Protein AF-A0A9X8HEF0-F1 (afdb_monomer)

InterPro domains:
  IPR005629 Beta-glucan synthesis-associated protein Skn1/Kre6/Sbg1 [PF03935] (66-146)
  IPR005629 Beta-glucan synthesis-associated protein Skn1/Kre6/Sbg1 [PF03935] (422-466)
  IPR005629 Beta-glucan synthesis-associated protein Skn1/Kre6/Sbg1 [PTHR31361] (1-512)
  IPR013320 Concanavalin A-like lectin/glucanase domain superfamily [SSF49899] (332-452)

Nearest PDB structures (foldseek):
  1eg1-assembly1_A  TM=2.715E-01  e=6.339E-01  Trichoderma reesei
  5w0a-assembly2_B  TM=2.626E-01  e=8.414E-01  Trichoderma harzianum

Radius of gyration: 25.2 Å; Cα contacts (8 Å, |Δi|>4): 1225; chains: 1; bounding box: 72×59×67 Å

Organism: Aphanomyces astaci (NCBI:txid112090)

Foldseek 3Di:
DFQFWWWFDFDKWFQWAAWFLQAQDADPQFRDGFPQQQSVQWDQDPNDIDGHDLQAFRPWQLRWQWKWFKKKKFPQDDPPQCLSQQLAPAEQDQADDPVSVLSHPAALVAQDNDLPDHGSGGHHIKMWTLWTAGRFKTKGKTKYPQAFDPLQAFDDADPPDDLCCLQVLRGPDARLNAWCALVVVSVVFQWTHDFAAWFFFFPPSHAADPVQAADQVQCVVCLVPSNVRHDSGDDRSHFFSLRYSRHFFAADVNDDDDTTRGDNRRGKIWHWGSAFFAWDWDPAAQDPRDPDHHDPPDDDPPPDRTHIHTMTMGITMIGGGSLQSGIYDDDDQWDWHDRPPGTGITGHQCSQQPPMAGDPPDDGTRRGHDPRRTMGIDIDMGRDPPRSSRQPQPVADDQQHDPPPPHPPDPSNVNSVSSVSSPPIDIDIQFMDTDDDPVDIDIDRADPVHGPPSVCVVPVVSVADPLFHSDAAAFFAFDDFQVLAAAPPDPDRQWTQDPRTIAGDPPHDTDHPRHTHDDDDDDDDDDDDDDDHHDDDDRDDDDD

pLDDT: mean 79.78, std 18.04, range [21.56, 97.38]

Sequence (544 aa):
SWNKFCMQGGLIEVAAKLPGAVNILPDDIHKSTTMNPNALGEIWKDGVKTKLSPRDRVQDGAYYPTWPGIWLLGNLGRALFSASTSRMWPWTYNECDAELSPHQAISACDPNPGYGMHPNQGRGAPEIDILEGGGAAISSSIQIAPGMPDNYRRIPLKKPDSKYCVYGKACATPGANFPDVPTSAYAYRGHRSWYQGLKYAANNRCPTDPLEVQQYEPVKAVQMNPALLTTNVYNKMQVSAGRDANADLGLIDGKGPAHWGINYNGTCFPIANGYIGAFLCDPDSKNTKCEAPRREGVANTNQMHPFEYQMDAISANWDIGHDAYTEVLGESGYVRWMLEDAPLFEIPSVTLTKPPQAGPGKPLNPIKLPIEEPLYIIFNIAVARAWGATPPNADIGPCRGNASKPVPGTPEFNKTKNICDSFPMYMEIEYIRVYQEKSSMFLGCDPPTHPTKKWIDGHIKWFTDAKNPMIRVDGGATCNKGDDCQSMSSSMPSGRCVKRRCSCVTGYGGKENNVICVMPSNQTPDASNSTRPSMHQVSREQVT

Secondary structure (DSSP, 8-state):
--SS--BSSSEEEEEEEPPSS--SS--SS--S----HHHHTEEEETTEEEE--TTSB-S-GGG--SEEEEEEEETT--TT-HHHHTTTTTB---S--TTTTTTSSB-TT-S---TTPPTT--B---EEEEEEEETTEEEEEEEEBSPPPGGGSPPPP-TT--TTHHHHT--SSTTSSBTTBSHHHHGGGSS--S----EE--BTTSPP-TTT---HHHHHHHHH-GGG---SS--TTTS-TTS-TT---SBGGG-SS-BTT--TT--B--EE-S----EEE-TT---TTSSSPPPTT------S---EEEPEEEEEEEE-BTTTTS-----SSEEEEEETTEEEEEEEHHHHHSPPPPSTTS---PPPPP--S-EEEEEEEE-BTTTTB--TTTTTSSTT--SSSSPTTSHHHHHHHHHHHT-S---EEEEEEEE--TTT---SS--TTS--HHHHHHTHHHH--SSS-----B---B-SSGGGG--TT-SS--EEEETTEEEEPTT----SSS-------------SS---B-----------

Mean predicted aligned error: 11.0 Å

Structure (mmCIF, N/CA/C/O backbone):
data_AF-A0A9X8HEF0-F1
#
_entry.id   AF-A0A9X8HEF0-F1
#
loop_
_atom_site.group_PDB
_atom_site.id
_atom_site.type_symbol
_atom_site.label_atom_id
_atom_site.label_alt_id
_atom_site.label_comp_id
_atom_site.label_asym_id
_atom_site.label_entity_id
_atom_site.label_seq_id
_atom_site.pdbx_PDB_ins_code
_atom_site.Cartn_x
_atom_site.Cartn_y
_atom_site.Cartn_z
_atom_site.occupancy
_atom_site.B_iso_or_equiv
_atom_site.auth_seq_id
_atom_site.auth_comp_id
_atom_site.auth_asym_id
_atom_site.auth_atom_id
_atom_site.pdbx_PDB_model_num
ATOM 1 N N . SER A 1 1 ? 21.483 -11.372 -12.985 1.00 43.53 1 SER A N 1
ATOM 2 C CA . SER A 1 1 ? 20.804 -10.707 -11.858 1.00 43.53 1 SER A CA 1
ATOM 3 C C . SER A 1 1 ? 21.727 -9.698 -11.182 1.00 43.53 1 SER A C 1
ATOM 5 O O . SER A 1 1 ? 22.943 -9.823 -11.269 1.00 43.53 1 SER A O 1
ATOM 7 N N . TRP A 1 2 ? 21.119 -8.696 -10.551 1.00 56.50 2 TRP A N 1
ATOM 8 C CA . TRP A 1 2 ? 21.718 -7.640 -9.718 1.00 56.50 2 TRP A CA 1
ATOM 9 C C . TRP A 1 2 ? 21.983 -8.190 -8.290 1.00 56.50 2 TRP A C 1
ATOM 11 O O . TRP A 1 2 ? 21.584 -9.319 -8.001 1.00 56.50 2 TRP A O 1
ATOM 21 N N . ASN A 1 3 ? 22.666 -7.448 -7.405 1.00 59.41 3 ASN A N 1
ATOM 22 C CA . ASN A 1 3 ? 23.096 -7.878 -6.053 1.00 59.41 3 ASN A CA 1
ATOM 23 C C . ASN A 1 3 ? 21.940 -7.902 -5.030 1.00 59.41 3 ASN A C 1
ATOM 25 O O . ASN A 1 3 ? 21.989 -7.271 -3.974 1.00 59.41 3 ASN A O 1
ATOM 29 N N . LYS A 1 4 ? 20.878 -8.618 -5.392 1.00 73.00 4 LYS A N 1
ATOM 30 C CA . LYS A 1 4 ? 19.622 -8.798 -4.670 1.00 73.00 4 LYS A CA 1
ATOM 31 C C . LYS A 1 4 ? 19.356 -10.293 -4.511 1.00 73.00 4 LYS A C 1
ATOM 33 O O . LYS A 1 4 ? 19.650 -11.080 -5.412 1.00 73.00 4 LYS A O 1
ATOM 38 N N . PHE A 1 5 ? 18.736 -10.669 -3.403 1.00 74.50 5 PHE A N 1
ATOM 39 C CA . PHE A 1 5 ? 17.936 -11.884 -3.340 1.00 74.50 5 PHE A CA 1
ATOM 40 C C . PHE A 1 5 ? 16.599 -11.592 -4.029 1.00 74.50 5 PHE A C 1
ATOM 42 O O . PHE A 1 5 ? 16.007 -10.543 -3.774 1.00 74.50 5 PHE A O 1
ATOM 49 N N . CYS A 1 6 ? 16.142 -12.497 -4.896 1.00 79.81 6 CYS A N 1
ATOM 50 C CA . CYS A 1 6 ? 14.815 -12.405 -5.494 1.00 79.81 6 CYS A CA 1
ATOM 51 C C . CYS A 1 6 ? 14.138 -13.768 -5.559 1.00 79.81 6 CYS A C 1
ATOM 53 O O . CYS A 1 6 ? 14.816 -14.789 -5.704 1.00 79.81 6 CYS A O 1
ATOM 55 N N . MET A 1 7 ? 12.810 -13.734 -5.526 1.00 7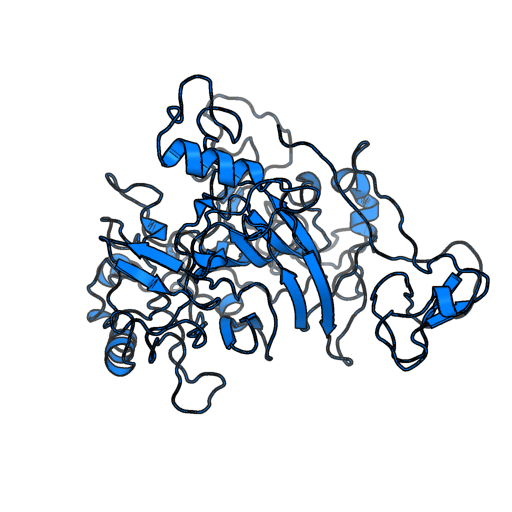8.62 7 MET A N 1
ATOM 56 C CA . MET A 1 7 ? 11.913 -14.887 -5.517 1.00 78.62 7 MET A CA 1
ATOM 57 C C . MET A 1 7 ? 10.737 -14.680 -6.480 1.00 78.62 7 MET A C 1
ATOM 59 O O . MET A 1 7 ? 10.403 -13.549 -6.826 1.00 78.62 7 MET A O 1
ATOM 63 N N . GLN A 1 8 ? 10.103 -15.778 -6.883 1.00 75.94 8 GLN A N 1
ATOM 64 C CA . GLN A 1 8 ? 8.841 -15.806 -7.626 1.00 75.94 8 GLN A CA 1
ATOM 65 C C . GLN A 1 8 ? 7.897 -16.748 -6.879 1.00 75.94 8 GLN A C 1
ATOM 67 O O . GLN A 1 8 ? 8.223 -17.928 -6.713 1.00 75.94 8 GLN A O 1
ATOM 72 N N . GLY A 1 9 ? 6.775 -16.215 -6.388 1.00 70.94 9 GLY A N 1
ATOM 73 C CA . GLY A 1 9 ? 5.876 -16.925 -5.473 1.00 70.94 9 GLY A CA 1
ATOM 74 C C . GLY A 1 9 ? 6.552 -17.411 -4.180 1.00 70.94 9 GLY A C 1
ATOM 75 O O . GLY A 1 9 ? 7.742 -17.188 -3.950 1.00 70.94 9 GLY A O 1
ATOM 76 N N . GLY A 1 10 ? 5.780 -18.104 -3.343 1.00 71.69 10 GLY A N 1
ATOM 77 C CA . GLY A 1 10 ? 6.227 -18.608 -2.043 1.00 71.69 10 GLY A CA 1
ATOM 78 C C . GLY A 1 10 ? 5.797 -17.731 -0.866 1.00 71.69 10 GLY A C 1
ATOM 79 O O . GLY A 1 10 ? 4.931 -16.869 -0.994 1.00 71.69 10 GLY A O 1
ATOM 80 N N . LEU A 1 11 ? 6.406 -17.989 0.287 1.00 70.88 11 LEU A N 1
ATOM 81 C CA . LEU A 1 11 ? 6.063 -17.435 1.592 1.00 70.88 11 LEU A CA 1
ATOM 82 C C . LEU A 1 11 ? 7.260 -16.651 2.152 1.00 70.88 11 LEU A C 1
ATOM 84 O O . LEU A 1 11 ? 8.399 -17.115 2.066 1.00 70.88 11 LEU A O 1
ATOM 88 N N . ILE A 1 12 ? 7.003 -15.473 2.724 1.00 73.88 12 ILE A N 1
ATOM 89 C CA . ILE A 1 12 ? 8.027 -14.594 3.305 1.00 73.88 12 ILE A CA 1
ATOM 90 C C . ILE A 1 12 ? 7.710 -14.364 4.767 1.00 73.88 12 ILE A C 1
ATOM 92 O O . ILE A 1 12 ? 6.581 -14.045 5.127 1.00 73.88 12 ILE A O 1
ATOM 96 N N . GLU A 1 13 ? 8.744 -14.485 5.579 1.00 68.44 13 GLU A N 1
ATOM 97 C CA . GLU A 1 13 ? 8.687 -14.466 7.022 1.00 68.44 13 GLU A CA 1
ATOM 98 C C . GLU A 1 13 ? 9.688 -13.445 7.551 1.00 68.44 13 GLU A C 1
ATOM 100 O O . GLU A 1 13 ? 10.854 -13.452 7.151 1.00 68.44 13 GLU A O 1
ATOM 105 N N . VAL A 1 14 ? 9.237 -12.545 8.422 1.00 67.31 14 VAL A N 1
ATOM 106 C CA . VAL A 1 14 ? 10.063 -11.459 8.953 1.00 67.31 14 VAL A CA 1
ATOM 107 C C . VAL A 1 14 ? 9.746 -11.262 10.429 1.00 67.31 14 VAL A C 1
ATOM 109 O O . VAL A 1 14 ? 8.632 -10.873 10.771 1.00 67.31 14 VAL A O 1
ATOM 112 N N . ALA A 1 15 ? 10.744 -11.461 11.287 1.00 67.25 15 ALA A N 1
ATOM 113 C CA . ALA A 1 15 ? 10.719 -10.957 12.654 1.00 67.25 15 ALA A CA 1
ATOM 114 C C . ALA A 1 15 ? 11.449 -9.611 12.684 1.00 67.25 15 ALA A C 1
ATOM 116 O O . ALA A 1 15 ? 12.668 -9.541 12.483 1.00 67.25 15 ALA A O 1
ATOM 117 N N . ALA A 1 16 ? 10.693 -8.531 12.888 1.00 70.94 16 ALA A N 1
ATOM 118 C CA . ALA A 1 16 ? 11.226 -7.180 12.963 1.00 70.94 16 ALA A CA 1
ATOM 119 C C . ALA A 1 16 ? 10.482 -6.329 13.999 1.00 70.94 16 ALA A C 1
ATOM 121 O O . ALA A 1 16 ? 9.259 -6.203 13.978 1.00 70.94 16 ALA A O 1
ATOM 122 N N . LYS A 1 17 ? 11.263 -5.677 14.857 1.00 75.25 17 LYS A N 1
ATOM 123 C CA . LYS A 1 17 ? 10.825 -4.709 15.859 1.00 75.25 17 LYS A CA 1
ATOM 124 C C . LYS A 1 17 ? 10.930 -3.309 15.249 1.00 75.25 17 LYS A C 1
ATOM 126 O O . LYS A 1 17 ? 12.004 -2.877 14.825 1.00 75.25 17 LYS A O 1
ATOM 131 N N . LEU A 1 18 ? 9.798 -2.613 15.174 1.00 83.12 18 LEU A N 1
ATOM 132 C CA . LEU A 1 18 ? 9.664 -1.318 14.504 1.00 83.12 18 LEU A CA 1
ATOM 133 C C . LEU A 1 18 ? 10.297 -0.153 15.304 1.00 83.12 18 LEU A C 1
ATOM 135 O O . LEU A 1 18 ? 10.447 -0.241 16.524 1.00 83.12 18 LEU A O 1
ATOM 139 N N . PRO A 1 19 ? 10.623 0.978 14.654 1.00 86.25 19 PRO A N 1
ATOM 140 C CA . PRO A 1 19 ? 11.045 2.203 15.334 1.00 86.25 19 PRO A CA 1
ATOM 141 C C . PRO A 1 19 ? 9.916 2.862 16.145 1.00 86.25 19 PRO A C 1
ATOM 143 O O . PRO A 1 19 ? 8.785 3.001 15.681 1.00 86.25 19 PRO A O 1
ATOM 146 N N . GLY A 1 20 ? 10.241 3.341 17.349 1.00 88.38 20 GLY A N 1
ATOM 147 C CA . GLY A 1 20 ? 9.331 4.113 18.199 1.00 88.38 20 GLY A CA 1
ATOM 148 C C . GLY A 1 20 ? 9.976 4.552 19.515 1.00 88.38 20 GLY A C 1
ATOM 149 O O . GLY A 1 20 ? 11.012 4.030 19.922 1.00 88.38 20 GLY A O 1
ATOM 150 N N . ALA A 1 21 ? 9.352 5.504 20.207 1.00 91.50 21 ALA A N 1
ATOM 151 C CA . ALA A 1 21 ? 9.775 5.987 21.520 1.00 91.50 21 ALA A CA 1
ATOM 152 C C . ALA A 1 21 ? 9.341 5.004 22.624 1.00 91.50 21 ALA A C 1
ATOM 154 O O . ALA A 1 21 ? 8.364 5.244 23.338 1.00 91.50 21 ALA A O 1
ATOM 155 N N . VAL A 1 22 ? 10.032 3.867 22.738 1.00 89.12 22 VAL A N 1
ATOM 156 C CA . VAL A 1 22 ? 9.650 2.738 23.617 1.00 89.12 22 VAL A CA 1
ATOM 157 C C . VAL A 1 22 ? 10.594 2.502 24.806 1.00 89.12 22 VAL A C 1
ATOM 159 O O . VAL A 1 22 ? 10.332 1.631 25.632 1.00 89.12 22 VAL A O 1
ATOM 162 N N . ASN A 1 23 ? 11.673 3.279 24.944 1.00 88.50 23 ASN A N 1
ATOM 163 C CA . ASN A 1 23 ? 12.709 3.019 25.949 1.00 88.50 23 ASN A CA 1
ATOM 164 C C . ASN A 1 23 ? 12.254 3.470 27.347 1.00 88.50 23 ASN A C 1
ATOM 166 O O . ASN A 1 23 ? 12.314 4.647 27.700 1.00 88.50 23 ASN A O 1
ATOM 170 N N . ILE A 1 24 ? 11.780 2.517 28.153 1.00 89.75 24 ILE A N 1
ATOM 171 C CA . ILE A 1 24 ? 11.313 2.746 29.532 1.00 89.75 24 ILE A CA 1
ATOM 172 C C . ILE A 1 24 ? 12.445 3.010 30.539 1.00 89.75 24 ILE A C 1
ATOM 174 O O . ILE A 1 24 ? 12.206 3.575 31.606 1.00 89.75 24 ILE A O 1
ATOM 178 N N . LEU A 1 25 ? 13.684 2.653 30.198 1.00 88.19 25 LEU A N 1
ATOM 179 C CA . LEU A 1 25 ? 14.887 2.932 30.982 1.00 88.19 25 LEU A CA 1
ATOM 180 C C . LEU A 1 25 ? 15.872 3.751 30.131 1.00 88.19 25 LEU A C 1
ATOM 182 O O . LEU A 1 25 ? 15.949 3.499 28.927 1.00 88.19 25 LEU A O 1
ATOM 186 N N . PRO A 1 26 ? 16.639 4.688 30.720 1.00 89.31 26 PRO A N 1
ATOM 187 C CA . PRO A 1 26 ? 17.710 5.375 30.007 1.00 89.31 26 PRO A CA 1
ATOM 188 C C . PRO A 1 26 ? 18.839 4.412 29.619 1.00 89.31 26 PRO A C 1
ATOM 190 O O . PRO A 1 26 ? 19.225 3.552 30.411 1.00 89.31 26 PRO A O 1
ATOM 193 N N . ASP A 1 27 ? 19.406 4.606 28.432 1.00 86.94 27 ASP A N 1
ATOM 194 C CA . ASP A 1 27 ? 20.532 3.834 27.900 1.00 86.94 27 ASP A CA 1
ATOM 195 C C . ASP A 1 27 ? 21.714 4.750 27.508 1.00 86.94 27 ASP A C 1
ATOM 197 O O . ASP A 1 27 ? 21.784 5.918 27.913 1.00 86.94 27 ASP A O 1
ATOM 201 N N . ASP A 1 28 ? 22.709 4.234 26.779 1.00 87.25 28 ASP A N 1
ATOM 202 C CA . ASP A 1 28 ? 23.877 5.033 26.395 1.00 87.25 28 ASP A CA 1
ATOM 203 C C . ASP A 1 28 ? 23.597 6.111 25.338 1.00 87.25 28 ASP A C 1
ATOM 205 O O . ASP A 1 28 ? 24.260 7.150 25.333 1.00 87.25 28 ASP A O 1
ATOM 209 N N . ILE A 1 29 ? 22.565 5.908 24.524 1.00 85.75 29 ILE A N 1
ATOM 210 C CA . ILE A 1 29 ? 22.111 6.785 23.444 1.00 85.75 29 ILE A CA 1
ATOM 211 C C . ILE A 1 29 ? 20.936 7.649 23.932 1.00 85.75 29 ILE A C 1
ATOM 213 O O . ILE A 1 29 ? 20.958 8.871 23.773 1.00 85.75 29 ILE A O 1
ATOM 217 N N . HIS A 1 30 ? 19.938 7.040 24.578 1.00 90.50 30 HIS A N 1
ATOM 218 C CA . HIS A 1 30 ? 18.689 7.690 24.984 1.00 90.50 30 HIS A CA 1
ATOM 219 C C . HIS A 1 30 ? 18.690 7.975 26.489 1.00 90.50 30 HIS A C 1
ATOM 221 O O . HIS A 1 30 ? 18.473 7.091 27.314 1.00 90.50 30 HIS A O 1
ATOM 227 N N . LYS A 1 31 ? 18.933 9.233 26.873 1.00 86.88 31 LYS A N 1
ATOM 228 C CA . LYS A 1 31 ? 19.071 9.633 28.289 1.00 86.88 31 LYS A CA 1
ATOM 229 C C . LYS A 1 31 ? 17.746 9.916 29.016 1.00 86.88 31 LYS A C 1
ATOM 231 O O . LYS A 1 31 ? 17.770 10.177 30.216 1.00 86.88 31 LYS A O 1
ATOM 236 N N . SER A 1 32 ? 16.613 9.824 28.320 1.00 88.38 32 SER A N 1
ATOM 237 C CA . SER A 1 32 ? 15.267 10.072 28.855 1.00 88.38 32 SER A CA 1
ATOM 238 C C . SER A 1 32 ? 14.406 8.809 28.772 1.00 88.38 32 SER A C 1
ATOM 240 O O . SER A 1 32 ? 14.232 8.265 27.685 1.00 88.38 32 SER A O 1
ATOM 242 N N . THR A 1 33 ? 13.799 8.389 29.887 1.00 91.69 33 THR A N 1
ATOM 243 C CA . THR A 1 33 ? 12.700 7.403 29.884 1.00 91.69 33 THR A CA 1
ATOM 244 C C . THR A 1 33 ? 11.522 7.932 29.061 1.00 91.69 33 THR A C 1
ATOM 246 O O . THR A 1 33 ? 11.130 9.091 29.212 1.00 91.69 33 THR A O 1
ATOM 249 N N . THR A 1 34 ? 10.930 7.092 28.213 1.00 93.00 34 THR A N 1
ATOM 250 C CA . THR A 1 34 ? 9.750 7.447 27.410 1.00 93.00 34 THR A CA 1
ATOM 251 C C . THR A 1 34 ? 8.511 7.749 28.265 1.00 93.00 34 THR A C 1
ATOM 253 O O . THR A 1 34 ? 8.270 7.126 29.295 1.00 93.00 34 THR A O 1
ATOM 256 N N . MET A 1 35 ? 7.693 8.693 27.801 1.00 93.75 35 MET A N 1
ATOM 257 C CA . MET A 1 35 ? 6.352 8.995 28.317 1.00 93.75 35 MET A CA 1
ATOM 258 C C . MET A 1 35 ? 5.244 8.243 27.550 1.00 93.75 35 MET A C 1
ATOM 260 O O . MET A 1 35 ? 4.063 8.482 27.785 1.00 93.75 35 MET A O 1
ATOM 264 N N . ASN A 1 36 ? 5.612 7.373 26.605 1.00 93.44 36 ASN A N 1
ATOM 265 C CA . ASN A 1 36 ? 4.695 6.589 25.778 1.00 93.44 36 ASN A CA 1
ATOM 266 C C . ASN A 1 36 ? 3.832 5.644 26.646 1.00 93.44 36 ASN A C 1
ATOM 268 O O . ASN A 1 36 ? 4.388 4.729 27.261 1.00 93.44 36 ASN A O 1
ATOM 272 N N . PRO A 1 37 ? 2.494 5.804 26.682 1.00 92.94 37 PRO A N 1
ATOM 273 C CA . PRO A 1 37 ? 1.633 5.037 27.584 1.00 92.94 37 PRO A CA 1
ATOM 274 C C . PRO A 1 37 ? 1.665 3.527 27.308 1.00 92.94 37 PRO A C 1
ATOM 276 O O . PRO A 1 37 ? 1.693 2.729 28.245 1.00 92.94 37 PRO A O 1
ATOM 279 N N . ASN A 1 38 ? 1.726 3.114 26.035 1.00 91.88 38 ASN A N 1
ATOM 280 C CA . ASN A 1 38 ? 1.799 1.696 25.666 1.00 91.88 38 ASN A CA 1
ATOM 281 C C . ASN A 1 38 ? 3.105 1.046 26.146 1.00 91.88 38 ASN A C 1
ATOM 283 O O . ASN A 1 38 ? 3.073 -0.082 26.630 1.00 91.88 38 ASN A O 1
ATOM 287 N N . ALA A 1 39 ? 4.232 1.764 26.066 1.00 90.62 39 ALA A N 1
ATOM 288 C CA . ALA A 1 39 ? 5.524 1.271 26.547 1.00 90.62 39 ALA A CA 1
ATOM 289 C C . ALA A 1 39 ? 5.593 1.231 28.086 1.00 90.62 39 ALA A C 1
ATOM 291 O O . ALA A 1 39 ? 6.155 0.301 28.656 1.00 90.62 39 ALA A O 1
ATOM 292 N N . LEU A 1 40 ? 4.983 2.210 28.766 1.00 91.94 40 LEU A N 1
ATOM 293 C CA . LEU A 1 40 ? 4.880 2.243 30.231 1.00 91.94 40 LEU A CA 1
ATOM 294 C C . LEU A 1 40 ? 3.873 1.224 30.800 1.00 91.94 40 LEU A C 1
ATOM 296 O O . LEU A 1 40 ? 3.880 0.972 32.004 1.00 91.94 40 LEU A O 1
ATOM 300 N N . GLY A 1 41 ? 3.007 0.635 29.967 1.00 91.56 41 GLY A N 1
ATOM 301 C CA . GLY A 1 41 ? 1.958 -0.289 30.409 1.00 91.56 41 GLY A CA 1
ATOM 302 C C . GLY A 1 41 ? 0.816 0.394 31.174 1.00 91.56 41 GLY A C 1
ATOM 303 O O . GLY A 1 41 ? 0.101 -0.260 31.938 1.00 91.56 41 GLY A O 1
ATOM 304 N N . GLU A 1 42 ? 0.626 1.704 31.003 1.00 92.75 42 GLU A N 1
ATOM 305 C CA . GLU A 1 42 ? -0.406 2.478 31.696 1.00 92.75 42 GLU A CA 1
ATOM 306 C C . GLU A 1 42 ? -0.810 3.753 30.946 1.00 92.75 42 GLU A C 1
ATOM 308 O O . GLU A 1 42 ? 0.010 4.419 30.320 1.00 92.75 42 GLU A O 1
ATOM 313 N N . ILE A 1 43 ? -2.084 4.132 31.063 1.00 91.75 43 ILE A N 1
ATOM 314 C CA . ILE A 1 43 ? -2.607 5.417 30.596 1.00 91.75 43 ILE A CA 1
ATOM 315 C C . ILE A 1 43 ? -3.480 6.067 31.668 1.00 91.75 43 ILE A C 1
ATOM 317 O O . ILE A 1 43 ? -4.260 5.406 32.353 1.00 91.75 43 ILE A O 1
ATOM 321 N N . TRP A 1 44 ? -3.361 7.385 31.795 1.00 85.12 44 TRP A N 1
ATOM 322 C CA . TRP A 1 44 ? -4.246 8.205 32.614 1.00 85.12 44 TRP A CA 1
ATOM 323 C C . TRP A 1 44 ? -5.284 8.866 31.715 1.00 85.12 44 TRP A C 1
ATOM 325 O O . TRP A 1 44 ? -4.931 9.644 30.830 1.00 85.12 44 TRP A O 1
ATOM 335 N N . LYS A 1 45 ? -6.561 8.566 31.948 1.00 79.88 45 LYS A N 1
ATOM 336 C CA . LYS A 1 45 ? -7.683 9.143 31.205 1.00 79.88 45 LYS A CA 1
ATOM 337 C C . LYS A 1 45 ? -8.789 9.525 32.181 1.00 79.88 45 LYS A C 1
ATOM 339 O O . LYS A 1 45 ? -9.154 8.726 33.034 1.00 79.88 45 LYS A O 1
ATOM 344 N N . ASP A 1 46 ? -9.279 10.759 32.084 1.00 80.88 46 ASP A N 1
ATOM 345 C CA . ASP A 1 46 ? -10.375 11.290 32.910 1.00 80.88 46 ASP A CA 1
ATOM 346 C C . ASP A 1 46 ? -10.149 11.111 34.434 1.00 80.88 46 ASP A C 1
ATOM 348 O O . ASP A 1 46 ? -11.071 10.873 35.210 1.00 80.88 46 ASP A O 1
ATOM 352 N N . GLY A 1 47 ? -8.882 11.200 34.866 1.00 82.56 47 GLY A N 1
ATOM 353 C CA . GLY A 1 47 ? -8.439 10.985 36.253 1.00 82.56 47 GLY A CA 1
ATOM 354 C C . GLY A 1 47 ? -8.234 9.516 36.656 1.00 82.56 47 GLY A C 1
ATOM 355 O O . GLY A 1 47 ? -7.648 9.251 37.704 1.00 82.56 47 GLY A O 1
ATOM 356 N N . VAL A 1 48 ? -8.652 8.559 35.824 1.00 86.50 48 VAL A N 1
ATOM 357 C CA . VAL A 1 48 ? -8.518 7.118 36.068 1.00 86.50 48 VAL A CA 1
ATOM 358 C C . VAL A 1 48 ? -7.224 6.589 35.449 1.00 86.50 48 VAL A C 1
ATOM 360 O O . VAL A 1 48 ? -6.973 6.744 34.251 1.00 86.50 48 VAL A O 1
ATOM 363 N N . LYS A 1 49 ? -6.410 5.909 36.262 1.00 90.19 49 LYS A N 1
ATOM 364 C CA . LYS A 1 49 ? -5.257 5.136 35.793 1.00 90.19 49 LYS A CA 1
ATOM 365 C C . LYS A 1 49 ? -5.721 3.771 35.287 1.00 90.19 49 LYS A C 1
ATOM 367 O O . LYS A 1 49 ? -6.139 2.926 36.075 1.00 90.19 49 LYS A O 1
ATOM 372 N N . THR A 1 50 ? -5.608 3.548 33.985 1.00 90.56 50 THR A N 1
ATOM 373 C CA . THR A 1 50 ? -5.911 2.272 33.327 1.00 90.56 50 THR A CA 1
ATOM 374 C C . THR A 1 50 ? -4.605 1.553 33.005 1.00 90.56 50 THR A C 1
ATOM 376 O O . THR A 1 50 ? -3.688 2.153 32.445 1.00 90.56 50 THR A O 1
ATOM 379 N N . LYS A 1 51 ? -4.497 0.270 33.366 1.00 92.38 51 LYS A N 1
ATOM 380 C CA . LYS A 1 51 ? -3.353 -0.565 32.978 1.00 92.38 51 LYS A CA 1
ATOM 381 C C . LYS A 1 51 ? -3.499 -0.976 31.513 1.00 92.38 51 LYS A C 1
ATOM 383 O O . LYS A 1 51 ? -4.573 -1.415 31.119 1.00 92.38 51 LYS A O 1
ATOM 388 N N . LEU A 1 52 ? -2.409 -0.891 30.759 1.00 89.81 52 LEU A N 1
ATOM 389 C CA . LEU A 1 52 ? -2.292 -1.418 29.404 1.00 89.81 52 LEU A CA 1
ATOM 390 C C . LEU A 1 52 ? -1.458 -2.705 29.412 1.00 89.81 52 LEU A C 1
ATOM 392 O O . LEU A 1 52 ? -0.543 -2.885 30.219 1.00 89.81 52 LEU A O 1
ATOM 396 N N . SER A 1 53 ? -1.783 -3.608 28.500 1.00 86.31 53 SER A N 1
ATOM 397 C CA . SER A 1 53 ? -0.950 -4.733 28.089 1.00 86.31 53 SER A CA 1
ATOM 398 C C . SER A 1 53 ? -0.218 -4.394 26.782 1.00 86.31 53 SER A C 1
ATOM 400 O O . SER A 1 53 ? -0.615 -3.460 26.084 1.00 86.31 53 SER A O 1
ATOM 402 N N . PRO A 1 54 ? 0.79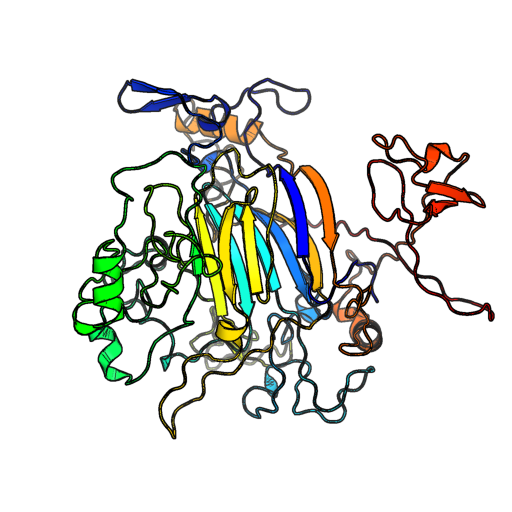4 -5.180 26.370 1.00 79.69 54 PRO A N 1
ATOM 403 C CA . PRO A 1 54 ? 1.374 -5.043 25.035 1.00 79.69 54 PRO A CA 1
ATOM 404 C C . PRO A 1 54 ? 0.359 -5.224 23.894 1.00 79.69 54 PRO A C 1
ATOM 406 O O . PRO A 1 54 ? 0.603 -4.744 22.798 1.00 79.69 54 PRO A O 1
ATOM 409 N N . ARG A 1 55 ? -0.791 -5.869 24.135 1.00 77.88 55 ARG A N 1
ATOM 410 C CA . ARG A 1 55 ? -1.825 -6.116 23.113 1.00 77.88 55 ARG A CA 1
ATOM 411 C C . ARG A 1 55 ? -2.844 -4.987 22.973 1.00 77.88 55 ARG A C 1
ATOM 413 O O . ARG A 1 55 ? -3.704 -5.033 22.095 1.00 77.88 55 ARG A O 1
ATOM 420 N N . ASP A 1 56 ? -2.792 -3.992 23.854 1.00 85.31 56 ASP A N 1
ATOM 421 C CA . ASP A 1 56 ? -3.644 -2.815 23.753 1.00 85.31 56 ASP A CA 1
ATOM 422 C C . ASP A 1 56 ? -3.191 -1.931 22.589 1.00 85.31 56 ASP A C 1
ATOM 424 O O . ASP A 1 56 ? -1.995 -1.688 22.399 1.00 85.31 56 ASP A O 1
ATOM 428 N N . ARG A 1 57 ? -4.170 -1.423 21.828 1.00 84.69 57 ARG A N 1
ATOM 429 C CA . ARG A 1 57 ? -3.942 -0.565 20.656 1.00 84.69 57 ARG A CA 1
ATOM 430 C C . ARG A 1 57 ? -3.056 0.628 21.016 1.00 84.69 57 ARG A C 1
ATOM 432 O O . ARG A 1 57 ? -3.146 1.150 22.134 1.00 84.69 57 ARG A O 1
ATOM 439 N N . VAL A 1 58 ? -2.252 1.108 20.070 1.00 86.12 58 VAL A N 1
ATOM 440 C CA . VAL A 1 58 ? -1.485 2.354 20.235 1.00 86.12 58 VAL A CA 1
ATOM 441 C C . VAL A 1 58 ? -2.421 3.508 20.621 1.00 86.12 58 VAL A C 1
ATOM 443 O O . VAL A 1 58 ? -3.279 3.918 19.844 1.00 86.12 58 VAL A O 1
ATOM 446 N N . GLN A 1 59 ? -2.245 4.040 21.832 1.00 88.25 59 GLN A N 1
ATOM 447 C CA . GLN A 1 59 ? -3.084 5.108 22.385 1.00 88.25 59 GLN A CA 1
ATOM 448 C C . GLN A 1 59 ? -2.676 6.496 21.871 1.00 88.25 59 GLN A C 1
ATOM 450 O O . GLN A 1 59 ? -3.483 7.423 21.865 1.00 88.25 59 GLN A O 1
ATOM 455 N N . ASP A 1 60 ? -1.411 6.657 21.472 1.00 88.25 60 ASP A N 1
ATOM 456 C CA . ASP A 1 60 ? -0.827 7.948 21.116 1.00 88.25 60 ASP A CA 1
ATOM 457 C C . ASP A 1 60 ? 0.249 7.792 20.028 1.00 88.25 60 ASP A C 1
ATOM 459 O O . ASP A 1 60 ? 1.436 7.591 20.297 1.00 88.25 60 ASP A O 1
ATOM 463 N N . GLY A 1 61 ? -0.182 7.895 18.767 1.00 86.12 61 GLY A N 1
ATOM 464 C CA . GLY A 1 61 ? 0.675 7.710 17.591 1.00 86.12 61 GLY A CA 1
ATOM 465 C C . GLY A 1 61 ? 1.860 8.682 17.489 1.00 86.12 61 GLY A C 1
ATOM 466 O O . GLY A 1 61 ? 2.802 8.405 16.752 1.00 86.12 61 GLY A O 1
ATOM 467 N N . ALA A 1 62 ? 1.879 9.789 18.244 1.00 89.06 62 ALA A N 1
ATOM 468 C CA . ALA A 1 62 ? 2.997 10.739 18.217 1.00 89.06 62 ALA A CA 1
ATOM 469 C C . ALA A 1 62 ? 4.309 10.148 18.770 1.00 89.06 62 ALA A C 1
ATOM 471 O O . ALA A 1 62 ? 5.386 10.637 18.432 1.00 89.06 62 ALA A O 1
ATOM 472 N N . TYR A 1 63 ? 4.233 9.089 19.584 1.00 91.94 63 TYR A N 1
ATOM 473 C CA . TYR A 1 63 ? 5.404 8.340 20.056 1.00 91.94 63 TYR A CA 1
ATOM 474 C C . TYR A 1 63 ? 5.985 7.382 18.999 1.00 91.94 63 TYR A C 1
ATOM 476 O O . TYR A 1 63 ? 7.048 6.807 19.223 1.00 91.94 63 TYR A O 1
ATOM 484 N N . TYR A 1 64 ? 5.360 7.273 17.822 1.00 90.50 64 TYR A N 1
ATOM 485 C CA . TYR A 1 64 ? 5.807 6.445 16.695 1.00 90.50 64 TYR A CA 1
ATOM 486 C C . TYR A 1 64 ? 5.979 7.313 15.422 1.00 90.50 64 TYR A C 1
ATOM 488 O O . TYR A 1 64 ? 5.312 7.089 14.411 1.00 90.50 64 TYR A O 1
ATOM 496 N N . PRO A 1 65 ? 6.852 8.347 15.458 1.00 89.69 65 PRO A N 1
ATOM 497 C CA . PRO A 1 65 ? 6.914 9.449 14.484 1.00 89.69 65 PRO A CA 1
ATOM 498 C C . PRO A 1 65 ? 7.602 9.108 13.146 1.00 89.69 65 PRO A C 1
ATOM 500 O O . PRO A 1 65 ? 8.091 10.002 12.452 1.00 89.69 65 PRO A O 1
ATOM 503 N N . THR A 1 66 ? 7.702 7.826 12.799 1.00 88.31 66 THR A N 1
ATOM 504 C CA . THR A 1 66 ? 8.424 7.339 11.613 1.00 88.31 66 THR A CA 1
ATOM 505 C C . THR A 1 66 ? 7.590 6.311 10.859 1.00 88.31 66 THR A C 1
ATOM 507 O O . THR A 1 66 ? 6.620 5.779 11.392 1.00 88.31 66 THR A O 1
ATOM 510 N N . TRP A 1 67 ? 7.963 6.078 9.605 1.00 86.00 67 TRP A N 1
ATOM 511 C CA . TRP A 1 67 ? 7.262 5.234 8.645 1.00 86.00 67 TRP A CA 1
ATOM 512 C C . TRP A 1 67 ? 8.182 4.070 8.234 1.00 86.00 67 TRP A C 1
ATOM 514 O O . TRP A 1 67 ? 8.910 4.187 7.239 1.00 86.00 67 TRP A O 1
ATOM 524 N N . PRO A 1 68 ? 8.291 3.002 9.049 1.00 85.38 68 PRO A N 1
ATOM 525 C CA . PRO A 1 68 ? 8.924 1.757 8.631 1.00 85.38 68 PRO A CA 1
ATOM 526 C C . PRO A 1 68 ? 8.233 1.152 7.404 1.00 85.38 68 PRO A C 1
ATOM 528 O O . PRO A 1 68 ? 7.007 1.150 7.292 1.00 85.38 68 PRO A O 1
ATOM 531 N N . GLY A 1 69 ? 9.053 0.613 6.504 1.00 86.38 69 GLY A N 1
ATOM 532 C CA . GLY A 1 69 ? 8.623 -0.139 5.333 1.00 86.38 69 GLY A CA 1
ATOM 533 C C . GLY A 1 69 ? 9.353 -1.476 5.250 1.00 86.38 69 GLY A C 1
ATOM 534 O O . GLY A 1 69 ? 10.583 -1.525 5.338 1.00 86.38 69 GLY A O 1
ATOM 535 N N . ILE A 1 70 ? 8.586 -2.544 5.051 1.00 84.94 70 ILE A N 1
ATOM 536 C CA . ILE A 1 70 ? 9.023 -3.900 4.723 1.00 84.94 70 ILE A CA 1
ATOM 537 C C . ILE A 1 70 ? 8.176 -4.334 3.528 1.00 84.94 70 ILE A C 1
ATOM 539 O O . ILE A 1 70 ? 6.985 -4.614 3.660 1.00 84.94 70 ILE A O 1
ATOM 543 N N . TRP A 1 71 ? 8.768 -4.326 2.342 1.00 87.75 71 TRP A N 1
ATOM 544 C CA . TRP A 1 71 ? 8.023 -4.421 1.088 1.00 87.75 71 TRP A CA 1
ATOM 545 C C . TRP A 1 71 ? 8.836 -5.106 -0.001 1.00 87.75 71 TRP A C 1
ATOM 547 O O . TRP A 1 71 ? 10.018 -5.408 0.166 1.00 87.75 71 TRP A O 1
ATOM 557 N N . LEU A 1 72 ? 8.182 -5.390 -1.118 1.00 88.06 72 LEU A N 1
ATOM 558 C CA . LEU A 1 72 ? 8.758 -6.024 -2.289 1.00 88.06 72 LEU A CA 1
ATOM 559 C C . LEU A 1 72 ? 8.574 -5.142 -3.510 1.00 88.06 72 LEU A C 1
ATOM 561 O O . LEU A 1 72 ? 7.516 -4.548 -3.678 1.00 88.06 72 LEU A O 1
ATOM 565 N N . LEU A 1 73 ? 9.558 -5.154 -4.405 1.00 91.94 73 LEU A N 1
ATOM 566 C CA . LEU A 1 73 ? 9.447 -4.552 -5.733 1.00 91.94 73 LEU A CA 1
ATOM 567 C C . LEU A 1 73 ? 9.903 -5.553 -6.804 1.00 91.94 73 LEU A C 1
ATOM 569 O O . LEU A 1 73 ? 10.851 -6.311 -6.590 1.00 91.94 73 LEU A O 1
ATOM 573 N N . GLY A 1 74 ? 9.268 -5.563 -7.975 1.00 91.56 74 GLY A N 1
ATOM 574 C CA . GLY A 1 74 ? 9.731 -6.346 -9.125 1.00 91.56 74 GLY A CA 1
ATOM 575 C C . GLY A 1 74 ? 11.115 -5.893 -9.598 1.00 91.56 74 GLY A C 1
ATOM 576 O O . GLY A 1 74 ? 11.398 -4.698 -9.682 1.00 91.56 74 GLY A O 1
ATOM 577 N N . ASN A 1 75 ? 12.012 -6.834 -9.910 1.00 91.94 75 ASN A N 1
ATOM 578 C CA . ASN A 1 75 ? 13.431 -6.531 -10.136 1.00 91.94 75 ASN A CA 1
ATOM 579 C C . ASN A 1 75 ? 13.731 -5.596 -11.330 1.00 91.94 75 ASN A C 1
ATOM 581 O O . ASN A 1 75 ? 14.834 -5.053 -11.404 1.00 91.94 75 ASN A O 1
ATOM 585 N N . LEU A 1 76 ? 12.777 -5.387 -12.242 1.00 94.00 76 LEU A N 1
ATOM 586 C CA . LEU A 1 76 ? 12.890 -4.394 -13.315 1.00 94.00 76 LEU A CA 1
ATOM 587 C C . LEU A 1 76 ? 12.828 -2.942 -12.810 1.00 94.00 76 LEU A C 1
ATOM 589 O O . LEU A 1 76 ? 13.241 -2.046 -13.538 1.00 94.00 76 LEU A O 1
ATOM 593 N N . GLY A 1 77 ? 12.393 -2.715 -11.568 1.00 91.75 77 GLY A N 1
ATOM 594 C CA . GLY A 1 77 ? 12.471 -1.428 -10.885 1.00 91.75 77 GLY A CA 1
ATOM 595 C C . GLY A 1 77 ? 13.652 -1.328 -9.911 1.00 91.75 77 GLY A C 1
ATOM 596 O O . GLY A 1 77 ? 14.118 -2.314 -9.320 1.00 91.75 77 GLY A O 1
ATOM 597 N N . ARG A 1 78 ? 14.112 -0.093 -9.698 1.00 89.69 78 ARG A N 1
ATOM 598 C CA . ARG A 1 78 ? 14.936 0.318 -8.561 1.00 89.69 78 ARG A CA 1
ATOM 599 C C . ARG A 1 78 ? 14.188 1.373 -7.746 1.00 89.69 78 ARG A C 1
ATOM 601 O O . ARG A 1 78 ? 13.923 2.471 -8.229 1.00 89.69 78 ARG A O 1
ATOM 608 N N . ALA A 1 79 ? 13.913 1.058 -6.483 1.00 84.88 79 ALA A N 1
ATOM 609 C CA . ALA A 1 79 ? 13.420 2.032 -5.511 1.00 84.88 79 ALA A CA 1
ATOM 610 C C . ALA A 1 79 ? 14.313 3.292 -5.476 1.00 84.88 79 ALA A C 1
ATOM 612 O O . ALA A 1 79 ? 15.541 3.188 -5.550 1.00 84.88 79 ALA A O 1
ATOM 613 N N . LEU A 1 80 ? 13.683 4.468 -5.373 1.00 80.69 80 LEU A N 1
ATOM 614 C CA . LEU A 1 80 ? 14.296 5.808 -5.461 1.00 80.69 80 LEU A CA 1
ATOM 615 C C . LEU A 1 80 ? 14.917 6.185 -6.827 1.00 80.69 80 LEU A C 1
ATOM 617 O O . LEU A 1 80 ? 15.478 7.268 -6.958 1.00 80.69 80 LEU A O 1
ATOM 621 N N . PHE A 1 81 ? 14.795 5.347 -7.862 1.00 86.94 81 PHE A N 1
ATOM 622 C CA . PHE A 1 81 ? 15.354 5.595 -9.197 1.00 86.94 81 PHE A CA 1
ATOM 623 C C . PHE A 1 81 ? 14.251 5.703 -10.251 1.00 86.94 81 PHE A C 1
ATOM 625 O O . PHE A 1 81 ? 13.957 4.746 -10.974 1.00 86.94 81 PHE A O 1
ATOM 632 N N . SER A 1 82 ? 13.674 6.900 -10.372 1.00 85.00 82 SER A N 1
ATOM 633 C CA . SER A 1 82 ? 12.524 7.180 -11.244 1.00 85.00 82 SER A CA 1
ATOM 634 C C . SER A 1 82 ? 12.726 6.733 -12.696 1.00 85.00 82 SER A C 1
ATOM 636 O O . SER A 1 82 ? 11.793 6.241 -13.312 1.00 85.00 82 SER A O 1
ATOM 638 N N . ALA A 1 83 ? 13.948 6.803 -13.232 1.00 88.38 83 ALA A N 1
ATOM 639 C CA . ALA A 1 83 ? 14.254 6.341 -14.590 1.00 88.38 83 ALA A CA 1
ATOM 640 C C . ALA A 1 83 ? 14.036 4.826 -14.810 1.00 88.38 83 ALA A C 1
ATOM 642 O O . ALA A 1 83 ? 13.817 4.408 -15.941 1.00 88.38 83 ALA A O 1
ATOM 643 N N . SER A 1 84 ? 14.092 4.009 -13.752 1.00 91.50 84 SER A N 1
ATOM 644 C CA . SER A 1 84 ? 13.811 2.563 -13.808 1.00 91.50 84 SER A CA 1
ATOM 645 C C . SER A 1 84 ? 12.363 2.199 -13.466 1.00 91.50 84 SER A C 1
ATOM 647 O O . SER A 1 84 ? 11.910 1.115 -13.820 1.00 91.50 84 SER A O 1
ATOM 649 N N . THR A 1 85 ? 11.640 3.078 -12.763 1.00 91.31 85 THR A N 1
ATOM 650 C CA . THR A 1 85 ? 10.250 2.846 -12.345 1.00 91.31 85 THR A CA 1
ATOM 651 C C . THR A 1 85 ? 9.232 3.532 -13.259 1.00 91.31 85 THR A C 1
ATOM 653 O O . THR A 1 85 ? 8.109 3.044 -13.372 1.00 91.31 85 THR A O 1
ATOM 656 N N . SER A 1 86 ? 9.597 4.599 -13.980 1.00 89.94 86 SER A N 1
ATOM 657 C CA . SER A 1 86 ? 8.759 5.214 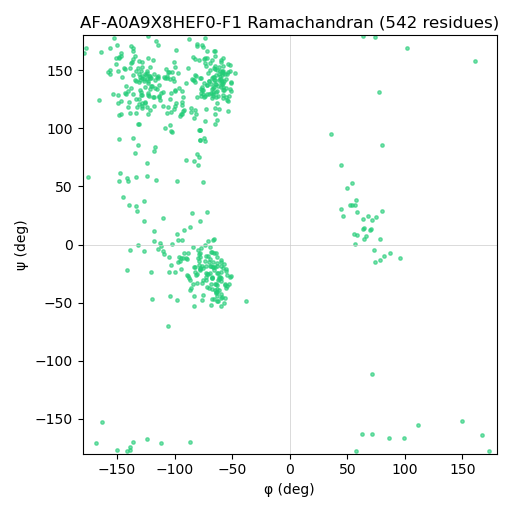-15.018 1.00 89.94 86 SER A CA 1
ATOM 658 C C . SER A 1 86 ? 8.288 4.170 -16.034 1.00 89.94 86 SER A C 1
ATOM 660 O O . SER A 1 86 ? 9.097 3.428 -16.586 1.00 89.94 86 SER A O 1
ATOM 662 N N . ARG A 1 87 ? 6.970 4.120 -16.280 1.00 93.19 87 ARG A N 1
ATOM 663 C CA . ARG A 1 87 ? 6.294 3.139 -17.159 1.00 93.19 87 ARG A CA 1
ATOM 664 C C . ARG A 1 87 ? 6.493 1.657 -16.770 1.00 93.19 87 ARG A C 1
ATOM 666 O O . ARG A 1 87 ? 6.089 0.774 -17.518 1.00 93.19 87 ARG A O 1
ATOM 673 N N . MET A 1 88 ? 7.099 1.368 -15.618 1.00 93.88 88 MET A N 1
ATOM 674 C CA . MET A 1 88 ? 7.461 0.015 -15.177 1.00 93.88 88 MET A CA 1
ATOM 675 C C . MET A 1 88 ? 6.766 -0.336 -13.857 1.00 93.88 88 MET A C 1
ATOM 677 O O . MET A 1 88 ? 6.144 -1.387 -13.730 1.00 93.88 88 MET A O 1
ATOM 681 N N . TRP A 1 89 ? 6.811 0.566 -12.883 1.00 93.44 89 TRP A N 1
ATOM 682 C CA . TRP A 1 89 ? 6.066 0.470 -11.632 1.00 93.44 89 TRP A CA 1
ATOM 683 C C . TRP A 1 89 ? 4.643 1.020 -11.804 1.00 93.44 89 TRP A C 1
ATOM 685 O O . TRP A 1 89 ? 4.488 2.037 -12.478 1.00 93.44 89 TRP A O 1
ATOM 695 N N . PRO A 1 90 ? 3.604 0.430 -11.192 1.00 91.69 90 PRO A N 1
ATOM 696 C CA . PRO A 1 90 ? 3.525 -0.909 -10.607 1.00 91.69 90 PRO A CA 1
ATOM 697 C C . PRO A 1 90 ? 2.869 -1.906 -11.593 1.00 91.69 90 PRO A C 1
ATOM 699 O O . PRO A 1 90 ? 1.838 -2.513 -11.299 1.00 91.69 90 PRO A O 1
ATOM 702 N N . TRP A 1 91 ? 3.391 -2.029 -12.820 1.00 93.31 91 TRP A N 1
ATOM 703 C CA . TRP A 1 91 ? 2.702 -2.762 -13.895 1.00 93.31 91 TRP A CA 1
ATOM 704 C C . TRP A 1 91 ? 2.617 -4.280 -13.645 1.00 93.31 91 TRP A C 1
ATOM 706 O O . TRP A 1 91 ? 3.602 -4.926 -13.299 1.00 93.31 91 TRP A O 1
ATOM 716 N N . THR A 1 92 ? 1.419 -4.837 -13.857 1.00 88.19 92 THR A N 1
ATOM 717 C CA . THR A 1 92 ? 1.029 -6.255 -13.657 1.00 88.19 92 THR A CA 1
ATOM 718 C C . THR A 1 92 ? 0.233 -6.797 -14.855 1.00 88.19 92 THR A C 1
ATOM 720 O O . THR A 1 92 ? -0.684 -7.610 -14.713 1.00 88.19 92 THR A O 1
ATOM 723 N N . TYR A 1 93 ? 0.561 -6.307 -16.054 1.00 91.19 93 TYR A N 1
ATOM 724 C CA . TYR A 1 93 ? -0.230 -6.500 -17.270 1.00 91.19 93 TYR A CA 1
ATOM 725 C C . TYR A 1 93 ? 0.552 -7.214 -18.374 1.00 91.19 93 TYR A C 1
ATOM 727 O O . TYR A 1 93 ? 1.715 -6.892 -18.625 1.00 91.19 93 TYR A O 1
ATOM 735 N N . ASN A 1 94 ? -0.102 -8.174 -19.032 1.00 91.75 94 ASN A N 1
ATOM 736 C CA . ASN A 1 94 ? 0.497 -9.070 -20.024 1.00 91.75 94 ASN A CA 1
ATOM 737 C C . ASN A 1 94 ? -0.494 -9.418 -21.155 1.00 91.75 94 ASN A C 1
ATOM 739 O O . ASN A 1 94 ? -0.599 -10.563 -21.586 1.00 91.75 94 ASN A O 1
ATOM 743 N N . GLU A 1 95 ? -1.257 -8.429 -21.615 1.00 92.06 95 GLU A N 1
ATOM 744 C CA . GLU A 1 95 ? -2.142 -8.544 -22.779 1.00 92.06 95 GLU A CA 1
ATOM 745 C C . GLU A 1 95 ? -1.778 -7.430 -23.772 1.00 92.06 95 GLU A C 1
ATOM 747 O O . GLU A 1 95 ? -1.349 -6.346 -23.362 1.00 92.06 95 GLU A O 1
ATOM 752 N N . CYS A 1 96 ? -1.890 -7.684 -25.081 1.00 94.06 96 CYS A N 1
ATOM 753 C CA . CYS A 1 96 ? -1.664 -6.630 -26.068 1.00 94.06 96 CYS A CA 1
ATOM 754 C C . CYS A 1 96 ? -2.904 -5.736 -26.171 1.00 94.06 96 CYS A C 1
ATOM 756 O O . CYS A 1 96 ? -3.862 -6.055 -26.876 1.00 94.06 96 CYS A O 1
ATOM 758 N N . ASP A 1 97 ? -2.844 -4.602 -25.481 1.00 93.44 97 ASP A N 1
ATOM 759 C CA . ASP A 1 97 ? -3.793 -3.502 -25.590 1.00 93.44 97 ASP A CA 1
ATOM 760 C C . ASP A 1 97 ? -3.081 -2.271 -26.185 1.00 93.44 97 ASP A C 1
ATOM 762 O O . ASP A 1 97 ? -2.016 -1.852 -25.717 1.00 93.44 97 ASP A O 1
ATOM 766 N N . ALA A 1 98 ? -3.658 -1.705 -27.247 1.00 92.44 98 ALA A N 1
ATOM 767 C CA . ALA A 1 98 ? -3.062 -0.606 -28.005 1.00 92.44 98 ALA A CA 1
ATOM 768 C C . ALA A 1 98 ? -3.208 0.774 -27.332 1.00 92.44 98 ALA A C 1
ATOM 770 O O . ALA A 1 98 ? -2.438 1.679 -27.653 1.00 92.44 98 ALA A O 1
ATOM 771 N N . GLU A 1 99 ? -4.152 0.941 -26.401 1.00 90.75 99 GLU A N 1
ATOM 772 C CA . GLU A 1 99 ? -4.299 2.153 -25.584 1.00 90.75 99 GLU A CA 1
ATOM 773 C C . GLU A 1 99 ? -3.306 2.135 -24.408 1.00 90.75 99 GLU A C 1
ATOM 775 O O . GLU A 1 99 ? -2.765 3.172 -24.027 1.00 90.75 99 GLU A O 1
ATOM 780 N N . LEU A 1 100 ? -2.998 0.951 -23.867 1.00 92.44 100 LEU A N 1
ATOM 781 C CA . LEU A 1 100 ? -2.074 0.764 -22.742 1.00 92.44 100 LEU A CA 1
ATOM 782 C C . LEU A 1 100 ? -0.602 0.603 -23.160 1.00 92.44 100 LEU A C 1
ATOM 784 O O . LEU A 1 100 ? 0.297 0.988 -22.405 1.00 92.44 100 LEU A O 1
ATOM 788 N N . SER A 1 101 ? -0.323 0.071 -24.355 1.00 93.75 101 SER A N 1
ATOM 789 C CA . SER A 1 101 ? 1.045 -0.158 -24.852 1.00 93.75 101 SER A CA 1
ATOM 790 C C . SER A 1 101 ? 1.965 1.081 -24.848 1.00 93.75 101 SER A C 1
ATOM 792 O O . SER A 1 101 ? 3.147 0.904 -24.539 1.00 93.75 101 SER A O 1
ATOM 794 N N . PRO A 1 102 ? 1.504 2.323 -25.119 1.00 93.38 102 PRO A N 1
ATOM 795 C CA . PRO A 1 102 ? 2.333 3.526 -24.984 1.00 93.38 102 PRO A CA 1
ATOM 796 C C . PRO A 1 102 ? 2.761 3.834 -23.541 1.00 93.38 102 PRO A C 1
ATOM 798 O O . PRO A 1 102 ? 3.716 4.580 -23.328 1.00 93.38 102 PRO A O 1
ATOM 801 N N . HIS A 1 103 ? 2.063 3.284 -22.545 1.00 94.31 103 HIS A N 1
ATOM 802 C CA . HIS A 1 103 ? 2.219 3.623 -21.130 1.00 94.31 103 HIS A CA 1
ATOM 803 C C . HIS A 1 103 ? 2.982 2.557 -20.329 1.00 94.31 103 HIS A C 1
ATOM 805 O O . HIS A 1 103 ? 3.634 2.901 -19.346 1.00 94.31 103 HIS A O 1
ATOM 811 N N . GLN A 1 104 ? 3.006 1.304 -20.789 1.00 94.88 104 GLN A N 1
ATOM 812 C CA . GLN A 1 104 ? 3.882 0.247 -20.265 1.00 94.88 104 GLN A CA 1
ATOM 813 C C . GLN A 1 104 ? 5.275 0.312 -20.923 1.00 94.88 104 GLN A C 1
ATOM 815 O O . GLN A 1 104 ? 5.385 0.602 -22.111 1.00 94.88 104 GLN A O 1
ATOM 820 N N . ALA A 1 105 ? 6.360 0.071 -20.182 1.00 94.25 105 ALA A N 1
ATOM 821 C CA . ALA A 1 105 ? 7.736 0.127 -20.701 1.00 94.25 105 ALA A CA 1
ATOM 822 C C . ALA A 1 105 ? 8.113 -1.097 -21.555 1.00 94.25 105 ALA A C 1
ATOM 824 O O . ALA A 1 105 ? 8.893 -0.978 -22.495 1.00 94.25 105 ALA A O 1
ATOM 825 N N . ILE A 1 106 ? 7.556 -2.260 -21.214 1.00 95.62 106 ILE A N 1
ATOM 826 C CA . ILE A 1 106 ? 7.697 -3.532 -21.927 1.0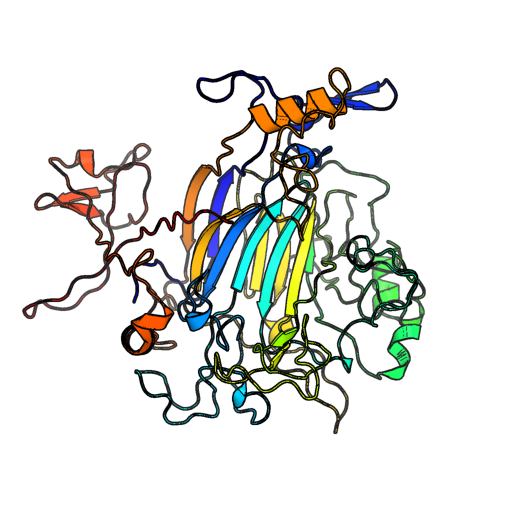0 95.62 106 ILE A CA 1
ATOM 827 C C . ILE A 1 106 ? 6.277 -4.083 -22.065 1.00 95.62 106 ILE A C 1
ATOM 829 O O . ILE A 1 106 ? 5.697 -4.527 -21.075 1.00 95.62 106 ILE A O 1
ATOM 833 N N . SER A 1 107 ? 5.693 -3.986 -23.257 1.00 95.56 107 SER A N 1
ATOM 834 C CA . SER A 1 107 ? 4.291 -4.340 -23.508 1.00 95.56 107 SER A CA 1
ATOM 835 C C . SER A 1 107 ? 4.170 -5.660 -24.265 1.00 95.56 107 SER A C 1
ATOM 837 O O . SER A 1 107 ? 4.986 -5.960 -25.134 1.00 95.56 107 SER A O 1
ATOM 839 N N . ALA A 1 108 ? 3.094 -6.407 -24.009 1.00 96.00 108 ALA A N 1
ATOM 840 C CA . ALA A 1 108 ? 2.760 -7.612 -24.766 1.00 96.00 108 ALA A CA 1
ATOM 841 C C . ALA A 1 108 ? 2.395 -7.338 -26.243 1.00 96.00 108 ALA A C 1
ATOM 843 O O . ALA A 1 108 ? 2.263 -8.283 -27.014 1.00 96.00 108 ALA A O 1
ATOM 844 N N . CYS A 1 109 ? 2.264 -6.073 -26.663 1.00 96.88 109 CYS A N 1
ATOM 845 C CA . CYS A 1 109 ? 2.179 -5.713 -28.082 1.00 96.88 109 CYS A CA 1
ATOM 846 C C . CYS A 1 109 ? 3.531 -5.694 -28.819 1.00 96.88 109 CYS A C 1
ATOM 848 O O . CYS A 1 109 ? 3.536 -5.527 -30.037 1.00 96.88 109 CYS A O 1
ATOM 850 N N . ASP A 1 110 ? 4.668 -5.831 -28.125 1.00 96.38 110 ASP A N 1
ATOM 851 C CA . ASP A 1 110 ? 5.986 -5.839 -28.763 1.00 96.38 110 ASP A CA 1
ATOM 852 C C . ASP A 1 110 ? 6.453 -7.280 -29.070 1.00 96.38 110 ASP A C 1
ATOM 854 O O . ASP A 1 110 ? 6.759 -8.041 -28.146 1.00 96.38 110 ASP A O 1
ATOM 858 N N . PRO A 1 111 ? 6.557 -7.689 -30.350 1.00 96.69 111 PRO A N 1
ATOM 859 C CA . PRO A 1 111 ? 7.104 -8.990 -30.723 1.00 96.69 111 PRO A CA 1
ATOM 860 C C . PRO A 1 111 ? 8.641 -9.040 -30.675 1.00 96.69 111 PRO A C 1
ATOM 862 O O . PRO A 1 111 ? 9.206 -10.123 -30.805 1.00 96.69 111 PRO A O 1
ATOM 865 N N . ASN A 1 112 ? 9.342 -7.910 -30.526 1.00 96.06 112 ASN A N 1
ATOM 866 C CA . ASN A 1 112 ? 10.806 -7.826 -30.522 1.00 96.06 112 ASN A CA 1
ATOM 867 C C . ASN A 1 112 ? 11.368 -6.826 -29.472 1.00 96.06 112 ASN A C 1
ATOM 869 O O . ASN A 1 112 ? 12.225 -6.013 -29.830 1.00 96.06 112 ASN A O 1
ATOM 873 N N . PRO A 1 113 ? 11.022 -6.930 -28.169 1.00 94.75 113 PRO A N 1
ATOM 874 C CA . PRO A 1 113 ? 11.419 -5.975 -27.112 1.00 94.75 113 PRO A CA 1
ATOM 875 C C . PRO A 1 113 ? 12.929 -5.913 -26.799 1.00 94.75 113 PRO A C 1
ATOM 877 O O . PRO A 1 113 ? 13.367 -5.229 -25.870 1.00 94.75 113 PRO A O 1
ATOM 880 N N . GLY A 1 114 ? 13.757 -6.631 -27.562 1.00 95.44 114 GLY A N 1
ATOM 881 C CA . GLY A 1 114 ? 15.207 -6.634 -27.432 1.00 95.44 114 GLY A CA 1
ATOM 882 C C . GLY A 1 114 ? 15.687 -7.170 -26.083 1.00 95.44 114 GLY A C 1
ATOM 883 O O . GLY A 1 114 ? 14.971 -7.868 -25.370 1.00 95.44 114 GLY A O 1
ATOM 884 N N . TYR A 1 115 ? 16.949 -6.882 -25.752 1.00 95.44 115 TYR A N 1
ATOM 885 C CA . TYR A 1 115 ? 17.537 -7.052 -24.414 1.00 95.44 115 TYR A CA 1
ATOM 886 C C . TYR A 1 115 ? 17.220 -8.369 -23.668 1.00 95.44 115 TYR A C 1
ATOM 888 O O . TYR A 1 115 ? 17.193 -8.404 -22.440 1.00 95.44 115 TYR A O 1
ATOM 896 N N . GLY A 1 116 ? 17.018 -9.475 -24.393 1.00 93.62 116 GLY A N 1
ATOM 897 C CA . GLY A 1 116 ? 16.673 -10.778 -23.816 1.00 93.62 116 GLY A CA 1
ATOM 898 C C . GLY A 1 116 ? 15.272 -10.894 -23.207 1.00 93.62 116 GLY A C 1
ATOM 899 O O . GLY A 1 116 ? 15.042 -11.866 -22.497 1.00 93.62 116 GLY A O 1
ATOM 900 N N . MET A 1 117 ? 14.375 -9.938 -23.457 1.00 95.75 117 MET A N 1
ATOM 901 C CA . MET A 1 117 ? 12.949 -10.056 -23.149 1.00 95.75 117 MET A CA 1
ATOM 902 C C . MET A 1 117 ? 12.255 -11.009 -24.130 1.00 95.75 117 MET A C 1
ATOM 904 O O . MET A 1 117 ? 12.737 -11.225 -25.245 1.00 95.75 117 MET A O 1
ATOM 908 N N . HIS A 1 118 ? 11.129 -11.591 -23.717 1.00 96.25 118 HIS A N 1
ATOM 909 C CA . HIS A 1 118 ? 10.346 -12.478 -24.574 1.00 96.25 118 HIS A CA 1
ATOM 910 C C . HIS A 1 118 ? 9.419 -11.686 -25.510 1.00 96.25 118 HIS A C 1
ATOM 912 O O . HIS A 1 118 ? 8.797 -10.722 -25.060 1.00 96.25 118 HIS A O 1
ATOM 918 N N . PRO A 1 119 ? 9.268 -12.108 -26.781 1.00 97.06 119 PRO A N 1
ATOM 919 C CA . PRO A 1 119 ? 8.221 -11.618 -27.672 1.00 97.06 119 PRO A CA 1
ATOM 920 C C . PRO A 1 119 ? 6.833 -11.684 -27.032 1.00 97.06 119 PRO A C 1
ATOM 922 O O . PRO A 1 119 ? 6.436 -12.731 -26.522 1.00 97.06 119 PRO A O 1
ATOM 925 N N . ASN A 1 120 ? 6.079 -10.592 -27.135 1.00 96.12 120 ASN A N 1
ATOM 926 C CA . ASN A 1 120 ? 4.691 -10.471 -26.694 1.00 96.12 120 ASN A CA 1
ATOM 927 C C . ASN A 1 120 ? 4.466 -10.766 -25.194 1.00 96.12 120 ASN A C 1
ATOM 929 O O . ASN A 1 120 ? 3.376 -11.182 -24.809 1.00 96.12 120 ASN A O 1
ATOM 933 N N . GLN A 1 121 ? 5.477 -10.545 -24.341 1.00 94.75 121 GLN A N 1
ATOM 934 C CA . GLN A 1 121 ? 5.334 -10.605 -22.882 1.00 94.75 121 GLN A CA 1
ATOM 935 C C . GLN A 1 121 ? 5.368 -9.189 -22.291 1.00 94.75 121 GLN A C 1
ATOM 937 O O . GLN A 1 121 ? 6.403 -8.524 -22.307 1.00 94.75 121 GLN A O 1
ATOM 942 N N . GLY A 1 122 ? 4.244 -8.742 -21.736 1.00 94.94 122 GLY A N 1
ATOM 943 C CA . GLY A 1 122 ? 4.157 -7.534 -20.921 1.00 94.94 122 GLY A CA 1
ATOM 944 C C . GLY A 1 122 ? 4.819 -7.755 -19.562 1.00 94.94 122 GLY A C 1
ATOM 945 O O . GLY A 1 122 ? 4.686 -8.823 -18.964 1.00 94.94 122 GLY A O 1
ATOM 946 N N . ARG A 1 123 ? 5.587 -6.766 -19.100 1.00 95.00 123 ARG A N 1
ATOM 947 C CA . ARG A 1 123 ? 6.431 -6.852 -17.893 1.00 95.00 123 ARG A CA 1
ATOM 948 C C . ARG A 1 123 ? 6.316 -5.590 -17.041 1.00 95.00 123 ARG A C 1
ATOM 950 O O . ARG A 1 123 ? 5.800 -4.567 -17.501 1.00 95.00 123 ARG A O 1
ATOM 957 N N . GLY A 1 124 ? 6.808 -5.646 -15.807 1.00 94.25 124 GLY A N 1
ATOM 958 C CA . GLY A 1 124 ? 6.737 -4.515 -14.887 1.00 94.25 124 GLY A CA 1
ATOM 959 C C . GLY A 1 124 ? 7.575 -4.645 -13.618 1.00 94.25 124 GLY A C 1
ATOM 960 O O . GLY A 1 124 ? 8.392 -5.547 -13.438 1.00 94.25 124 GLY A O 1
ATOM 961 N N . ALA A 1 125 ? 7.354 -3.696 -12.717 1.00 93.75 125 ALA A N 1
ATOM 962 C CA . ALA A 1 125 ? 7.904 -3.650 -11.371 1.00 93.75 125 ALA A CA 1
ATOM 963 C C . ALA A 1 125 ? 6.752 -3.537 -10.352 1.00 93.75 125 ALA A C 1
ATOM 965 O O . ALA A 1 125 ? 6.567 -2.466 -9.778 1.00 93.75 125 ALA A O 1
ATOM 966 N N . PRO A 1 126 ? 5.941 -4.598 -10.167 1.00 90.75 126 PRO A N 1
ATOM 967 C CA . PRO A 1 126 ? 4.889 -4.641 -9.151 1.00 90.75 126 PRO A CA 1
ATOM 968 C C . PRO A 1 126 ? 5.444 -4.430 -7.747 1.00 90.75 126 PRO A C 1
ATOM 970 O O . PRO A 1 126 ? 6.598 -4.772 -7.484 1.00 90.75 126 PRO A O 1
ATOM 973 N N . GLU A 1 127 ? 4.605 -3.918 -6.854 1.0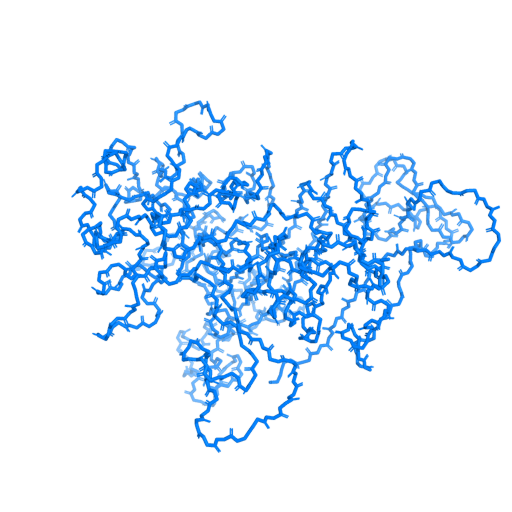0 90.62 127 GLU A N 1
ATOM 974 C CA . GLU A 1 127 ? 4.951 -3.626 -5.463 1.00 90.62 127 GLU A CA 1
ATOM 975 C C . GLU A 1 127 ? 3.994 -4.363 -4.515 1.00 90.62 127 GLU A C 1
ATOM 977 O O . GLU A 1 127 ? 2.813 -4.546 -4.831 1.00 90.62 127 GLU A O 1
ATOM 982 N N . ILE A 1 128 ? 4.532 -4.858 -3.397 1.00 86.06 128 ILE A N 1
ATOM 983 C CA . ILE A 1 128 ? 3.779 -5.538 -2.335 1.00 86.06 128 ILE A CA 1
ATOM 984 C C . ILE A 1 128 ? 4.314 -5.059 -0.987 1.00 86.06 128 ILE A C 1
ATOM 986 O O . ILE A 1 128 ? 5.437 -5.401 -0.610 1.00 86.06 128 ILE A O 1
ATOM 990 N N . ASP A 1 129 ? 3.503 -4.340 -0.224 1.00 82.44 129 ASP A N 1
ATOM 991 C CA . ASP A 1 129 ? 3.835 -3.947 1.142 1.00 82.44 129 ASP A CA 1
ATOM 992 C C . ASP A 1 129 ? 3.490 -5.088 2.091 1.00 82.44 129 ASP A C 1
ATOM 994 O O . ASP A 1 129 ? 2.312 -5.341 2.347 1.00 82.44 129 ASP A O 1
ATOM 998 N N . ILE A 1 130 ? 4.494 -5.769 2.654 1.00 74.50 130 ILE A N 1
ATOM 999 C CA . ILE A 1 130 ? 4.266 -6.679 3.789 1.00 74.50 130 ILE A CA 1
ATOM 1000 C C . ILE A 1 130 ? 3.808 -5.832 4.986 1.00 74.50 130 ILE A C 1
ATOM 1002 O O . ILE A 1 130 ? 2.803 -6.125 5.634 1.00 74.50 130 ILE A O 1
ATOM 1006 N N . LEU A 1 131 ? 4.525 -4.738 5.229 1.00 76.81 131 LEU A N 1
ATOM 1007 C CA . LEU A 1 131 ? 4.292 -3.792 6.307 1.00 76.81 131 LEU A CA 1
ATOM 1008 C C . LEU A 1 131 ? 4.723 -2.408 5.821 1.00 76.81 131 LEU A C 1
ATOM 1010 O O . LEU A 1 131 ? 5.914 -2.171 5.646 1.00 76.81 131 LEU A O 1
ATOM 1014 N N . GLU A 1 132 ? 3.784 -1.488 5.625 1.00 73.88 132 GLU A N 1
ATOM 1015 C CA . GLU A 1 132 ? 4.094 -0.071 5.412 1.00 73.88 132 GLU A CA 1
ATOM 1016 C C . GLU A 1 132 ? 3.189 0.779 6.309 1.00 73.88 132 GLU A C 1
ATOM 1018 O O . GLU A 1 132 ? 1.966 0.712 6.215 1.00 73.88 132 GLU A O 1
ATOM 1023 N N . GLY A 1 133 ? 3.743 1.551 7.242 1.00 69.94 133 GLY A N 1
ATOM 1024 C CA . GLY A 1 133 ? 2.896 2.307 8.165 1.00 69.94 133 GLY A CA 1
ATOM 1025 C C . GLY A 1 133 ? 3.640 3.017 9.280 1.00 69.94 133 GLY A C 1
ATOM 1026 O O . GLY A 1 133 ? 4.862 2.979 9.351 1.00 69.94 133 GLY A O 1
ATOM 1027 N N . GLY A 1 134 ? 2.890 3.668 10.167 1.00 66.31 134 GLY A N 1
ATOM 1028 C CA . GLY A 1 134 ? 3.429 4.434 11.288 1.00 66.31 134 GLY A CA 1
ATOM 1029 C C . GLY A 1 134 ? 2.323 5.010 12.172 1.00 66.31 134 GLY A C 1
ATOM 1030 O O . GLY A 1 134 ? 1.141 4.991 11.820 1.00 66.31 134 GLY A O 1
ATOM 1031 N N . GLY A 1 135 ? 2.684 5.534 13.343 1.00 73.56 135 GLY A N 1
ATOM 1032 C CA . GLY A 1 135 ? 1.693 5.971 14.325 1.00 73.56 135 GLY A CA 1
ATOM 1033 C C . GLY A 1 135 ? 0.973 4.787 14.980 1.00 73.56 135 GLY A C 1
ATOM 1034 O O . GLY A 1 135 ? 1.574 4.070 15.770 1.00 73.56 135 GLY A O 1
ATOM 1035 N N . ALA A 1 136 ? -0.323 4.621 14.694 1.00 69.50 136 ALA A N 1
ATOM 1036 C CA . ALA A 1 136 ? -1.200 3.650 15.365 1.00 69.50 136 ALA A CA 1
ATOM 1037 C C . ALA A 1 136 ? -1.730 2.515 14.465 1.00 69.50 136 ALA A C 1
ATOM 1039 O O . ALA A 1 136 ? -2.420 1.621 14.956 1.00 69.50 136 ALA A O 1
ATOM 1040 N N . ALA A 1 137 ? -1.427 2.550 13.164 1.00 73.56 137 ALA A N 1
ATOM 1041 C CA . ALA A 1 137 ? -1.909 1.569 12.201 1.00 73.56 137 ALA A CA 1
ATOM 1042 C C . ALA A 1 137 ? -0.860 1.268 11.124 1.00 73.56 137 ALA A C 1
ATOM 1044 O O . ALA A 1 137 ? -0.045 2.123 10.766 1.00 73.56 137 ALA A O 1
ATOM 1045 N N . ILE A 1 138 ? -0.927 0.054 10.583 1.00 75.62 138 ILE A N 1
ATOM 1046 C CA . ILE A 1 138 ? -0.086 -0.422 9.482 1.00 75.62 138 ILE A CA 1
ATOM 1047 C C . ILE A 1 138 ? -0.964 -0.646 8.252 1.00 75.62 138 ILE A C 1
ATOM 1049 O O . ILE A 1 138 ? -2.069 -1.171 8.369 1.00 75.62 138 ILE A O 1
ATOM 1053 N N . SER A 1 139 ? -0.484 -0.235 7.079 1.00 81.06 139 SER A N 1
ATOM 1054 C CA . SER A 1 139 ? -1.030 -0.622 5.780 1.00 81.06 139 SER A CA 1
ATOM 1055 C C . SER A 1 139 ? -0.326 -1.887 5.288 1.00 81.06 139 SER A C 1
ATOM 1057 O O . SER A 1 139 ? 0.890 -2.049 5.402 1.00 81.06 139 SER A O 1
ATOM 1059 N N . SER A 1 140 ? -1.116 -2.780 4.711 1.00 81.94 140 SER A N 1
ATOM 1060 C CA . SER A 1 140 ? -0.661 -3.969 3.997 1.00 81.94 140 SER A CA 1
ATOM 1061 C C . SER A 1 140 ? -1.302 -3.930 2.611 1.00 81.94 140 SER A C 1
ATOM 1063 O O . SER A 1 140 ? -2.528 -3.790 2.524 1.00 81.94 140 SER A O 1
ATOM 1065 N N . SER A 1 141 ? -0.502 -3.947 1.537 1.00 84.81 141 SER A N 1
ATOM 1066 C CA . SER A 1 141 ? -0.987 -3.578 0.197 1.00 84.81 141 SER A CA 1
ATOM 1067 C C . SER A 1 141 ? -0.324 -4.291 -0.978 1.00 84.81 141 SER A C 1
ATOM 1069 O O . SER A 1 141 ? 0.771 -4.836 -0.866 1.00 84.81 141 SER A O 1
ATOM 1071 N N . ILE A 1 142 ? -1.007 -4.248 -2.125 1.00 85.50 142 ILE A N 1
ATOM 1072 C CA . ILE A 1 142 ? -0.360 -4.325 -3.438 1.00 85.50 142 ILE A CA 1
ATOM 1073 C C . ILE A 1 142 ? -0.710 -3.103 -4.284 1.00 85.50 142 ILE A C 1
ATOM 1075 O O . ILE A 1 142 ? -1.863 -2.657 -4.328 1.00 85.50 142 ILE A O 1
ATOM 1079 N N . GLN A 1 143 ? 0.280 -2.623 -5.021 1.00 88.88 143 GLN A N 1
ATOM 1080 C CA . GLN A 1 143 ? 0.175 -1.579 -6.021 1.00 88.88 143 GLN A CA 1
ATOM 1081 C C . GLN A 1 143 ? 0.125 -2.267 -7.385 1.00 88.88 143 GLN A C 1
ATOM 1083 O O . GLN A 1 143 ? 0.930 -3.156 -7.670 1.00 88.88 143 GLN A O 1
ATOM 1088 N N . ILE A 1 144 ? -0.819 -1.866 -8.238 1.00 88.25 144 ILE A N 1
ATOM 1089 C CA . ILE A 1 144 ? -1.055 -2.512 -9.536 1.00 88.25 144 ILE A CA 1
ATOM 1090 C C . ILE A 1 144 ? -1.409 -1.495 -10.625 1.00 88.25 144 ILE A C 1
ATOM 1092 O O . ILE A 1 144 ? -2.220 -0.590 -10.422 1.00 88.25 144 ILE A O 1
ATOM 1096 N N . ALA A 1 145 ? -0.814 -1.661 -11.804 1.00 91.69 145 ALA A N 1
ATOM 1097 C CA . ALA A 1 145 ? -1.158 -0.947 -13.030 1.00 91.69 145 ALA A CA 1
ATOM 1098 C C . ALA A 1 145 ? -1.388 -1.932 -14.198 1.00 91.69 145 ALA A C 1
ATOM 1100 O O . ALA A 1 145 ? -0.676 -2.938 -14.285 1.00 91.69 145 ALA A O 1
ATOM 1101 N N . PRO A 1 146 ? -2.350 -1.658 -15.098 1.00 92.62 146 PRO A N 1
ATOM 1102 C CA . PRO A 1 146 ? -3.258 -0.509 -15.096 1.00 92.62 146 PRO A CA 1
ATOM 1103 C C . PRO A 1 146 ? -4.355 -0.636 -14.025 1.00 92.62 146 PRO A C 1
ATOM 1105 O O . PRO A 1 146 ? -4.930 -1.703 -13.802 1.00 92.62 146 PRO A O 1
ATOM 1108 N N . GLY A 1 147 ? -4.649 0.473 -13.355 1.00 90.19 147 GLY A N 1
ATOM 1109 C CA . GLY A 1 147 ? -5.708 0.564 -12.356 1.00 90.19 147 GLY A CA 1
ATOM 1110 C C . GLY A 1 147 ? -7.115 0.630 -12.960 1.00 90.19 147 GLY A C 1
ATOM 1111 O O . GLY A 1 147 ? -7.296 0.762 -14.170 1.00 90.19 147 GLY A O 1
ATOM 1112 N N . MET A 1 148 ? -8.136 0.544 -12.110 1.00 89.75 148 MET A N 1
ATOM 1113 C CA . MET A 1 148 ? -9.540 0.567 -12.514 1.00 89.75 148 MET A CA 1
ATOM 1114 C C . MET A 1 148 ? -9.942 1.909 -13.159 1.00 89.75 148 MET A C 1
ATOM 1116 O O . MET A 1 148 ? -9.729 2.957 -12.537 1.00 89.75 148 MET A O 1
ATOM 1120 N N . PRO A 1 149 ? -10.611 1.895 -14.332 1.00 89.31 149 PRO A N 1
ATOM 1121 C CA . PRO A 1 149 ? -11.224 3.083 -14.930 1.00 89.31 149 PRO A CA 1
ATOM 1122 C C . PRO A 1 149 ? -12.291 3.745 -14.040 1.00 89.31 149 PRO A C 1
ATOM 1124 O O . PRO A 1 149 ? -12.906 3.106 -13.183 1.00 89.31 149 PRO A O 1
ATOM 1127 N N . ASP A 1 150 ? -12.557 5.036 -14.270 1.00 88.56 150 ASP A N 1
ATOM 1128 C CA . ASP A 1 150 ? -13.384 5.882 -13.389 1.00 88.56 150 ASP A CA 1
ATOM 1129 C C . ASP A 1 150 ? -14.797 5.338 -13.129 1.00 88.56 150 ASP A C 1
ATOM 1131 O O . ASP A 1 150 ? -15.324 5.496 -12.028 1.00 88.56 150 ASP A O 1
ATOM 1135 N N . ASN A 1 151 ? -15.419 4.667 -14.107 1.00 88.75 151 ASN A N 1
ATOM 1136 C CA . ASN A 1 151 ? -16.759 4.092 -13.945 1.00 88.75 151 ASN A CA 1
ATOM 1137 C C . ASN A 1 151 ? -16.799 2.946 -12.920 1.00 88.75 151 ASN A C 1
ATOM 1139 O O . ASN A 1 151 ? -17.869 2.651 -12.393 1.00 88.75 151 ASN A O 1
ATOM 1143 N N . TYR A 1 152 ? -15.658 2.334 -12.594 1.00 90.69 152 TYR A N 1
ATOM 1144 C CA . TYR A 1 152 ? -15.527 1.336 -11.530 1.00 90.69 152 TYR A CA 1
ATOM 1145 C C . TYR A 1 152 ? -15.041 1.940 -10.203 1.00 90.69 152 TYR A C 1
ATOM 1147 O O . TYR A 1 152 ? -15.103 1.265 -9.177 1.00 90.69 152 TYR A O 1
ATOM 1155 N N . ARG A 1 153 ? -14.590 3.201 -10.170 1.00 91.31 153 ARG A N 1
ATOM 1156 C CA . ARG A 1 153 ? -14.065 3.870 -8.963 1.00 91.31 153 ARG A CA 1
ATOM 1157 C C . ARG A 1 153 ? -15.176 4.472 -8.095 1.00 91.31 153 ARG A C 1
ATOM 1159 O O . ARG A 1 153 ? -16.297 4.687 -8.560 1.00 91.31 153 ARG A O 1
ATOM 1166 N N . ARG A 1 154 ? -14.868 4.755 -6.824 1.00 91.38 154 ARG A N 1
ATOM 1167 C CA . ARG A 1 154 ? -15.776 5.459 -5.894 1.00 91.38 154 ARG A CA 1
ATOM 1168 C C . ARG A 1 154 ? -16.191 6.836 -6.426 1.00 91.38 154 ARG A C 1
ATOM 1170 O O . ARG A 1 154 ? -15.503 7.406 -7.272 1.00 91.38 154 ARG A O 1
ATOM 1177 N N . ILE A 1 155 ? -17.283 7.399 -5.915 1.00 91.94 15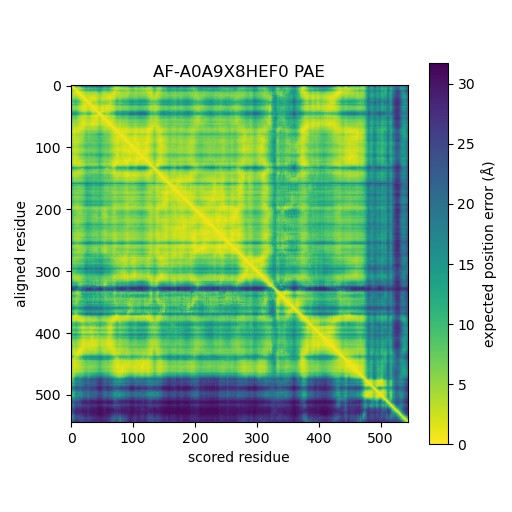5 ILE A N 1
ATOM 1178 C CA . ILE A 1 155 ? -17.743 8.729 -6.339 1.00 91.94 155 ILE A CA 1
ATOM 1179 C C . ILE A 1 155 ? -16.750 9.809 -5.856 1.00 91.94 155 ILE A C 1
ATOM 1181 O O . ILE A 1 155 ? -16.381 9.808 -4.679 1.00 91.94 155 ILE A O 1
ATOM 1185 N N . PRO A 1 156 ? -16.299 10.735 -6.730 1.00 90.44 156 PRO A N 1
ATOM 1186 C CA . PRO A 1 156 ? -15.416 11.830 -6.333 1.00 90.44 156 PRO A CA 1
ATOM 1187 C C . PRO A 1 156 ? -16.035 12.749 -5.275 1.00 90.44 156 PRO A C 1
ATOM 1189 O O . PRO A 1 156 ? -17.234 13.039 -5.307 1.00 90.44 156 PRO A O 1
ATOM 1192 N N . LEU A 1 157 ? -15.190 13.247 -4.370 1.00 91.06 157 LEU A N 1
ATOM 1193 C CA . LEU A 1 157 ? -15.577 14.155 -3.288 1.00 91.06 157 LEU A CA 1
ATOM 1194 C C . LEU A 1 157 ? -16.192 15.453 -3.816 1.00 91.06 157 LEU A C 1
ATOM 1196 O O . LEU A 1 157 ? -15.682 16.061 -4.760 1.00 91.06 157 LEU A O 1
ATOM 1200 N N . LYS A 1 158 ? -17.254 15.915 -3.153 1.00 90.62 158 LYS A N 1
ATOM 1201 C CA . LYS A 1 158 ? -17.901 17.203 -3.415 1.00 90.62 158 LYS A CA 1
ATOM 1202 C C . LYS A 1 158 ? -17.715 18.113 -2.203 1.00 90.62 158 LYS A C 1
ATOM 1204 O O . LYS A 1 158 ? -17.740 17.660 -1.062 1.00 90.62 158 LYS A O 1
ATOM 1209 N N . LYS A 1 159 ? -17.523 19.415 -2.436 1.00 81.31 159 LYS A N 1
ATOM 1210 C CA . LYS A 1 159 ? -17.405 20.392 -1.339 1.00 81.31 159 LYS A CA 1
ATOM 1211 C C . LYS A 1 159 ? -18.677 20.348 -0.468 1.00 81.31 159 LYS A C 1
ATOM 1213 O O . LYS A 1 159 ? -19.765 20.270 -1.039 1.00 81.31 159 LYS A O 1
ATOM 1218 N N . PRO A 1 160 ? -18.564 20.426 0.871 1.00 88.56 160 PRO A N 1
ATOM 1219 C CA . PRO A 1 160 ? -17.387 20.849 1.637 1.00 88.56 160 PRO A CA 1
ATOM 1220 C C . PRO A 1 160 ? -16.410 19.730 2.066 1.00 88.56 160 PRO A C 1
ATOM 1222 O O . PRO A 1 160 ? -15.543 20.010 2.890 1.00 88.56 160 PRO A O 1
ATOM 1225 N N . ASP A 1 161 ? -16.508 18.497 1.549 1.00 90.12 161 ASP A N 1
ATOM 1226 C CA . ASP A 1 161 ? -15.666 17.387 2.027 1.00 90.12 161 ASP A CA 1
ATOM 1227 C C . ASP A 1 161 ? -14.152 17.657 1.917 1.00 90.12 161 ASP A C 1
ATOM 1229 O O . ASP A 1 161 ? -13.627 18.063 0.877 1.00 90.12 161 ASP A O 1
ATOM 1233 N N . SER A 1 162 ? -13.435 17.357 3.003 1.00 88.50 162 SER A N 1
ATOM 1234 C CA . SER A 1 162 ? -11.970 17.341 3.053 1.00 88.50 162 SER A CA 1
ATOM 1235 C C . SER A 1 162 ? -11.420 16.073 2.400 1.00 88.50 162 SER A C 1
ATOM 1237 O O . SER A 1 162 ? -11.953 14.988 2.628 1.00 88.50 162 SER A O 1
ATOM 1239 N N . LYS A 1 163 ? -10.283 16.157 1.690 1.00 82.75 163 LYS A N 1
ATOM 1240 C CA . LYS A 1 163 ? -9.643 14.981 1.059 1.00 82.75 163 LYS A CA 1
ATOM 1241 C C . LYS A 1 163 ? -9.303 13.841 2.032 1.00 82.75 163 LYS A C 1
ATOM 1243 O O . LYS A 1 163 ? -9.071 12.721 1.591 1.00 82.75 163 LYS A O 1
ATOM 1248 N N . TYR A 1 164 ? -9.287 14.112 3.339 1.00 84.06 164 TYR A N 1
ATOM 1249 C CA . TYR A 1 164 ? -8.989 13.130 4.381 1.00 84.06 164 TYR A CA 1
ATOM 1250 C C . TYR A 1 164 ? -10.221 12.375 4.925 1.00 84.06 164 TYR A C 1
ATOM 1252 O O . TYR A 1 164 ? -10.051 11.355 5.591 1.00 84.06 164 TYR A O 1
ATOM 1260 N N . CYS A 1 165 ? -11.459 12.794 4.621 1.00 88.38 165 CYS A N 1
ATOM 1261 C CA . CYS A 1 165 ? -12.662 12.130 5.156 1.00 88.38 165 CYS A CA 1
ATOM 1262 C C . CYS A 1 165 ? -12.801 10.660 4.705 1.00 88.38 165 CYS A C 1
ATOM 1264 O O . CYS A 1 165 ? -13.390 9.850 5.421 1.00 88.38 165 CYS A O 1
ATOM 1266 N N . VAL A 1 166 ? -12.199 10.297 3.562 1.00 88.56 166 VAL A N 1
ATOM 1267 C CA . VAL A 1 166 ? -12.219 8.939 2.983 1.00 88.56 166 VAL A CA 1
ATOM 1268 C C . VAL A 1 166 ? -11.415 7.910 3.783 1.00 88.56 166 VAL A C 1
ATOM 1270 O O . VAL A 1 166 ? -11.628 6.711 3.609 1.00 88.56 166 VAL A O 1
ATOM 1273 N N . TYR A 1 167 ? -10.501 8.357 4.650 1.00 82.75 167 TYR A N 1
ATOM 1274 C CA . TYR A 1 167 ? -9.749 7.483 5.556 1.00 82.75 167 TYR A CA 1
ATOM 1275 C C . TYR A 1 167 ? -10.572 7.189 6.816 1.00 82.75 167 TYR A C 1
ATOM 1277 O O . TYR A 1 167 ? -10.722 6.033 7.193 1.00 82.75 167 TYR A O 1
ATOM 1285 N N . GLY A 1 168 ? -11.219 8.212 7.392 1.00 82.12 168 GLY A N 1
ATOM 1286 C CA . GLY A 1 168 ? -12.172 8.048 8.500 1.00 82.12 168 GLY A CA 1
ATOM 1287 C C . GLY A 1 168 ? -13.527 7.438 8.103 1.00 82.12 168 GLY A C 1
ATOM 1288 O O . GLY A 1 168 ? -14.315 7.088 8.980 1.00 82.12 168 GLY A O 1
ATOM 1289 N N . LYS A 1 169 ? -13.805 7.300 6.796 1.00 87.31 169 LYS A N 1
ATOM 1290 C CA . LYS A 1 169 ? -15.093 6.855 6.224 1.00 87.31 169 LYS A CA 1
ATOM 1291 C C . LYS A 1 169 ? -16.279 7.744 6.650 1.00 87.31 169 LYS A C 1
ATOM 1293 O O . LYS A 1 169 ? -17.371 7.249 6.928 1.00 87.31 169 LYS A O 1
ATOM 1298 N N . ALA A 1 170 ? -16.033 9.056 6.720 1.00 89.25 170 ALA A N 1
ATOM 1299 C CA . ALA A 1 170 ? -16.930 10.062 7.299 1.00 89.25 170 ALA A CA 1
ATOM 1300 C C . ALA A 1 170 ? -17.256 11.246 6.356 1.00 89.25 170 ALA A C 1
ATOM 1302 O O . ALA A 1 170 ? -17.642 12.318 6.814 1.00 89.25 170 ALA A O 1
ATOM 1303 N N . CYS A 1 171 ? -17.084 11.082 5.042 1.00 93.50 171 CYS A N 1
ATOM 1304 C CA . CYS A 1 171 ? -17.463 12.076 4.035 1.00 93.50 171 CYS A CA 1
ATOM 1305 C C . CYS A 1 171 ? -18.983 12.259 3.952 1.00 93.50 171 CYS A C 1
ATOM 1307 O O . CYS A 1 171 ? -19.736 11.283 4.017 1.00 93.50 171 CYS A O 1
ATOM 1309 N N . ALA A 1 172 ? -19.429 13.490 3.711 1.00 93.62 172 ALA A N 1
ATOM 1310 C CA . ALA A 1 172 ? -20.828 13.817 3.457 1.00 93.62 172 ALA A CA 1
ATOM 1311 C C . ALA A 1 172 ? -21.298 13.360 2.063 1.00 93.62 172 ALA A C 1
ATOM 1313 O O . ALA A 1 172 ? -22.468 13.025 1.897 1.00 93.62 172 ALA A O 1
ATOM 1314 N N . THR A 1 173 ? -20.403 13.319 1.069 1.00 94.94 173 THR A N 1
ATOM 1315 C CA . THR A 1 173 ? -20.707 12.896 -0.309 1.00 94.94 173 THR A CA 1
ATOM 1316 C C . THR A 1 173 ? -21.102 11.409 -0.372 1.00 94.94 173 THR A C 1
ATOM 1318 O O . THR A 1 173 ? -20.252 10.553 -0.107 1.00 94.94 173 THR A O 1
ATOM 1321 N N . PRO A 1 174 ? -22.338 11.066 -0.800 1.00 93.44 174 PRO A N 1
ATOM 1322 C CA . PRO A 1 174 ? -22.741 9.678 -1.020 1.00 93.44 174 PRO A CA 1
ATOM 1323 C C . PRO A 1 174 ? -21.836 8.982 -2.035 1.00 93.44 174 PRO A C 1
ATOM 1325 O O . PRO A 1 174 ? -21.539 9.543 -3.090 1.00 93.44 174 PRO A O 1
ATOM 1328 N N . GLY A 1 175 ? -21.387 7.769 -1.712 1.00 92.12 175 GLY A N 1
ATOM 1329 C CA . GLY A 1 175 ? -20.463 7.002 -2.549 1.00 92.12 175 GLY A CA 1
ATOM 1330 C C . GLY A 1 175 ? -18.995 7.427 -2.477 1.00 92.12 175 GLY A C 1
ATOM 1331 O O . GLY A 1 175 ? -18.186 6.863 -3.207 1.00 92.12 175 GLY A O 1
ATOM 1332 N N . ALA A 1 176 ? -18.606 8.377 -1.620 1.00 92.94 176 ALA A N 1
ATOM 1333 C CA . ALA A 1 176 ? -17.191 8.721 -1.440 1.00 92.94 176 ALA A CA 1
ATOM 1334 C C . ALA A 1 176 ? -16.480 7.888 -0.355 1.00 92.94 176 ALA A C 1
ATOM 1336 O O . ALA A 1 176 ? -15.264 7.706 -0.416 1.00 92.94 176 ALA A O 1
ATOM 1337 N N . ASN A 1 177 ? -17.216 7.368 0.634 1.00 90.50 177 ASN A N 1
ATOM 1338 C CA . ASN A 1 177 ? -16.634 6.606 1.746 1.00 90.50 177 ASN A CA 1
ATOM 1339 C C . ASN A 1 177 ? -16.226 5.182 1.346 1.00 90.50 177 ASN A C 1
ATOM 1341 O O . ASN A 1 177 ? -15.131 4.728 1.694 1.00 90.50 177 ASN A O 1
ATOM 1345 N N . PHE A 1 178 ? -17.089 4.498 0.591 1.00 87.38 178 PHE A N 1
ATOM 1346 C CA . PHE A 1 178 ? -16.908 3.106 0.187 1.00 87.38 178 PHE A CA 1
ATOM 1347 C C . PHE A 1 178 ? -17.431 2.879 -1.247 1.00 87.38 178 PHE A C 1
ATOM 1349 O O . PHE A 1 178 ? -18.370 3.570 -1.666 1.00 87.38 178 PHE A O 1
ATOM 1356 N N . PRO A 1 179 ? -16.864 1.915 -1.997 1.00 89.75 179 PRO A N 1
ATOM 1357 C CA . PRO A 1 179 ? -17.484 1.360 -3.203 1.00 89.75 179 PRO A CA 1
ATOM 1358 C C . PRO A 1 179 ? -18.896 0.831 -2.909 1.00 89.75 179 PRO A C 1
ATOM 1360 O O . PRO A 1 179 ? -19.130 0.287 -1.836 1.00 89.75 179 PRO A O 1
ATOM 1363 N N . ASP A 1 180 ? -19.833 1.002 -3.844 1.00 91.62 180 ASP A N 1
ATOM 1364 C CA . ASP A 1 180 ? -21.225 0.505 -3.804 1.00 91.62 180 ASP A CA 1
ATOM 1365 C C . ASP A 1 180 ? -22.106 0.906 -2.586 1.00 91.62 180 ASP A C 1
ATOM 1367 O O . ASP A 1 180 ? -23.245 0.444 -2.467 1.00 91.62 180 ASP A O 1
ATOM 1371 N N . VAL A 1 181 ? -21.642 1.825 -1.722 1.00 93.25 181 VAL A N 1
ATOM 1372 C CA . VAL A 1 181 ? -22.341 2.296 -0.504 1.00 93.25 181 VAL A CA 1
ATOM 1373 C C . VAL A 1 181 ? -22.637 3.813 -0.548 1.00 93.25 181 VAL A C 1
ATOM 1375 O O . VAL A 1 181 ? -21.702 4.603 -0.698 1.00 93.25 181 VAL A O 1
ATOM 1378 N N . PRO A 1 182 ? -23.892 4.263 -0.338 1.00 94.50 182 PRO A N 1
ATOM 1379 C CA . PRO A 1 182 ? -25.114 3.463 -0.401 1.00 94.50 182 PRO A CA 1
ATOM 1380 C C . PRO A 1 182 ? -25.350 2.980 -1.836 1.00 94.50 182 PRO A C 1
ATOM 1382 O O . PRO A 1 182 ? -24.986 3.665 -2.795 1.00 94.50 182 PRO A O 1
ATOM 1385 N N . THR A 1 183 ? -26.022 1.844 -2.013 1.00 93.56 183 THR A N 1
ATOM 1386 C CA . THR A 1 183 ? -26.233 1.259 -3.353 1.00 93.56 183 THR A CA 1
ATOM 1387 C C . THR A 1 183 ? -27.025 2.182 -4.290 1.00 93.56 183 THR A C 1
ATOM 1389 O O . THR A 1 183 ? -26.778 2.210 -5.497 1.00 93.56 183 THR A O 1
ATOM 1392 N N . SER A 1 184 ? -27.891 3.042 -3.746 1.00 93.81 184 SER A N 1
ATOM 1393 C CA . SER A 1 184 ? -28.597 4.087 -4.502 1.00 93.81 184 SER A CA 1
ATOM 1394 C C . SER A 1 184 ? -27.669 5.093 -5.198 1.00 93.81 184 SER A C 1
ATOM 1396 O O . SER A 1 184 ? -28.025 5.605 -6.257 1.00 93.81 184 SER A O 1
ATOM 1398 N N . ALA A 1 185 ? -26.467 5.349 -4.667 1.00 93.88 185 ALA A N 1
ATOM 1399 C CA . ALA A 1 185 ? -25.495 6.251 -5.286 1.00 93.88 185 ALA A CA 1
ATOM 1400 C C . ALA A 1 185 ? -24.841 5.648 -6.548 1.00 93.88 185 ALA A C 1
ATOM 1402 O O . ALA A 1 185 ? -24.408 6.385 -7.433 1.00 93.88 185 ALA A O 1
ATOM 1403 N N . TYR A 1 186 ? -24.808 4.316 -6.654 1.00 92.88 186 TYR A N 1
ATOM 1404 C CA . TYR A 1 186 ? -24.151 3.569 -7.734 1.00 92.88 186 TYR A CA 1
ATOM 1405 C C . TYR A 1 186 ? -25.128 2.972 -8.758 1.00 92.88 186 TYR A C 1
ATOM 1407 O O . TYR A 1 186 ? -24.703 2.550 -9.833 1.00 92.88 186 TYR A O 1
ATOM 1415 N N . ALA A 1 187 ? -26.436 2.995 -8.473 1.00 89.50 187 ALA A N 1
ATOM 1416 C CA . ALA A 1 187 ? -27.495 2.389 -9.287 1.00 89.50 187 ALA A CA 1
ATOM 1417 C C . ALA A 1 187 ? -27.465 2.768 -10.786 1.00 89.50 187 ALA A C 1
ATOM 1419 O O . ALA A 1 187 ? -27.872 1.971 -11.628 1.00 89.50 187 ALA A O 1
ATOM 1420 N N . TYR A 1 188 ? -26.929 3.943 -11.137 1.00 89.00 188 TYR A N 1
ATOM 1421 C CA . TYR A 1 188 ? -26.788 4.406 -12.524 1.00 89.00 188 TYR A CA 1
ATOM 1422 C C . TYR A 1 188 ? -25.805 3.585 -13.385 1.00 89.00 188 TYR A C 1
ATOM 1424 O O . TYR A 1 188 ? -25.794 3.743 -14.605 1.00 89.00 188 TYR A O 1
ATOM 1432 N N . ARG A 1 189 ? -24.949 2.750 -12.777 1.00 88.00 189 ARG A N 1
ATOM 1433 C CA . ARG A 1 189 ? -23.852 2.046 -13.469 1.00 88.00 189 ARG A CA 1
ATOM 1434 C C . ARG A 1 189 ? -24.258 0.713 -14.093 1.00 88.00 189 ARG A C 1
ATOM 1436 O O . ARG A 1 189 ? -23.652 0.297 -15.074 1.00 88.00 189 ARG A O 1
ATOM 1443 N N . GLY A 1 190 ? -25.229 0.015 -13.501 1.00 86.69 190 GLY A N 1
ATOM 1444 C CA . GLY A 1 190 ? -25.578 -1.362 -13.881 1.00 86.69 190 GLY A CA 1
ATOM 1445 C C . GLY A 1 190 ? -24.487 -2.413 -13.599 1.00 86.69 190 GLY A C 1
ATOM 1446 O O . GLY A 1 190 ? -24.638 -3.562 -14.001 1.00 86.69 190 GLY A O 1
ATOM 1447 N N . HIS A 1 191 ? -23.399 -2.042 -12.916 1.00 88.94 191 HIS A N 1
ATOM 1448 C CA . HIS A 1 191 ? -22.303 -2.921 -12.505 1.00 88.94 191 HIS A CA 1
ATOM 1449 C C . HIS A 1 191 ? -21.721 -2.458 -11.158 1.00 88.94 191 HIS A C 1
ATOM 1451 O O . HIS A 1 191 ? -21.926 -1.310 -10.758 1.00 88.94 191 HIS A O 1
ATOM 1457 N N . ARG A 1 192 ? -20.985 -3.342 -10.471 1.00 88.25 192 ARG A N 1
ATOM 1458 C CA . ARG A 1 192 ? -20.330 -3.047 -9.182 1.00 88.25 192 ARG A CA 1
ATOM 1459 C C . ARG A 1 192 ? -19.105 -2.139 -9.322 1.00 88.25 192 ARG A C 1
ATOM 1461 O O . ARG A 1 192 ? -18.512 -2.031 -10.400 1.00 88.25 192 ARG A O 1
ATOM 1468 N N . SER A 1 193 ? -18.718 -1.517 -8.214 1.00 89.38 193 SER A N 1
ATOM 1469 C CA . SER A 1 193 ? -17.545 -0.661 -8.063 1.00 89.38 193 SER A CA 1
ATOM 1470 C C . SER A 1 193 ? -16.419 -1.390 -7.319 1.00 89.38 193 SER A C 1
ATOM 1472 O O . SER A 1 193 ? -16.659 -2.089 -6.339 1.00 89.38 193 SER A O 1
ATOM 1474 N N . TRP A 1 194 ? -15.177 -1.139 -7.743 1.00 90.56 194 TRP A N 1
ATOM 1475 C CA . TRP A 1 194 ? -13.939 -1.589 -7.100 1.00 90.56 194 TRP A CA 1
ATOM 1476 C C . TRP A 1 194 ? -13.729 -3.114 -7.053 1.00 90.56 194 TRP A C 1
ATOM 1478 O O . TRP A 1 194 ? -14.522 -3.902 -7.574 1.00 90.56 194 TRP A O 1
ATOM 1488 N N . TYR A 1 195 ? -12.600 -3.530 -6.477 1.00 89.56 195 TYR A N 1
ATOM 1489 C CA . TYR A 1 195 ? -12.246 -4.934 -6.269 1.00 89.56 195 TYR A CA 1
ATOM 1490 C C . TYR A 1 195 ? -13.261 -5.642 -5.359 1.00 89.56 195 TYR A C 1
ATOM 1492 O O . TYR A 1 195 ? -13.937 -5.007 -4.554 1.00 89.56 195 TYR A O 1
ATOM 1500 N N . GLN A 1 196 ? -13.397 -6.957 -5.533 1.00 90.81 196 GLN A N 1
ATOM 1501 C CA . GLN A 1 196 ? -14.440 -7.782 -4.914 1.00 90.81 196 GLN A CA 1
ATOM 1502 C C . GLN A 1 196 ? -13.823 -8.990 -4.206 1.00 90.81 196 GLN A C 1
ATOM 1504 O O . GLN A 1 196 ? -12.773 -9.483 -4.628 1.00 90.81 196 GLN A O 1
ATOM 1509 N N . GLY A 1 197 ? -14.500 -9.508 -3.178 1.00 90.06 197 GLY A N 1
ATOM 1510 C CA . GLY A 1 197 ? -14.055 -10.709 -2.465 1.00 90.06 197 GLY A CA 1
ATOM 1511 C C . GLY A 1 197 ? -12.764 -10.497 -1.672 1.00 90.06 197 GLY A C 1
ATOM 1512 O O . GLY A 1 197 ? -12.029 -11.453 -1.430 1.00 90.06 197 GLY A O 1
ATOM 1513 N N . LEU A 1 198 ? -12.473 -9.248 -1.292 1.00 91.75 198 LEU A N 1
ATOM 1514 C CA . LEU A 1 198 ? -11.384 -8.931 -0.374 1.00 91.75 198 LEU A CA 1
ATOM 1515 C C . LEU A 1 198 ? -11.695 -9.529 1.001 1.00 91.75 198 LEU A C 1
ATOM 1517 O O . LEU A 1 198 ? -12.837 -9.496 1.467 1.00 91.75 198 LEU A O 1
ATOM 1521 N N . LYS A 1 199 ? -10.680 -10.110 1.633 1.00 91.31 199 LYS A N 1
ATOM 1522 C CA . LYS A 1 199 ? -10.828 -10.917 2.843 1.00 91.31 199 LYS A CA 1
ATOM 1523 C C . LYS A 1 199 ? -10.170 -10.228 4.026 1.00 91.31 199 LYS A C 1
ATOM 1525 O O . LYS A 1 199 ? -8.991 -9.887 3.984 1.00 91.31 199 LYS A O 1
ATOM 1530 N N . TYR A 1 200 ? -10.945 -10.074 5.091 1.00 92.38 200 TYR A N 1
ATOM 1531 C CA . TYR A 1 200 ? -10.562 -9.385 6.319 1.00 92.38 200 TYR A CA 1
ATOM 1532 C C . TYR A 1 200 ? -10.886 -10.289 7.509 1.00 92.38 200 TYR A C 1
ATOM 1534 O O . TYR A 1 200 ? -11.988 -10.841 7.559 1.00 92.38 200 TYR A O 1
ATOM 1542 N N . ALA A 1 201 ? -9.969 -10.453 8.457 1.00 89.69 201 ALA A N 1
ATOM 1543 C CA . ALA A 1 201 ? -10.168 -11.285 9.642 1.00 89.69 201 ALA A CA 1
ATOM 1544 C C . ALA A 1 201 ? -9.760 -10.550 10.927 1.00 89.69 201 ALA A C 1
ATOM 1546 O O . ALA A 1 201 ? -8.921 -9.652 10.919 1.00 89.69 201 ALA A O 1
ATOM 1547 N N . ALA A 1 202 ? -10.401 -10.917 12.040 1.00 88.31 202 ALA A N 1
ATOM 1548 C CA . ALA A 1 202 ? -10.171 -10.284 13.332 1.00 88.31 202 ALA A CA 1
ATOM 1549 C C . ALA A 1 202 ? -8.817 -10.706 13.916 1.00 88.31 202 ALA A C 1
ATOM 1551 O O . ALA A 1 202 ? -8.563 -11.899 14.111 1.00 88.31 202 ALA A O 1
ATOM 1552 N N . ASN A 1 203 ? -7.995 -9.731 14.308 1.00 82.38 203 ASN A N 1
ATOM 1553 C CA . ASN A 1 203 ? -6.874 -9.997 15.195 1.00 82.38 203 ASN A CA 1
ATOM 1554 C C . ASN A 1 203 ? -7.429 -10.221 16.610 1.00 82.38 203 ASN A C 1
ATOM 1556 O O . ASN A 1 203 ? -7.621 -9.283 17.386 1.00 82.38 203 ASN A O 1
ATOM 1560 N N . ASN A 1 204 ? -7.712 -11.483 16.934 1.00 84.75 204 ASN A N 1
ATOM 1561 C CA . ASN A 1 204 ? -8.281 -11.916 18.216 1.00 84.75 204 ASN A CA 1
ATOM 1562 C C . ASN A 1 204 ? -7.305 -11.809 19.408 1.00 84.75 204 ASN A C 1
ATOM 1564 O O . ASN A 1 204 ? -7.644 -12.228 20.513 1.00 84.75 204 ASN A O 1
ATOM 1568 N N . ARG A 1 205 ? -6.089 -11.286 19.197 1.00 74.25 205 ARG A N 1
ATOM 1569 C CA . ARG A 1 205 ? -5.079 -11.075 20.246 1.00 74.25 205 ARG A CA 1
ATOM 1570 C C . ARG A 1 205 ? -5.300 -9.753 20.980 1.00 74.25 205 ARG A C 1
ATOM 1572 O O . ARG A 1 205 ? -5.066 -9.688 22.186 1.00 74.25 205 ARG A O 1
ATOM 1579 N N . CYS A 1 206 ? -5.788 -8.735 20.269 1.00 77.81 206 CYS A N 1
ATOM 1580 C CA . CYS A 1 206 ? -6.226 -7.474 20.864 1.00 77.81 206 CYS A CA 1
ATOM 1581 C C . CYS A 1 206 ? -7.383 -7.686 21.860 1.00 77.81 206 CYS A C 1
ATOM 1583 O O . CYS A 1 206 ? -8.234 -8.544 21.617 1.00 77.81 206 CYS A O 1
ATOM 1585 N N . PRO A 1 207 ? -7.501 -6.847 22.905 1.00 83.19 207 PRO A N 1
ATOM 1586 C CA . PRO A 1 207 ? -8.689 -6.791 23.751 1.00 83.19 207 PRO A CA 1
ATOM 1587 C C . PRO A 1 207 ? -9.995 -6.564 22.970 1.00 83.19 207 PRO A C 1
ATOM 1589 O O . PRO A 1 207 ? -10.029 -5.851 21.962 1.00 83.19 207 PRO A O 1
ATOM 1592 N N . THR A 1 208 ? -11.079 -7.148 23.481 1.00 89.75 208 THR A N 1
ATOM 1593 C CA . THR A 1 208 ? -12.455 -6.961 23.000 1.00 89.75 208 THR A CA 1
ATOM 1594 C C . THR A 1 208 ? -12.995 -5.575 23.349 1.00 89.75 208 THR A C 1
ATOM 1596 O O . THR A 1 208 ? -13.033 -5.198 24.519 1.00 89.75 208 THR A O 1
ATOM 1599 N N . ASP A 1 209 ? -13.533 -4.880 22.348 1.00 88.75 209 ASP A N 1
ATOM 1600 C CA . ASP A 1 209 ? -14.490 -3.788 22.509 1.00 88.75 209 ASP A CA 1
ATOM 1601 C C . ASP A 1 209 ? -15.913 -4.293 22.166 1.00 88.75 209 ASP A C 1
ATOM 1603 O O . ASP A 1 209 ? -16.192 -4.614 21.004 1.00 88.75 209 ASP A O 1
ATOM 1607 N N . PRO A 1 210 ? -16.852 -4.351 23.133 1.00 91.75 210 PRO A N 1
ATOM 1608 C CA . PRO A 1 210 ? -18.252 -4.708 22.880 1.00 91.75 210 PRO A CA 1
ATOM 1609 C C . PRO A 1 210 ? -18.953 -3.848 21.812 1.00 91.75 210 PRO A C 1
ATOM 1611 O O . PRO A 1 210 ? -19.932 -4.291 21.205 1.00 91.75 210 PRO A O 1
ATOM 1614 N N . LEU A 1 211 ? -18.470 -2.628 21.550 1.00 91.31 211 LEU A N 1
ATOM 1615 C CA . LEU A 1 211 ? -19.006 -1.746 20.514 1.00 91.31 211 LEU A CA 1
ATOM 1616 C C . LEU A 1 211 ? -18.642 -2.212 19.098 1.00 91.31 211 LEU A C 1
ATOM 1618 O O . LEU A 1 211 ? -19.447 -2.010 18.186 1.00 91.31 211 LEU A O 1
ATOM 1622 N N . GLU A 1 212 ? -17.521 -2.910 18.909 1.00 92.12 212 GLU A N 1
ATOM 1623 C CA . GLU A 1 212 ? -17.088 -3.444 17.606 1.00 92.12 212 GLU A CA 1
ATOM 1624 C C . GLU A 1 212 ? -17.579 -4.881 17.337 1.00 92.12 212 GLU A C 1
ATOM 1626 O O . GLU A 1 212 ? -17.460 -5.370 16.214 1.00 92.12 212 GLU A O 1
ATOM 1631 N N . VAL A 1 213 ? -18.199 -5.550 18.322 1.00 96.06 213 VAL A N 1
ATOM 1632 C CA . VAL A 1 213 ? -18.810 -6.885 18.145 1.00 96.06 213 VAL A CA 1
ATOM 1633 C C . VAL A 1 213 ? -19.873 -6.862 17.041 1.00 96.06 213 VAL A C 1
ATOM 1635 O O . VAL A 1 213 ? -20.831 -6.083 17.099 1.00 96.06 213 VAL A O 1
ATOM 1638 N N . GLN A 1 214 ? -19.739 -7.752 16.060 1.00 96.81 214 GLN A N 1
ATOM 1639 C CA . GLN A 1 214 ? -20.582 -7.844 14.869 1.00 96.81 214 GLN A CA 1
ATOM 1640 C C . GLN A 1 214 ? -21.206 -9.240 14.724 1.00 96.81 214 GLN A C 1
ATOM 1642 O O . GLN A 1 214 ? -20.602 -10.240 15.099 1.00 96.81 214 GLN A O 1
ATOM 1647 N N . GLN A 1 215 ? -22.415 -9.300 14.159 1.00 95.75 215 GLN A N 1
ATOM 1648 C CA . GLN A 1 215 ? -23.125 -10.542 13.826 1.00 95.75 215 GLN A CA 1
ATOM 1649 C C . GLN A 1 215 ? -23.132 -10.762 12.306 1.00 95.75 215 GLN A C 1
ATOM 1651 O O . GLN A 1 215 ? -23.103 -9.795 11.541 1.00 95.75 215 GLN A O 1
ATOM 1656 N N . TYR A 1 216 ? -23.182 -12.019 11.866 1.00 96.81 216 TYR A N 1
ATOM 1657 C CA . TYR A 1 216 ? -23.074 -12.392 10.451 1.00 96.81 216 TYR A CA 1
ATOM 1658 C C . TYR A 1 216 ? -24.354 -12.114 9.663 1.00 96.81 216 TYR A C 1
ATOM 1660 O O . TYR A 1 216 ? -24.317 -11.519 8.586 1.00 96.81 216 TYR A O 1
ATOM 1668 N N . GLU A 1 217 ? -25.494 -12.526 10.209 1.00 97.00 217 GLU A N 1
ATOM 1669 C CA . GLU A 1 217 ? -26.783 -12.590 9.525 1.00 97.00 217 GLU A CA 1
ATOM 1670 C C . GLU A 1 217 ? -27.257 -11.222 9.003 1.00 97.00 217 GLU A C 1
ATOM 1672 O O . GLU A 1 217 ? -27.693 -11.173 7.850 1.00 97.00 217 GLU A O 1
ATOM 1677 N N . PRO A 1 218 ? -27.135 -10.098 9.748 1.00 97.06 218 PRO A N 1
ATOM 1678 C CA . PRO A 1 218 ? -27.525 -8.782 9.240 1.00 97.06 218 PRO A CA 1
ATOM 1679 C C . PRO A 1 218 ? -26.674 -8.357 8.038 1.00 97.06 218 PRO A C 1
ATOM 1681 O O . PRO A 1 218 ? -27.210 -7.999 6.990 1.00 97.06 218 PRO A O 1
ATOM 1684 N N . VAL A 1 219 ? -25.347 -8.478 8.153 1.00 97.00 219 VAL A N 1
ATOM 1685 C CA . VAL A 1 219 ? -24.403 -8.109 7.088 1.00 97.00 219 VAL A CA 1
ATOM 1686 C C . VAL A 1 219 ? -24.613 -8.999 5.862 1.00 97.00 219 VAL A C 1
ATOM 1688 O O . VAL A 1 219 ? -24.641 -8.510 4.730 1.00 97.00 219 VAL A O 1
ATOM 1691 N N . LYS A 1 220 ? -24.838 -10.303 6.068 1.00 96.44 220 LYS A N 1
ATOM 1692 C CA . LYS A 1 220 ? -25.094 -11.244 4.978 1.00 96.44 220 LYS A CA 1
ATOM 1693 C C . LYS A 1 220 ? -26.431 -10.985 4.287 1.00 96.44 220 LYS A C 1
ATOM 1695 O O . LYS A 1 220 ? -26.482 -11.052 3.061 1.00 96.44 220 LYS A O 1
ATOM 1700 N N . ALA A 1 221 ? -27.481 -10.630 5.029 1.00 96.62 221 ALA A N 1
ATOM 1701 C CA . ALA A 1 221 ? -28.770 -10.247 4.458 1.00 96.62 221 ALA A CA 1
ATOM 1702 C C . ALA A 1 221 ? -28.653 -9.001 3.562 1.00 96.62 221 ALA A C 1
ATOM 1704 O O . ALA A 1 221 ? -29.244 -8.970 2.482 1.00 96.62 221 ALA A O 1
ATOM 1705 N N . VAL A 1 222 ? -27.837 -8.013 3.948 1.00 96.19 222 VAL A N 1
ATOM 1706 C CA . VAL A 1 222 ? -27.552 -6.838 3.104 1.00 96.19 222 VAL A CA 1
ATOM 1707 C C . VAL A 1 222 ? -26.689 -7.198 1.888 1.00 96.19 222 VAL A C 1
ATOM 1709 O O . VAL A 1 222 ? -26.966 -6.717 0.792 1.00 96.19 222 VAL A O 1
ATOM 1712 N N . GLN A 1 223 ? -25.715 -8.106 2.016 1.00 91.88 223 GLN A N 1
ATOM 1713 C CA . GLN A 1 223 ? -24.956 -8.605 0.859 1.00 91.88 223 GLN A CA 1
ATOM 1714 C C . GLN A 1 223 ? -25.838 -9.396 -0.132 1.00 91.88 223 GLN A C 1
ATOM 1716 O O . GLN A 1 223 ? -25.614 -9.328 -1.341 1.00 91.88 223 GLN A O 1
ATOM 1721 N N . MET A 1 224 ? -26.843 -10.134 0.358 1.00 93.81 224 MET A N 1
ATOM 1722 C CA . MET A 1 224 ? -27.829 -10.835 -0.477 1.00 93.81 224 MET A CA 1
ATOM 1723 C C . MET A 1 224 ? -28.871 -9.893 -1.097 1.00 93.81 224 MET A C 1
ATOM 1725 O O . MET A 1 224 ? -29.352 -10.164 -2.195 1.00 93.81 224 MET A O 1
ATOM 1729 N N . ASN A 1 225 ? -29.207 -8.785 -0.429 1.00 94.06 225 ASN A N 1
ATOM 1730 C CA . ASN A 1 225 ? -30.125 -7.766 -0.933 1.00 94.06 225 ASN A CA 1
ATOM 1731 C C . ASN A 1 225 ? -29.539 -6.345 -0.777 1.00 94.06 225 ASN A C 1
ATOM 1733 O O . ASN A 1 225 ? -29.874 -5.639 0.182 1.00 94.06 225 ASN A O 1
ATOM 1737 N N . PRO A 1 226 ? -28.721 -5.878 -1.744 1.00 88.81 226 PRO A N 1
ATOM 1738 C CA . PRO A 1 226 ? -28.093 -4.555 -1.696 1.00 88.81 226 PRO A CA 1
ATOM 1739 C C . PRO A 1 226 ? -29.063 -3.364 -1.630 1.00 88.81 226 PRO A C 1
ATOM 1741 O O . PRO A 1 226 ? -28.647 -2.265 -1.280 1.00 88.81 226 PRO A O 1
ATOM 1744 N N . ALA A 1 227 ? -30.367 -3.539 -1.884 1.00 90.06 227 ALA A N 1
ATOM 1745 C CA . ALA A 1 227 ? -31.349 -2.474 -1.648 1.00 90.06 227 ALA A CA 1
ATOM 1746 C C . ALA A 1 227 ? -31.460 -2.076 -0.157 1.00 90.06 227 ALA A C 1
ATOM 1748 O O . ALA A 1 227 ? -31.931 -0.984 0.157 1.00 90.06 227 ALA A O 1
ATOM 1749 N N . LEU A 1 228 ? -30.996 -2.935 0.759 1.00 94.12 228 LEU A N 1
ATOM 1750 C CA . LEU A 1 228 ? -30.899 -2.662 2.195 1.00 94.12 228 LEU A CA 1
ATOM 1751 C C . LEU A 1 228 ? -29.662 -1.818 2.573 1.00 94.12 228 LEU A C 1
ATOM 1753 O O . LEU A 1 228 ? -29.578 -1.332 3.701 1.00 94.12 228 LEU A O 1
ATOM 1757 N N . LEU A 1 229 ? -28.709 -1.629 1.651 1.00 94.81 229 LEU A N 1
ATOM 1758 C CA . LEU A 1 229 ? -27.449 -0.911 1.865 1.00 94.81 229 LEU A CA 1
ATOM 1759 C C . LEU A 1 229 ? -27.648 0.604 1.708 1.00 94.81 229 LEU A C 1
ATOM 1761 O O . LEU A 1 229 ? -27.261 1.226 0.714 1.00 94.81 229 LEU A O 1
ATOM 1765 N N . THR A 1 230 ? -28.323 1.182 2.699 1.00 94.88 230 THR A N 1
ATOM 1766 C CA . THR A 1 230 ? -28.820 2.566 2.702 1.00 94.88 230 THR A CA 1
ATOM 1767 C C . THR A 1 230 ? -27.915 3.561 3.428 1.00 94.88 230 THR A C 1
ATOM 1769 O O . THR A 1 230 ? -28.083 4.768 3.257 1.00 94.88 230 THR A O 1
ATOM 1772 N N . THR A 1 231 ? -26.954 3.091 4.229 1.00 93.50 231 THR A N 1
ATOM 1773 C CA . THR A 1 231 ? -26.022 3.960 4.960 1.00 93.50 231 THR A CA 1
ATOM 1774 C C . THR A 1 231 ? -25.034 4.691 4.040 1.00 93.50 231 THR A C 1
ATOM 1776 O O . THR A 1 231 ? -24.630 4.168 3.006 1.00 93.50 231 THR A O 1
ATOM 1779 N N . ASN A 1 232 ? -24.584 5.884 4.447 1.00 92.19 232 ASN A N 1
ATOM 1780 C CA . ASN A 1 232 ? -23.421 6.565 3.853 1.00 92.19 232 ASN A CA 1
ATOM 1781 C C . ASN A 1 232 ? -22.152 6.468 4.726 1.00 92.19 232 ASN A C 1
ATOM 1783 O O . ASN A 1 232 ? -21.046 6.691 4.241 1.00 92.19 232 ASN A O 1
ATOM 1787 N N . VAL A 1 233 ? -22.294 6.132 6.009 1.00 91.38 233 VAL A N 1
ATOM 1788 C CA . VAL A 1 233 ? -21.188 5.945 6.969 1.00 91.38 233 VAL A CA 1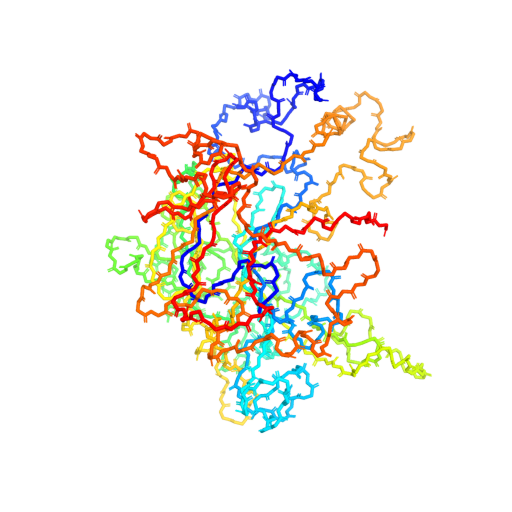
ATOM 1789 C C . VAL A 1 233 ? -21.126 4.485 7.419 1.00 91.38 233 VAL A C 1
ATOM 1791 O O . VAL 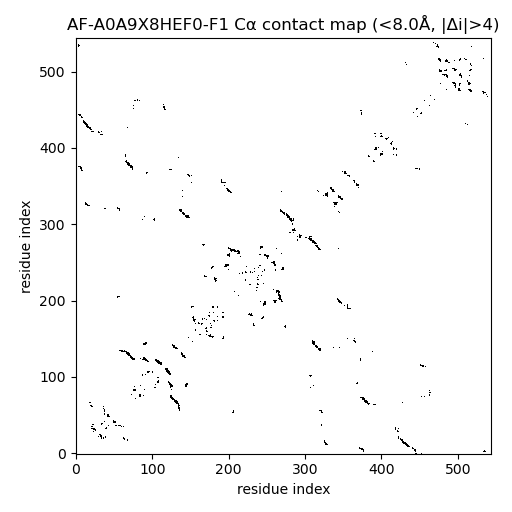A 1 233 ? -22.015 3.698 7.091 1.00 91.38 233 VAL A O 1
ATOM 1794 N N . TYR A 1 234 ? -20.091 4.085 8.157 1.00 91.94 234 TYR A N 1
ATOM 1795 C CA . TYR A 1 234 ? -19.977 2.695 8.605 1.00 91.94 234 TYR A CA 1
ATOM 1796 C C . TYR A 1 234 ? -21.150 2.316 9.522 1.00 91.94 234 TYR A C 1
ATOM 1798 O O . TYR A 1 234 ? -21.434 3.000 10.503 1.00 91.94 234 TYR A O 1
ATOM 1806 N N . ASN A 1 235 ? -21.822 1.212 9.194 1.00 93.44 235 ASN A N 1
ATOM 1807 C CA . ASN A 1 235 ? -22.865 0.606 10.010 1.00 93.44 235 ASN A CA 1
ATOM 1808 C C . ASN A 1 235 ? -22.600 -0.901 10.073 1.00 93.44 235 ASN A C 1
ATOM 1810 O O . ASN A 1 235 ? -22.743 -1.595 9.064 1.00 93.44 235 ASN A O 1
ATOM 1814 N N . LYS A 1 236 ? -22.256 -1.407 11.264 1.00 93.81 236 LYS A N 1
ATOM 1815 C CA . LYS A 1 236 ? -21.909 -2.820 11.489 1.00 93.81 236 LYS A CA 1
ATOM 1816 C C . LYS A 1 236 ? -23.052 -3.815 11.236 1.00 93.81 236 LYS A C 1
ATOM 1818 O O . LYS A 1 236 ? -22.811 -5.015 11.248 1.00 93.81 236 LYS A O 1
ATOM 1823 N N . MET A 1 237 ? -24.275 -3.344 10.983 1.00 95.31 237 MET A N 1
ATOM 1824 C CA . MET A 1 237 ? -25.412 -4.180 10.574 1.00 95.31 237 MET A CA 1
ATOM 1825 C C . MET A 1 237 ? -25.602 -4.246 9.047 1.00 95.31 237 MET A C 1
ATOM 1827 O O . MET A 1 237 ? -26.400 -5.052 8.584 1.00 95.31 237 MET A O 1
ATOM 1831 N N . GLN A 1 238 ? -24.910 -3.399 8.269 1.00 95.31 238 GLN A N 1
ATOM 1832 C CA . GLN A 1 238 ? -25.034 -3.324 6.801 1.00 95.31 238 GLN A CA 1
ATOM 1833 C C . GLN A 1 238 ? -23.724 -3.593 6.042 1.00 95.31 238 GLN A C 1
ATOM 1835 O O . GLN A 1 238 ? -23.768 -3.966 4.874 1.00 95.31 238 GLN A O 1
ATOM 1840 N N . VAL A 1 239 ? -22.566 -3.383 6.673 1.00 94.81 239 VAL A N 1
ATOM 1841 C CA . VAL A 1 239 ? -21.235 -3.479 6.049 1.00 94.81 239 VAL A CA 1
ATOM 1842 C C . VAL A 1 239 ? -20.330 -4.350 6.923 1.00 94.81 239 VAL A C 1
ATOM 1844 O O . VAL A 1 239 ? -20.458 -4.321 8.147 1.00 94.81 239 VAL A O 1
ATOM 1847 N N . SER A 1 240 ? -19.411 -5.106 6.312 1.00 95.88 240 SER A N 1
ATOM 1848 C CA . SER A 1 240 ? -18.383 -5.879 7.030 1.00 95.88 240 SER A CA 1
ATOM 1849 C C . SER A 1 240 ? -17.578 -5.005 8.003 1.00 95.88 240 SER A C 1
ATOM 1851 O O . SER A 1 240 ? -17.431 -3.799 7.784 1.00 95.88 240 SER A O 1
ATOM 1853 N N . ALA A 1 241 ? -16.998 -5.598 9.048 1.00 95.00 241 ALA A N 1
ATOM 1854 C CA . ALA A 1 241 ? -16.065 -4.900 9.938 1.00 95.00 241 ALA A CA 1
ATOM 1855 C C . ALA A 1 241 ? -14.828 -4.365 9.192 1.00 95.00 241 ALA A C 1
ATOM 1857 O O . ALA A 1 241 ? -14.262 -3.347 9.588 1.00 95.00 241 ALA A O 1
ATOM 1858 N N . GLY A 1 242 ? -14.485 -4.963 8.043 1.00 92.31 242 GLY A N 1
ATOM 1859 C CA . GLY A 1 242 ? -13.470 -4.442 7.122 1.00 92.31 242 GLY A CA 1
ATOM 1860 C C . GLY A 1 242 ? -13.871 -3.150 6.404 1.00 92.31 242 GLY A C 1
ATOM 1861 O O . GLY A 1 242 ? -13.080 -2.582 5.654 1.00 92.31 242 GLY A O 1
ATOM 1862 N N . ARG A 1 243 ? -15.092 -2.658 6.643 1.00 93.00 243 ARG A N 1
ATOM 1863 C CA . ARG A 1 243 ? -15.698 -1.477 6.016 1.00 93.00 243 ARG A CA 1
ATOM 1864 C C . ARG A 1 243 ? -15.736 -1.562 4.486 1.00 93.00 243 ARG A C 1
ATOM 1866 O O . ARG A 1 243 ? -15.647 -0.548 3.800 1.00 93.00 243 ARG A O 1
ATOM 1873 N N . ASP A 1 244 ? -15.919 -2.774 3.973 1.00 92.94 244 ASP A N 1
ATOM 1874 C CA . ASP A 1 244 ? -16.180 -3.071 2.566 1.00 92.94 244 ASP A CA 1
ATOM 1875 C C . ASP A 1 244 ? -17.501 -3.853 2.436 1.00 92.94 244 ASP A C 1
ATOM 1877 O O . ASP A 1 244 ? -17.723 -4.851 3.126 1.00 92.94 244 ASP A O 1
ATOM 1881 N N . ALA A 1 245 ? -18.407 -3.391 1.574 1.00 93.00 245 ALA A N 1
ATOM 1882 C CA . ALA A 1 245 ? -19.671 -4.076 1.289 1.00 93.00 245 ALA A CA 1
ATOM 1883 C C . ALA A 1 245 ? -19.491 -5.273 0.334 1.00 93.00 245 ALA A C 1
ATOM 1885 O O . ALA A 1 245 ? -20.313 -6.192 0.315 1.00 93.00 245 ALA A O 1
ATOM 1886 N N . ASN A 1 246 ? -18.393 -5.278 -0.427 1.00 92.31 246 ASN A N 1
ATOM 1887 C CA . ASN A 1 246 ? -18.025 -6.304 -1.396 1.00 92.31 246 ASN A CA 1
ATOM 1888 C C . ASN A 1 246 ? -17.022 -7.334 -0.840 1.00 92.31 246 ASN A C 1
ATOM 1890 O O . ASN A 1 246 ? -16.538 -8.184 -1.596 1.00 92.31 246 ASN A O 1
ATOM 1894 N N . ALA A 1 247 ? -16.754 -7.289 0.470 1.00 94.31 247 ALA A N 1
ATOM 1895 C CA . ALA A 1 247 ? -15.896 -8.232 1.175 1.00 94.31 247 ALA A CA 1
ATOM 1896 C C . ALA A 1 247 ? -16.400 -9.677 1.039 1.00 94.31 247 ALA A C 1
ATOM 1898 O O . ALA A 1 247 ? -17.609 -9.937 0.970 1.00 94.31 247 ALA A O 1
ATOM 1899 N N . ASP A 1 248 ? -15.474 -10.633 1.056 1.00 94.88 248 ASP A N 1
ATOM 1900 C CA . ASP A 1 248 ? -15.842 -12.036 1.206 1.00 94.88 248 ASP A CA 1
ATOM 1901 C C . ASP A 1 248 ? -16.457 -12.270 2.597 1.00 94.88 248 ASP A C 1
ATOM 1903 O O . ASP A 1 248 ? -15.951 -11.776 3.604 1.00 94.88 248 ASP A O 1
ATOM 1907 N N . LEU A 1 249 ? -17.565 -13.016 2.629 1.00 96.38 249 LEU A N 1
ATOM 1908 C CA . LEU A 1 249 ? -18.279 -13.438 3.843 1.00 96.38 249 LEU A CA 1
ATOM 1909 C C . LEU A 1 249 ? -18.470 -14.970 3.838 1.00 96.38 249 LEU A C 1
ATOM 1911 O O . LEU A 1 249 ? -19.554 -15.472 4.156 1.00 96.38 249 LEU A O 1
ATOM 1915 N N . GLY A 1 250 ? -17.469 -15.707 3.352 1.00 94.69 250 GLY A N 1
ATOM 1916 C CA . GLY A 1 250 ? -17.354 -17.160 3.470 1.00 94.69 250 GLY A CA 1
ATOM 1917 C C . GLY A 1 250 ? -16.656 -17.574 4.768 1.00 94.69 250 GLY A C 1
ATOM 1918 O O . GLY A 1 250 ? -16.205 -16.729 5.543 1.00 94.69 250 GLY A O 1
ATOM 1919 N N . LEU A 1 251 ? -16.556 -18.882 5.014 1.00 93.38 251 LEU A N 1
ATOM 1920 C CA . LEU A 1 251 ? -15.826 -19.416 6.168 1.00 93.38 251 LEU A CA 1
ATOM 1921 C C . LEU A 1 251 ? -14.311 -19.227 6.015 1.00 93.38 251 LEU A C 1
ATOM 1923 O O . LEU A 1 251 ? -13.751 -19.448 4.936 1.00 93.38 251 LEU A O 1
ATOM 1927 N N . ILE A 1 252 ? -13.639 -18.880 7.114 1.00 84.75 252 ILE A N 1
ATOM 1928 C CA . ILE A 1 252 ? -12.175 -18.786 7.161 1.00 84.75 252 ILE A CA 1
ATOM 1929 C C . ILE A 1 252 ? -11.589 -20.181 6.917 1.00 84.75 252 ILE A C 1
ATOM 1931 O O . ILE A 1 252 ? -12.001 -21.163 7.531 1.00 84.75 252 ILE A O 1
ATOM 1935 N N . ASP A 1 253 ? -10.683 -20.277 5.942 1.00 81.75 253 ASP A N 1
ATOM 1936 C CA . ASP A 1 253 ? -10.141 -21.527 5.387 1.00 81.75 253 ASP A CA 1
ATOM 1937 C C . ASP A 1 253 ? -11.207 -22.612 5.064 1.00 81.75 253 ASP A C 1
ATOM 1939 O O . ASP A 1 253 ? -10.905 -23.806 5.072 1.00 81.75 253 ASP A O 1
ATOM 1943 N N . GLY A 1 254 ? -12.467 -22.223 4.820 1.00 86.00 254 GLY A N 1
ATOM 1944 C CA . GLY A 1 254 ? -13.578 -23.145 4.551 1.00 86.00 254 GLY A CA 1
ATOM 1945 C C . GLY A 1 254 ? -14.061 -23.986 5.746 1.00 86.00 254 GLY A C 1
ATOM 1946 O O . GLY A 1 254 ? -14.786 -24.956 5.528 1.00 86.00 254 GLY A O 1
ATOM 1947 N N . LYS A 1 255 ? -13.670 -23.661 6.989 1.00 84.44 255 LYS A N 1
ATOM 1948 C CA . LYS A 1 255 ? -13.881 -24.516 8.177 1.00 84.44 255 LYS A CA 1
ATOM 1949 C C . LYS A 1 255 ? -14.344 -23.736 9.419 1.00 84.44 255 LYS A C 1
ATOM 1951 O O . LYS A 1 255 ? -14.053 -22.556 9.579 1.00 84.44 255 LYS A O 1
ATOM 1956 N N . GLY A 1 256 ? -15.001 -24.431 10.351 1.00 87.44 256 GLY A N 1
ATOM 1957 C CA . GLY A 1 256 ? -15.442 -23.857 11.631 1.00 87.44 256 GLY A CA 1
ATOM 1958 C C . GLY A 1 256 ? -16.609 -22.859 11.504 1.00 87.44 256 GLY A C 1
ATOM 1959 O O . GLY A 1 256 ? -17.305 -22.869 10.494 1.00 87.44 256 GLY A O 1
ATOM 1960 N N . PRO A 1 257 ? -16.862 -22.027 12.536 1.00 90.12 257 PRO A N 1
ATOM 1961 C CA . PRO A 1 257 ? -17.940 -21.029 12.538 1.00 90.12 257 PRO A CA 1
ATOM 1962 C C . PRO A 1 257 ? -17.487 -19.622 12.103 1.00 90.12 257 PRO A C 1
ATOM 1964 O O . PRO A 1 257 ? -18.317 -18.743 11.864 1.00 90.12 257 PRO A O 1
ATOM 1967 N N . ALA A 1 258 ? -16.175 -19.374 12.048 1.00 91.50 258 ALA A N 1
ATOM 1968 C CA . ALA A 1 258 ? -15.623 -18.052 11.787 1.00 91.50 258 ALA A CA 1
ATOM 1969 C C . ALA A 1 258 ? -15.737 -17.695 10.300 1.00 91.50 258 ALA A C 1
ATOM 1971 O O . ALA A 1 258 ? -15.368 -18.478 9.425 1.00 91.50 258 ALA A O 1
ATOM 1972 N N . HIS A 1 259 ? -16.215 -16.485 10.031 1.00 95.81 259 HIS A N 1
ATOM 1973 C CA . HIS A 1 259 ? -16.424 -15.957 8.689 1.00 95.81 259 HIS A CA 1
ATOM 1974 C C . HIS A 1 259 ? -15.487 -14.779 8.421 1.00 95.81 259 HIS A C 1
ATOM 1976 O O . HIS A 1 259 ? -15.227 -13.975 9.319 1.00 95.81 259 HIS A O 1
ATOM 1982 N N . TRP A 1 260 ? -15.031 -14.650 7.176 1.00 95.75 260 TRP A N 1
ATOM 1983 C CA . TRP A 1 260 ? -14.382 -13.433 6.698 1.00 95.75 260 TRP A CA 1
ATOM 1984 C C . TRP A 1 260 ? -15.320 -12.225 6.855 1.00 95.75 260 TRP A C 1
ATOM 1986 O O . TRP A 1 260 ? -16.545 -12.354 6.839 1.00 95.75 260 TRP A O 1
ATOM 1996 N N . GLY A 1 261 ? -14.739 -11.046 7.069 1.00 95.12 261 GLY A N 1
ATOM 1997 C CA . GLY A 1 261 ? -15.448 -9.771 7.174 1.00 95.12 261 GLY A CA 1
ATOM 1998 C C . GLY A 1 261 ? -16.242 -9.534 8.467 1.00 95.12 261 GLY A C 1
ATOM 1999 O O . GLY A 1 261 ? -16.747 -8.425 8.625 1.00 95.12 261 GLY A O 1
ATOM 2000 N N . ILE A 1 262 ? -16.343 -10.501 9.392 1.00 97.38 262 ILE A N 1
ATOM 2001 C CA . ILE A 1 262 ? -17.147 -10.373 10.623 1.00 97.38 262 ILE A CA 1
ATOM 2002 C C . ILE A 1 262 ? -16.284 -10.333 11.889 1.00 97.38 262 ILE A C 1
ATOM 2004 O O . ILE A 1 262 ? -15.543 -11.270 12.188 1.00 97.38 262 ILE A O 1
ATOM 2008 N N . ASN A 1 263 ? -16.442 -9.276 12.691 1.00 95.44 263 ASN A N 1
ATOM 2009 C CA . ASN A 1 263 ? -15.770 -9.131 13.986 1.00 95.44 263 ASN A CA 1
ATOM 2010 C C . ASN A 1 263 ? -16.593 -9.719 15.151 1.00 95.44 263 ASN A C 1
ATOM 2012 O O . ASN A 1 263 ? -17.151 -8.984 15.966 1.00 95.44 263 ASN A O 1
ATOM 2016 N N . TYR A 1 264 ? -16.675 -11.049 15.245 1.00 95.56 264 TYR A N 1
ATOM 2017 C CA . TYR A 1 264 ? -17.436 -11.737 16.305 1.00 95.56 264 TYR A CA 1
ATOM 2018 C C . TYR A 1 264 ? -17.014 -11.349 17.733 1.00 95.56 264 TYR A C 1
ATOM 2020 O O . TYR A 1 264 ? -17.858 -11.271 18.622 1.00 95.56 264 TYR A O 1
ATOM 2028 N N . ASN A 1 265 ? -15.721 -11.089 17.950 1.00 93.75 265 ASN A N 1
ATOM 2029 C CA . ASN A 1 265 ? -15.141 -10.860 19.277 1.00 93.75 265 ASN A CA 1
ATOM 2030 C C . ASN A 1 265 ? -14.883 -9.375 19.592 1.00 93.75 265 ASN A C 1
ATOM 2032 O O . ASN A 1 265 ? -14.368 -9.070 20.665 1.00 93.75 265 ASN A O 1
ATOM 2036 N N . GLY A 1 266 ? -15.206 -8.450 18.679 1.00 92.44 266 GLY A N 1
ATOM 2037 C CA . GLY A 1 266 ? -15.009 -7.007 18.867 1.00 92.44 266 GLY A CA 1
ATOM 2038 C C . GLY A 1 266 ? -13.548 -6.565 19.021 1.00 92.44 266 GLY A C 1
ATOM 2039 O O . GLY A 1 266 ? -13.282 -5.519 19.606 1.00 92.44 266 GLY A O 1
ATOM 2040 N N . THR A 1 267 ? -12.584 -7.357 18.552 1.00 90.00 267 THR A N 1
ATOM 2041 C CA . THR A 1 267 ? -11.148 -7.064 18.697 1.00 90.00 267 THR A CA 1
ATOM 2042 C C . THR A 1 267 ? -10.650 -6.163 17.552 1.00 90.00 267 THR A C 1
ATOM 2044 O O . THR A 1 267 ? -11.455 -5.610 16.798 1.00 90.00 267 THR A O 1
ATOM 2047 N N . CYS A 1 268 ? -9.334 -5.962 17.409 1.00 85.25 268 CYS A N 1
ATOM 2048 C CA . CYS A 1 268 ? -8.771 -5.217 16.275 1.00 85.25 268 CYS A CA 1
ATOM 2049 C C . CYS A 1 268 ? -9.144 -5.874 14.936 1.00 85.25 268 CYS A C 1
ATOM 2051 O O . CYS A 1 268 ? -9.066 -7.097 14.795 1.00 85.25 268 CYS A O 1
ATOM 2053 N N . PHE A 1 269 ? -9.506 -5.062 13.940 1.00 89.19 269 PHE A N 1
ATOM 2054 C CA . PHE A 1 269 ? -9.957 -5.538 12.633 1.00 89.19 269 PHE A CA 1
ATOM 2055 C C . PHE A 1 269 ? -9.349 -4.686 11.497 1.00 89.19 269 PHE A C 1
ATOM 2057 O O . PHE A 1 269 ? -9.351 -3.459 11.612 1.00 89.19 269 PHE A O 1
ATOM 2064 N N . PRO A 1 270 ? -8.829 -5.291 10.411 1.00 88.62 270 PRO A N 1
ATOM 2065 C CA . PRO A 1 270 ? -8.290 -4.566 9.261 1.00 88.62 270 PRO A CA 1
ATOM 2066 C C . PRO A 1 270 ? -9.402 -3.889 8.461 1.00 88.62 270 PRO A C 1
ATOM 2068 O O . PRO A 1 270 ? -10.364 -4.540 8.066 1.00 88.62 270 PRO A O 1
ATOM 2071 N N . ILE A 1 271 ? -9.241 -2.599 8.174 1.00 89.00 271 ILE A N 1
ATOM 2072 C CA . ILE A 1 271 ? -10.201 -1.732 7.486 1.00 89.00 271 ILE A CA 1
ATOM 2073 C C . ILE A 1 271 ? -9.681 -1.384 6.085 1.00 89.00 271 ILE A C 1
ATOM 2075 O O . ILE A 1 271 ? -8.553 -0.922 5.930 1.00 89.00 271 ILE A O 1
ATOM 2079 N N . ALA A 1 272 ? -10.518 -1.529 5.056 1.00 89.06 272 ALA A N 1
ATOM 2080 C CA . ALA A 1 272 ? -10.212 -1.126 3.684 1.00 89.06 272 ALA A CA 1
ATOM 2081 C C . ALA A 1 272 ? -9.767 0.351 3.615 1.00 89.06 272 ALA A C 1
ATOM 2083 O O . ALA A 1 272 ? -10.506 1.250 4.035 1.00 89.06 272 ALA A O 1
ATOM 2084 N N . ASN A 1 273 ? -8.574 0.614 3.072 1.00 83.38 273 ASN A N 1
ATOM 2085 C CA . ASN A 1 273 ? -7.917 1.925 3.129 1.00 83.38 273 ASN A CA 1
ATOM 2086 C C . ASN A 1 273 ? -8.755 3.048 2.460 1.00 83.38 273 ASN A C 1
ATOM 2088 O O . ASN A 1 273 ? -9.680 2.822 1.673 1.00 83.38 273 ASN A O 1
ATOM 2092 N N . GLY A 1 274 ? -8.479 4.303 2.819 1.00 82.25 274 GLY A N 1
ATOM 2093 C CA . GLY A 1 274 ? -8.962 5.487 2.107 1.00 82.25 274 GLY A CA 1
ATOM 2094 C C . GLY A 1 274 ? -8.174 5.787 0.826 1.00 82.25 274 GLY A C 1
ATOM 2095 O O . GLY A 1 274 ? -8.718 6.439 -0.071 1.00 82.25 274 GLY A O 1
ATOM 2096 N N . TYR A 1 275 ? -6.936 5.300 0.711 1.00 83.25 275 TYR A N 1
ATOM 2097 C CA . TYR A 1 275 ? -6.127 5.372 -0.506 1.00 83.25 275 TYR A CA 1
ATOM 2098 C C . TYR A 1 275 ? -6.568 4.314 -1.530 1.00 83.25 275 TYR A C 1
ATOM 2100 O O . TYR A 1 275 ? -6.966 3.215 -1.158 1.00 83.25 275 TYR A O 1
ATOM 2108 N N . ILE A 1 276 ? -6.534 4.670 -2.818 1.00 85.44 276 ILE A N 1
ATOM 2109 C CA . ILE A 1 276 ? -6.963 3.820 -3.947 1.00 85.44 276 ILE A CA 1
ATOM 2110 C C . ILE A 1 276 ? -6.007 3.968 -5.146 1.00 85.44 276 ILE A C 1
ATOM 2112 O O . ILE A 1 276 ? -6.431 3.969 -6.303 1.00 85.44 276 ILE A O 1
ATOM 2116 N N . GLY A 1 277 ? -4.715 4.168 -4.876 1.00 86.94 277 GLY A N 1
ATOM 2117 C CA . GLY A 1 277 ? -3.716 4.514 -5.890 1.00 86.94 277 GLY A CA 1
ATOM 2118 C C . GLY A 1 277 ? -3.813 5.962 -6.393 1.00 86.94 277 GLY A C 1
ATOM 2119 O O . GLY A 1 277 ? -4.685 6.736 -5.984 1.00 86.94 277 GLY A O 1
ATOM 2120 N N . ALA A 1 278 ? -2.899 6.324 -7.294 1.00 89.06 278 ALA A N 1
ATOM 2121 C CA . ALA A 1 278 ? -2.767 7.643 -7.915 1.00 89.06 278 ALA A CA 1
ATOM 2122 C C . ALA A 1 278 ? -2.834 7.558 -9.452 1.00 89.06 278 ALA A C 1
ATOM 2124 O O . ALA A 1 278 ? -2.643 6.493 -10.035 1.00 89.06 278 ALA A O 1
ATOM 2125 N N . PHE A 1 279 ? -3.123 8.677 -10.118 1.00 90.88 279 PHE A N 1
ATOM 2126 C CA . PHE A 1 279 ? -2.972 8.785 -11.571 1.00 90.88 279 PHE A CA 1
ATOM 2127 C C . PHE A 1 279 ? -1.577 9.349 -11.861 1.00 90.88 279 PHE A C 1
ATOM 2129 O O . PHE A 1 279 ? -1.257 10.460 -11.437 1.00 90.88 279 PHE A O 1
ATOM 2136 N N . LEU A 1 280 ? -0.727 8.544 -12.495 1.00 91.06 280 LEU A N 1
ATOM 2137 C CA . LEU A 1 280 ? 0.684 8.841 -12.726 1.00 91.06 280 LEU A CA 1
ATOM 2138 C C . LEU A 1 280 ? 0.856 9.427 -14.124 1.00 91.06 280 LEU A C 1
ATOM 2140 O O . LEU A 1 280 ? 0.312 8.881 -15.081 1.00 91.06 280 LEU A O 1
ATOM 2144 N N . CYS A 1 281 ? 1.633 10.503 -14.238 1.00 91.81 281 CYS A N 1
ATOM 2145 C CA . CYS A 1 281 ? 1.846 11.235 -15.485 1.00 91.81 281 CYS A CA 1
ATOM 2146 C C . CYS A 1 281 ? 3.309 11.640 -15.667 1.00 91.81 281 CYS A C 1
ATOM 2148 O O . CYS A 1 281 ? 4.028 11.841 -14.684 1.00 91.81 281 CYS A O 1
ATOM 2150 N N . ASP A 1 282 ? 3.717 11.855 -16.914 1.00 91.88 282 ASP A N 1
ATOM 2151 C CA . ASP A 1 282 ? 4.899 12.652 -17.229 1.00 91.88 282 ASP A CA 1
ATOM 2152 C C . ASP A 1 282 ? 4.658 14.171 -16.981 1.00 91.88 282 ASP A C 1
ATOM 2154 O O . ASP A 1 282 ? 3.504 14.614 -16.945 1.00 91.88 282 ASP A O 1
ATOM 2158 N N . PRO A 1 283 ? 5.715 15.001 -16.825 1.00 90.31 283 PRO A N 1
ATOM 2159 C CA . PRO A 1 283 ? 5.588 16.439 -16.529 1.00 90.31 283 PRO A CA 1
ATOM 2160 C C . PRO A 1 283 ? 4.984 17.329 -17.635 1.00 90.31 283 PRO A C 1
ATOM 2162 O O . PRO A 1 283 ? 4.793 18.531 -17.412 1.00 90.31 283 PRO A O 1
ATOM 2165 N N . ASP A 1 284 ? 4.733 16.791 -18.828 1.00 92.94 284 ASP A N 1
ATOM 2166 C CA . ASP A 1 284 ? 4.143 17.489 -19.973 1.00 92.94 284 ASP A CA 1
ATOM 2167 C C . ASP A 1 284 ? 2.699 17.045 -20.282 1.00 92.94 284 ASP A C 1
ATOM 2169 O O . ASP A 1 284 ? 2.025 17.711 -21.079 1.00 92.94 284 ASP A O 1
ATOM 2173 N N . SER A 1 285 ? 2.185 15.993 -19.627 1.00 92.50 285 SER A N 1
ATOM 2174 C CA . SER A 1 285 ? 0.779 15.586 -19.746 1.00 92.50 285 SER A CA 1
ATOM 2175 C C . SER A 1 285 ? -0.176 16.713 -19.335 1.00 92.50 285 SER A C 1
ATOM 2177 O O . SER A 1 285 ? -0.021 17.382 -18.309 1.00 92.50 285 SER A O 1
ATOM 2179 N N . LYS A 1 286 ? -1.217 16.896 -20.150 1.00 93.12 286 LYS A N 1
ATOM 2180 C CA . LYS A 1 286 ? -2.300 17.872 -19.951 1.00 93.12 286 LYS A CA 1
ATOM 2181 C C . LYS A 1 286 ? -3.537 17.246 -19.295 1.00 93.12 286 LYS A C 1
ATOM 2183 O O . LYS A 1 286 ? -4.555 17.923 -19.157 1.00 93.12 286 LYS A O 1
ATOM 2188 N N . ASN A 1 287 ? -3.482 15.967 -18.918 1.00 91.69 287 ASN A N 1
ATOM 2189 C CA . ASN A 1 287 ? -4.622 15.260 -18.350 1.00 91.69 287 ASN A CA 1
ATOM 2190 C C . ASN A 1 287 ? -4.984 15.843 -16.975 1.00 91.69 287 ASN A C 1
ATOM 2192 O O . ASN A 1 287 ? -4.150 15.961 -16.078 1.00 91.69 287 ASN A O 1
ATOM 2196 N N . THR A 1 288 ? -6.254 16.200 -16.789 1.00 90.81 288 THR A N 1
ATOM 2197 C CA . THR A 1 288 ? -6.754 16.862 -15.575 1.00 90.81 288 THR A CA 1
ATOM 2198 C C . THR A 1 288 ? -6.740 15.976 -14.325 1.00 90.81 288 THR A C 1
ATOM 2200 O O . THR A 1 288 ? -7.014 16.475 -13.234 1.00 90.81 288 THR A O 1
ATOM 2203 N N . LYS A 1 289 ? -6.407 14.685 -14.461 1.00 88.94 289 LYS A N 1
ATOM 2204 C CA . LYS A 1 289 ? -6.183 13.743 -13.354 1.00 88.94 289 LYS A CA 1
ATOM 2205 C C . LYS A 1 289 ? -4.775 13.803 -12.753 1.00 88.94 289 LYS A C 1
ATOM 2207 O O . LYS A 1 289 ? -4.596 13.317 -11.638 1.00 88.94 289 LYS A O 1
ATOM 2212 N N . CYS A 1 290 ? -3.788 14.349 -13.466 1.00 89.50 290 CYS A N 1
ATOM 2213 C CA . CYS A 1 290 ? -2.432 14.518 -12.939 1.00 89.50 290 CYS A CA 1
ATOM 2214 C C . CYS A 1 290 ? -2.441 15.485 -11.739 1.00 89.50 290 CYS A C 1
ATOM 2216 O O . CYS A 1 290 ? -3.253 16.408 -11.699 1.00 89.50 290 CYS A O 1
ATOM 2218 N N . GLU A 1 291 ? -1.524 15.333 -10.777 1.00 85.25 291 GLU A N 1
ATOM 2219 C CA . GLU A 1 291 ? -1.467 16.238 -9.610 1.00 85.25 291 GLU A CA 1
ATOM 2220 C C . GLU A 1 291 ? -1.123 17.689 -10.002 1.00 85.25 291 GLU A C 1
ATOM 2222 O O . GLU A 1 291 ? -1.650 18.639 -9.421 1.00 85.25 291 GLU A O 1
ATOM 2227 N N . ALA A 1 292 ? -0.293 17.864 -11.034 1.00 87.38 292 ALA A N 1
ATOM 2228 C CA . ALA A 1 292 ? 0.050 19.160 -11.614 1.00 87.38 292 ALA A CA 1
ATOM 2229 C C . ALA A 1 292 ? -0.015 19.105 -13.157 1.00 87.38 292 ALA A C 1
ATOM 2231 O O . ALA A 1 292 ? 1.027 19.000 -13.804 1.00 87.38 292 ALA A O 1
ATOM 2232 N N . PRO A 1 293 ? -1.217 19.164 -13.768 1.00 91.69 293 PRO A N 1
ATOM 2233 C CA . PRO A 1 293 ? -1.375 19.074 -15.218 1.00 91.69 293 PRO A CA 1
ATOM 2234 C C . PRO A 1 293 ? -0.664 20.220 -15.942 1.00 91.69 293 PRO A C 1
ATOM 2236 O O . PRO A 1 293 ? -0.698 21.378 -15.501 1.00 91.69 293 PRO A O 1
ATOM 2239 N N . ARG A 1 294 ? -0.057 19.921 -17.093 1.00 91.38 294 ARG A N 1
ATOM 2240 C CA . ARG A 1 294 ? 0.623 20.914 -17.922 1.00 91.38 294 ARG A CA 1
ATOM 2241 C C . ARG A 1 294 ? -0.377 21.956 -18.418 1.00 91.38 294 ARG A C 1
ATOM 2243 O O . ARG A 1 294 ? -1.358 21.635 -19.084 1.00 91.38 294 ARG A O 1
ATOM 2250 N N . ARG A 1 295 ? -0.129 23.227 -18.091 1.00 91.12 295 ARG A N 1
ATOM 2251 C CA . ARG A 1 295 ? -1.004 24.336 -18.499 1.00 91.12 295 ARG A CA 1
ATOM 2252 C C . ARG A 1 295 ? -0.988 24.512 -20.016 1.00 91.12 295 ARG A C 1
ATOM 2254 O O . ARG A 1 295 ? 0.053 24.378 -20.659 1.00 91.12 295 ARG A O 1
ATOM 2261 N N . GLU A 1 296 ? -2.136 24.880 -20.571 1.00 88.44 296 GLU A N 1
ATOM 2262 C CA . GLU A 1 296 ? -2.247 25.275 -21.972 1.00 88.44 296 GLU A CA 1
ATOM 2263 C C . GLU A 1 296 ? -1.324 26.468 -22.293 1.00 88.44 296 GLU A C 1
ATOM 2265 O O . GLU A 1 296 ? -1.016 27.289 -21.428 1.00 88.44 296 GLU A O 1
ATOM 2270 N N . GLY A 1 297 ? -0.810 26.519 -23.525 1.00 87.69 297 GLY A N 1
ATOM 2271 C CA . GLY A 1 297 ? 0.178 27.512 -23.965 1.00 87.69 297 GLY A CA 1
ATOM 2272 C C . GLY A 1 297 ? 1.612 27.305 -23.449 1.00 87.69 297 GLY A C 1
ATOM 2273 O O . GLY A 1 297 ? 2.536 27.884 -24.016 1.00 87.69 297 GLY A O 1
ATOM 2274 N N . VAL A 1 298 ? 1.846 26.466 -22.432 1.00 90.62 298 VAL A N 1
ATOM 2275 C CA . VAL A 1 298 ? 3.200 26.184 -21.922 1.00 90.62 298 VAL A CA 1
ATOM 2276 C C . VAL A 1 298 ? 3.846 25.061 -22.736 1.00 90.62 298 VAL A C 1
ATOM 2278 O O . VAL A 1 298 ? 3.402 23.915 -22.680 1.00 90.62 298 VAL A O 1
ATOM 2281 N N . ALA A 1 299 ? 4.917 25.381 -23.467 1.00 91.62 299 ALA A N 1
ATOM 2282 C CA . ALA A 1 299 ? 5.695 24.410 -24.240 1.00 91.62 299 ALA A CA 1
ATOM 2283 C C . ALA A 1 299 ? 6.278 23.290 -23.356 1.00 91.62 299 ALA A C 1
ATOM 2285 O O . ALA A 1 299 ? 6.645 23.539 -22.207 1.00 91.62 299 ALA A O 1
ATOM 2286 N N . ASN A 1 300 ? 6.364 22.072 -23.897 1.00 91.06 300 ASN A N 1
ATOM 2287 C CA . ASN A 1 300 ? 6.849 20.861 -23.223 1.00 91.06 300 ASN A CA 1
ATOM 2288 C C . ASN A 1 300 ? 8.323 20.972 -22.768 1.00 91.06 300 ASN A C 1
ATOM 2290 O O . ASN A 1 300 ? 9.131 21.596 -23.456 1.00 91.06 300 ASN A O 1
ATOM 2294 N N . THR A 1 301 ? 8.699 20.341 -21.647 1.00 90.44 301 THR A N 1
ATOM 2295 C CA . THR A 1 301 ? 10.115 20.175 -21.258 1.00 90.44 301 THR A CA 1
ATOM 2296 C C . THR A 1 301 ? 10.786 19.006 -21.978 1.00 90.44 301 THR A C 1
ATOM 2298 O O . THR A 1 301 ? 12.002 19.031 -22.149 1.00 90.44 301 THR A O 1
ATOM 2301 N N . ASN A 1 302 ? 10.019 17.998 -22.407 1.00 89.50 302 ASN A N 1
ATOM 2302 C CA . ASN A 1 302 ? 10.482 16.745 -23.010 1.00 89.50 302 ASN A CA 1
ATOM 2303 C C . ASN A 1 302 ? 11.520 16.008 -22.135 1.00 89.50 302 ASN A C 1
ATOM 2305 O O . ASN A 1 302 ? 12.442 15.369 -22.639 1.00 89.50 302 ASN A O 1
ATOM 2309 N N . GLN A 1 303 ? 11.383 16.111 -20.807 1.00 85.12 303 GLN A N 1
ATOM 2310 C CA . GLN A 1 303 ? 12.310 15.517 -19.827 1.00 85.12 303 GLN A CA 1
ATOM 2311 C C . GLN A 1 303 ? 12.284 13.981 -19.792 1.00 85.12 303 GLN A C 1
ATOM 2313 O O . GLN A 1 303 ? 13.213 13.364 -19.273 1.00 85.12 303 GLN A O 1
ATOM 2318 N N . MET A 1 304 ? 11.225 13.365 -20.315 1.00 86.81 304 MET A N 1
ATOM 2319 C CA . MET A 1 304 ? 11.038 11.918 -20.421 1.00 86.81 304 MET A CA 1
ATOM 2320 C C . MET A 1 304 ? 10.047 11.601 -21.549 1.00 86.81 304 MET A C 1
ATOM 2322 O O . MET A 1 304 ? 9.397 12.502 -22.080 1.00 86.81 304 MET A O 1
ATOM 2326 N N . HIS A 1 305 ? 9.933 10.326 -21.927 1.00 86.62 305 HIS A N 1
ATOM 2327 C CA . HIS A 1 305 ? 8.881 9.890 -22.847 1.00 86.62 305 HIS A CA 1
ATOM 2328 C C . HIS A 1 305 ? 7.495 10.102 -22.217 1.00 86.62 305 HIS A C 1
ATOM 2330 O O . HIS A 1 305 ? 7.340 9.748 -21.045 1.00 86.62 305 HIS A O 1
ATOM 2336 N N . PRO A 1 306 ? 6.498 10.598 -22.975 1.00 90.69 306 PRO A N 1
ATOM 2337 C CA . PRO A 1 306 ? 5.151 10.784 -22.456 1.00 90.69 306 PRO A CA 1
ATOM 2338 C C . PRO A 1 306 ? 4.539 9.497 -21.900 1.00 90.69 306 PRO A C 1
ATOM 2340 O O . PRO A 1 306 ? 4.704 8.419 -22.481 1.00 90.69 306 PRO A O 1
ATOM 2343 N N . PHE A 1 307 ? 3.813 9.616 -20.793 1.00 91.38 307 PHE A N 1
ATOM 2344 C CA . PHE A 1 307 ? 2.967 8.563 -20.250 1.00 91.38 307 PHE A CA 1
ATOM 2345 C C . PHE A 1 307 ? 1.886 9.141 -19.343 1.00 91.38 307 PHE A C 1
ATOM 2347 O O . PHE A 1 307 ? 2.117 10.092 -18.601 1.00 91.38 307 PHE A O 1
ATOM 2354 N N . GLU A 1 308 ? 0.734 8.482 -19.317 1.00 92.56 308 GLU A N 1
ATOM 2355 C CA . GLU A 1 308 ? -0.281 8.709 -18.299 1.00 92.56 308 GLU A CA 1
ATOM 2356 C C . GLU A 1 308 ? -1.048 7.411 -18.041 1.00 92.56 308 GLU A C 1
ATOM 2358 O O . GLU A 1 308 ? -1.479 6.743 -18.975 1.00 92.56 308 GLU A O 1
ATOM 2363 N N . TYR A 1 309 ? -1.167 6.993 -16.782 1.00 92.50 309 TYR A N 1
ATOM 2364 C CA . TYR A 1 309 ? -1.917 5.789 -16.419 1.00 92.50 309 TYR A CA 1
ATOM 2365 C C . TYR A 1 309 ? -2.396 5.833 -14.970 1.00 92.50 309 TYR A C 1
ATOM 2367 O O . TYR A 1 309 ? -1.766 6.398 -14.075 1.00 92.50 309 TYR A O 1
ATOM 2375 N N . GLN A 1 310 ? -3.530 5.184 -14.724 1.00 93.31 310 GLN A N 1
ATOM 2376 C CA . GLN A 1 310 ? -3.991 4.911 -13.371 1.00 93.31 310 GLN A CA 1
ATOM 2377 C C . GLN A 1 310 ? -3.149 3.772 -12.780 1.00 93.31 310 GLN A C 1
ATOM 2379 O O . GLN A 1 310 ? -3.007 2.728 -13.416 1.00 93.31 310 GLN A O 1
ATOM 2384 N N . MET A 1 311 ? -2.663 3.930 -11.550 1.00 92.00 311 MET A N 1
ATOM 2385 C CA . MET A 1 311 ? -2.386 2.794 -10.666 1.00 92.00 311 MET A CA 1
ATOM 2386 C C . MET A 1 311 ? -3.512 2.669 -9.634 1.00 92.00 311 MET A C 1
ATOM 2388 O O . MET A 1 311 ? -4.093 3.675 -9.212 1.00 92.00 311 MET A O 1
ATOM 2392 N N . ASP A 1 312 ? -3.798 1.448 -9.202 1.00 89.88 312 ASP A N 1
ATOM 2393 C CA . ASP A 1 312 ? -4.549 1.187 -7.978 1.00 89.88 312 ASP A CA 1
ATOM 2394 C C . ASP A 1 312 ? -3.575 0.809 -6.856 1.00 89.88 312 ASP A C 1
ATOM 2396 O O . ASP A 1 312 ? -2.481 0.303 -7.106 1.00 89.88 312 ASP A O 1
ATOM 2400 N N . ALA A 1 313 ? -4.013 1.009 -5.617 1.00 87.25 313 ALA A N 1
ATOM 2401 C CA . ALA A 1 313 ? -3.468 0.323 -4.456 1.00 87.25 313 ALA A CA 1
ATOM 2402 C C . ALA A 1 313 ? -4.625 -0.422 -3.785 1.00 87.25 313 ALA A C 1
ATOM 2404 O O . ALA A 1 313 ? -5.668 0.180 -3.511 1.00 87.25 313 ALA A O 1
ATOM 2405 N N . ILE A 1 314 ? -4.459 -1.720 -3.543 1.00 85.12 314 ILE A N 1
ATOM 2406 C CA . ILE A 1 314 ? -5.407 -2.540 -2.788 1.00 85.12 314 ILE A CA 1
ATOM 2407 C C . ILE A 1 314 ? -4.811 -2.720 -1.392 1.00 85.12 314 ILE A C 1
ATOM 2409 O O . ILE A 1 314 ? -3.945 -3.567 -1.202 1.00 85.12 314 ILE A O 1
ATOM 2413 N N . SER A 1 315 ? -5.246 -1.897 -0.434 1.00 82.12 315 SER A N 1
ATOM 2414 C CA . SER A 1 315 ? -4.736 -1.892 0.947 1.00 82.12 315 SER A CA 1
ATOM 2415 C C . SER A 1 315 ? -5.823 -2.086 1.999 1.00 82.12 315 SER A C 1
ATOM 2417 O O . SER A 1 315 ? -6.952 -1.599 1.866 1.00 82.12 315 SER A O 1
ATOM 2419 N N . ALA A 1 316 ? -5.421 -2.702 3.108 1.00 80.62 316 ALA A N 1
ATOM 2420 C CA . ALA A 1 316 ? -6.112 -2.613 4.385 1.00 80.62 316 ALA A CA 1
ATOM 2421 C C . ALA A 1 316 ? -5.197 -1.956 5.426 1.00 80.62 316 ALA A C 1
ATOM 2423 O O . ALA A 1 316 ? -4.034 -2.335 5.550 1.00 80.62 316 ALA A O 1
ATOM 2424 N N . ASN A 1 317 ? -5.743 -1.007 6.186 1.00 81.00 317 ASN A N 1
ATOM 2425 C CA . ASN A 1 317 ? -5.098 -0.451 7.371 1.00 81.00 317 ASN A CA 1
ATOM 2426 C C . ASN A 1 317 ? -5.581 -1.233 8.592 1.00 81.00 317 ASN A C 1
ATOM 2428 O O . ASN A 1 317 ? -6.789 -1.405 8.757 1.00 81.00 317 ASN A O 1
ATOM 2432 N N . TRP A 1 318 ? -4.681 -1.666 9.466 1.00 74.94 318 TRP A N 1
ATOM 2433 C CA . TRP A 1 318 ? -5.038 -2.386 10.687 1.00 74.94 318 TRP A CA 1
ATOM 2434 C C . TRP A 1 318 ? -4.445 -1.732 11.932 1.00 74.94 318 TRP A C 1
ATOM 2436 O O . TRP A 1 318 ? -3.282 -1.331 11.940 1.00 74.94 318 TRP A O 1
ATOM 2446 N N . ASP A 1 319 ? -5.276 -1.623 12.972 1.00 72.38 319 ASP A N 1
ATOM 2447 C CA . ASP A 1 319 ? -4.866 -1.172 14.302 1.00 72.38 319 ASP A CA 1
ATOM 2448 C C . ASP A 1 319 ? -3.855 -2.160 14.891 1.00 72.38 319 ASP A C 1
ATOM 2450 O O . ASP A 1 319 ? -4.097 -3.373 14.894 1.00 72.38 319 ASP A O 1
ATOM 2454 N N . ILE A 1 320 ? -2.751 -1.637 15.428 1.00 64.81 320 ILE A N 1
ATOM 2455 C CA . ILE A 1 320 ? -1.676 -2.451 16.002 1.00 64.81 320 ILE A CA 1
ATOM 2456 C C . ILE A 1 320 ? -1.627 -2.358 17.529 1.00 64.81 320 ILE A C 1
ATOM 2458 O O . ILE A 1 320 ? -1.834 -1.288 18.111 1.00 64.81 320 ILE A O 1
ATOM 2462 N N . GLY A 1 321 ? -1.313 -3.484 18.171 1.00 60.84 321 GLY A N 1
ATOM 2463 C CA . GLY A 1 321 ? -0.794 -3.506 19.536 1.00 60.84 321 GLY A CA 1
ATOM 2464 C C . GLY A 1 321 ? 0.708 -3.207 19.561 1.00 60.84 321 GLY A C 1
ATOM 2465 O O . GLY A 1 321 ? 1.382 -3.184 18.530 1.00 60.84 321 GLY A O 1
ATOM 2466 N N . HIS A 1 322 ? 1.257 -3.014 20.756 1.00 59.75 322 HIS A N 1
ATOM 2467 C CA . HIS A 1 322 ? 2.706 -2.992 20.984 1.00 59.75 322 HIS A CA 1
ATOM 2468 C C . HIS A 1 322 ? 3.351 -4.388 20.800 1.00 59.75 322 HIS A C 1
ATOM 2470 O O . HIS A 1 322 ? 4.566 -4.483 20.661 1.00 59.75 322 HIS A O 1
ATOM 2476 N N . ASP A 1 323 ? 2.548 -5.457 20.722 1.00 52.69 323 ASP A N 1
ATOM 2477 C CA . ASP A 1 323 ? 2.940 -6.809 20.302 1.00 52.69 323 ASP A CA 1
ATOM 2478 C C . ASP A 1 323 ? 3.045 -6.992 18.773 1.00 52.69 323 ASP A C 1
ATOM 2480 O O . ASP A 1 323 ? 3.553 -8.009 18.316 1.00 52.69 323 ASP A O 1
ATOM 2484 N N . ALA A 1 324 ? 2.690 -5.999 17.945 1.00 47.25 324 ALA A N 1
ATOM 2485 C CA . ALA A 1 324 ? 2.869 -6.050 16.480 1.00 47.25 324 ALA A CA 1
ATOM 2486 C C . ALA A 1 324 ? 4.340 -5.939 16.005 1.00 47.25 324 ALA A C 1
ATOM 2488 O O . ALA A 1 324 ? 4.636 -5.435 14.923 1.00 47.25 324 ALA A O 1
ATOM 2489 N N . TYR A 1 325 ? 5.259 -6.384 16.856 1.00 51.81 325 TYR A N 1
ATOM 2490 C CA . TYR A 1 325 ? 6.707 -6.341 16.727 1.00 51.81 325 TYR A CA 1
ATOM 2491 C C . TYR A 1 325 ? 7.295 -7.780 16.710 1.00 51.81 325 TYR A C 1
ATOM 2493 O O . TYR A 1 325 ? 8.518 -7.920 16.704 1.00 51.81 325 TYR A O 1
ATOM 2501 N N . THR A 1 326 ? 6.455 -8.840 16.741 1.00 42.00 326 THR A N 1
ATOM 2502 C CA . THR A 1 326 ? 6.867 -10.229 17.069 1.00 42.00 326 THR A CA 1
ATOM 2503 C C . THR A 1 326 ? 6.112 -11.400 16.366 1.00 42.00 326 THR A C 1
ATOM 2505 O O . THR A 1 326 ? 5.615 -12.259 17.072 1.00 42.00 326 THR A O 1
ATOM 2508 N N . GLU A 1 327 ? 6.133 -11.541 15.020 1.00 36.22 327 GLU A N 1
ATOM 2509 C CA . GLU A 1 327 ? 5.982 -12.825 14.230 1.00 36.22 327 GLU A CA 1
ATOM 2510 C C . GLU A 1 327 ? 4.710 -13.121 13.328 1.00 36.22 327 GLU A C 1
ATOM 2512 O O . GLU A 1 327 ? 4.112 -12.203 12.773 1.00 36.22 327 GLU A O 1
ATOM 2517 N N . VAL A 1 328 ? 4.358 -14.410 13.059 1.00 41.03 328 VAL A N 1
ATOM 2518 C CA . VAL A 1 328 ? 4.251 -15.158 11.733 1.00 41.03 328 VAL A CA 1
ATOM 2519 C C . VAL A 1 328 ? 3.181 -16.311 11.762 1.00 41.03 328 VAL A C 1
ATOM 2521 O O . VAL A 1 328 ? 2.951 -16.696 12.896 1.00 41.03 328 VAL A O 1
ATOM 2524 N N . LEU A 1 329 ? 2.517 -16.978 10.753 1.00 40.84 329 LEU A N 1
ATOM 2525 C CA . LEU A 1 329 ? 2.194 -16.866 9.271 1.00 40.84 329 LEU A CA 1
ATOM 2526 C C . LEU A 1 329 ? 0.999 -17.817 8.786 1.00 40.84 329 LEU A C 1
ATOM 2528 O O . LEU A 1 329 ? 0.098 -18.081 9.573 1.00 40.84 329 LEU A O 1
ATOM 2532 N N . GLY A 1 330 ? 0.897 -18.278 7.496 1.00 33.12 330 GLY A N 1
ATOM 2533 C CA . GLY A 1 330 ? -0.135 -19.231 6.946 1.00 33.12 330 GLY A CA 1
ATOM 2534 C C . GLY A 1 330 ? -0.365 -19.296 5.387 1.00 33.12 330 GLY A C 1
ATOM 2535 O O . GLY A 1 330 ? -0.089 -18.327 4.679 1.00 33.12 330 GLY A O 1
ATOM 2536 N N . GLU A 1 331 ? -0.912 -20.399 4.808 1.00 34.28 331 GLU A N 1
ATOM 2537 C CA . GLU A 1 331 ? -0.848 -20.741 3.338 1.00 34.28 331 GLU A CA 1
ATOM 2538 C C . GLU A 1 331 ? -2.145 -20.840 2.462 1.00 34.28 331 GLU A C 1
ATOM 2540 O O . GLU A 1 331 ? -3.172 -21.381 2.874 1.00 34.28 331 GLU A O 1
ATOM 2545 N N . SER A 1 332 ? -2.049 -20.366 1.199 1.00 41.59 332 SER A N 1
ATOM 2546 C CA . SER A 1 332 ? -2.683 -20.814 -0.075 1.00 41.59 332 SER A CA 1
ATOM 2547 C C . SER A 1 332 ? -2.503 -19.732 -1.184 1.00 41.59 332 SER A C 1
ATOM 2549 O O . SER A 1 332 ? -1.591 -18.915 -1.089 1.00 41.59 332 SER A O 1
ATOM 2551 N N . GLY A 1 333 ? -3.258 -19.759 -2.297 1.00 50.28 333 GLY A N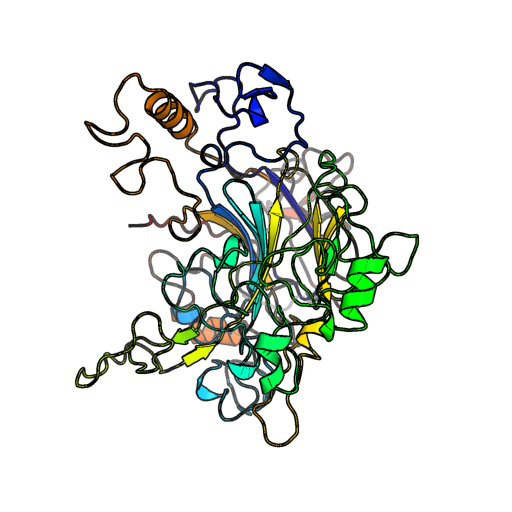 1
ATOM 2552 C CA . GLY A 1 333 ? -2.949 -19.031 -3.553 1.00 50.28 333 GLY A CA 1
ATOM 2553 C C . GLY A 1 333 ? -3.297 -17.530 -3.601 1.00 50.28 333 GLY A C 1
ATOM 2554 O O . GLY A 1 333 ? -4.190 -17.120 -4.356 1.00 50.28 333 GLY A O 1
ATOM 2555 N N . TYR A 1 334 ? -2.590 -16.715 -2.819 1.00 58.12 334 TYR A N 1
ATOM 2556 C CA . TYR A 1 334 ? -2.919 -15.311 -2.530 1.00 58.12 334 TYR A CA 1
ATOM 2557 C C . TYR A 1 334 ? -1.685 -14.428 -2.258 1.00 58.12 334 TYR A C 1
ATOM 2559 O O . TYR A 1 334 ? -0.555 -14.910 -2.257 1.00 58.12 334 TYR A O 1
ATOM 2567 N N . VAL A 1 335 ? -1.914 -13.155 -1.917 1.00 66.31 335 VAL A N 1
ATOM 2568 C CA . VAL A 1 335 ? -1.067 -12.433 -0.949 1.00 66.31 335 VAL A CA 1
ATOM 2569 C C . VAL A 1 335 ? -1.849 -12.349 0.367 1.00 66.31 335 VAL A C 1
ATOM 2571 O O . VAL A 1 335 ? -2.993 -11.893 0.357 1.00 66.31 335 VAL A O 1
ATOM 2574 N N . ARG A 1 336 ? -1.281 -12.813 1.488 1.00 71.06 336 ARG A N 1
ATOM 2575 C CA . ARG A 1 336 ? -1.918 -12.780 2.820 1.00 71.06 336 ARG A CA 1
ATOM 2576 C C . ARG A 1 336 ? -0.956 -12.212 3.841 1.00 71.06 336 ARG A C 1
ATOM 2578 O O . ARG A 1 336 ? 0.223 -12.553 3.854 1.00 71.06 336 ARG A O 1
ATOM 2585 N N . TRP A 1 337 ? -1.507 -11.394 4.718 1.00 68.69 337 TRP A N 1
ATOM 2586 C CA . TRP A 1 337 ? -0.817 -10.738 5.810 1.00 68.69 337 TRP A CA 1
ATOM 2587 C C . TRP A 1 337 ? -1.308 -11.315 7.122 1.00 68.69 337 TRP A C 1
ATOM 2589 O O . TRP A 1 337 ? -2.517 -11.428 7.348 1.00 68.69 337 TRP A O 1
ATOM 2599 N N . MET A 1 338 ? -0.361 -11.698 7.968 1.00 63.94 338 MET A N 1
ATOM 2600 C CA . MET A 1 338 ? -0.596 -12.337 9.254 1.00 63.94 338 MET A CA 1
ATOM 2601 C C . MET A 1 338 ? 0.318 -11.703 10.295 1.00 63.94 338 MET A C 1
ATOM 2603 O O . MET A 1 338 ? 1.446 -11.335 9.973 1.00 63.94 338 MET A O 1
ATOM 2607 N N . LEU A 1 339 ? -0.178 -11.605 11.525 1.00 60.44 339 LEU A N 1
ATOM 2608 C CA . LEU A 1 339 ? 0.623 -11.312 12.709 1.00 60.44 339 LEU A CA 1
ATOM 2609 C C . LEU A 1 339 ? 0.439 -12.484 13.672 1.00 60.44 339 LEU A C 1
ATOM 2611 O O . LEU A 1 339 ? -0.672 -12.717 14.147 1.00 60.44 339 LEU A O 1
ATOM 2615 N N . GLU A 1 340 ? 1.521 -13.210 13.940 1.00 61.72 340 GLU A N 1
ATOM 2616 C CA . GLU A 1 340 ? 1.563 -14.356 14.857 1.00 61.72 340 GLU A CA 1
ATOM 2617 C C . GLU A 1 340 ? 0.379 -15.338 14.692 1.00 61.72 340 GLU A C 1
ATOM 2619 O O . GLU A 1 340 ? -0.515 -15.438 15.547 1.00 61.72 340 GLU A O 1
ATOM 2624 N N . ASP A 1 341 ? 0.376 -16.017 13.543 1.00 62.41 341 ASP A N 1
ATOM 2625 C CA . ASP A 1 341 ? -0.591 -16.990 13.015 1.00 62.41 341 ASP A CA 1
ATOM 2626 C C . ASP A 1 341 ? -2.046 -16.492 12.895 1.00 62.41 341 ASP A C 1
ATOM 2628 O O . ASP A 1 341 ? -2.925 -17.211 12.414 1.00 62.41 341 ASP A O 1
ATOM 2632 N N . ALA A 1 342 ? -2.330 -15.239 13.267 1.00 60.34 342 ALA A N 1
ATOM 2633 C CA . ALA A 1 342 ? -3.625 -14.615 13.039 1.00 60.34 342 ALA A CA 1
ATOM 2634 C C . ALA A 1 342 ? -3.667 -13.986 11.633 1.00 60.34 342 ALA A C 1
ATOM 2636 O O . ALA A 1 342 ? -2.911 -13.044 11.368 1.00 60.34 342 ALA A O 1
ATOM 2637 N N . PRO A 1 343 ? -4.550 -14.441 10.721 1.00 66.12 343 PRO A N 1
ATOM 2638 C CA . PRO A 1 343 ? -4.765 -13.763 9.453 1.00 66.12 343 PRO A CA 1
ATOM 2639 C C . PRO A 1 343 ? -5.403 -12.396 9.677 1.00 66.12 343 PRO A C 1
ATOM 2641 O O . PRO A 1 343 ? -6.359 -12.259 10.436 1.00 66.12 343 PRO A O 1
ATOM 2644 N N . LEU A 1 344 ? -4.871 -11.397 8.979 1.00 71.75 344 LEU A N 1
ATOM 2645 C CA . LEU A 1 344 ? -5.345 -10.021 9.005 1.00 71.75 344 LEU A CA 1
ATOM 2646 C C . LEU A 1 344 ? -6.082 -9.737 7.695 1.00 71.75 344 LEU A C 1
ATOM 2648 O O . LEU A 1 344 ? -7.308 -9.639 7.653 1.00 71.75 344 LEU A O 1
ATOM 2652 N N . PHE A 1 345 ? -5.325 -9.672 6.604 1.00 79.25 345 PHE A N 1
ATOM 2653 C CA . PHE A 1 345 ? -5.801 -9.301 5.278 1.00 79.25 345 PHE A CA 1
ATOM 2654 C C . PHE A 1 345 ? -5.369 -10.356 4.261 1.00 79.25 345 PHE A C 1
ATOM 2656 O O . PHE A 1 345 ? -4.288 -10.932 4.377 1.00 79.25 345 PHE A O 1
ATOM 2663 N N . GLU A 1 346 ? -6.203 -10.622 3.262 1.00 81.06 346 GLU A N 1
ATOM 2664 C CA . GLU A 1 346 ? -5.884 -11.519 2.154 1.00 81.06 346 GLU A CA 1
ATOM 2665 C C . GLU A 1 346 ? -6.436 -10.942 0.844 1.00 81.06 346 GLU A C 1
ATOM 2667 O O . GLU A 1 346 ? -7.606 -10.558 0.756 1.00 81.06 346 GLU A O 1
ATOM 2672 N N . ILE A 1 347 ? -5.590 -10.923 -0.189 1.00 73.44 347 ILE A N 1
ATOM 2673 C CA . ILE A 1 347 ? -5.969 -10.676 -1.580 1.00 73.44 347 ILE A CA 1
ATOM 2674 C C . ILE A 1 347 ? -5.837 -12.002 -2.338 1.00 73.44 347 ILE A C 1
ATOM 2676 O O . ILE A 1 347 ? -4.730 -12.395 -2.728 1.00 73.44 347 ILE A O 1
ATOM 2680 N N . PRO A 1 348 ? -6.953 -12.713 -2.570 1.00 72.75 348 PRO A N 1
ATOM 2681 C CA . PRO A 1 348 ? -6.986 -13.858 -3.464 1.00 72.75 348 PRO A CA 1
ATOM 2682 C C . PRO A 1 348 ? -6.580 -13.481 -4.891 1.00 72.75 348 PRO A C 1
ATOM 2684 O O . PRO A 1 348 ? -7.018 -12.465 -5.433 1.00 72.75 348 PRO A O 1
ATOM 2687 N N . SER A 1 349 ? -5.845 -14.365 -5.564 1.00 66.38 349 SER A N 1
ATOM 2688 C CA . SER A 1 349 ? -5.502 -14.226 -6.992 1.00 66.38 349 SER A CA 1
ATOM 2689 C C . SER A 1 349 ? -6.726 -14.044 -7.913 1.00 66.38 349 SER A C 1
ATOM 2691 O O . SER A 1 349 ? -6.630 -13.402 -8.963 1.00 66.38 349 SER A O 1
ATOM 2693 N N . VAL A 1 350 ? -7.908 -14.534 -7.512 1.00 71.56 350 VAL A N 1
ATOM 2694 C CA . VAL A 1 350 ? -9.169 -14.333 -8.250 1.00 71.56 350 VAL A CA 1
ATOM 2695 C C . VAL A 1 350 ? -9.652 -12.874 -8.255 1.00 71.56 350 VAL A C 1
ATOM 2697 O O . VAL A 1 350 ? -10.269 -12.450 -9.228 1.00 71.56 350 VAL A O 1
ATOM 2700 N N . THR A 1 351 ? -9.319 -12.073 -7.239 1.00 72.62 351 THR A N 1
ATOM 2701 C CA . THR A 1 351 ? -9.685 -10.645 -7.171 1.00 72.62 351 THR A CA 1
ATOM 2702 C C . THR A 1 351 ? -8.963 -9.812 -8.239 1.00 72.62 351 THR A C 1
ATOM 2704 O O . THR A 1 351 ? -9.513 -8.823 -8.722 1.00 72.62 351 THR A O 1
ATOM 2707 N N . LEU A 1 352 ? -7.762 -10.237 -8.651 1.00 72.00 352 LEU A N 1
ATOM 2708 C CA . LEU A 1 352 ? -6.963 -9.614 -9.715 1.00 72.00 352 LEU A CA 1
ATOM 2709 C C . LEU A 1 352 ? -7.313 -10.138 -11.114 1.00 72.00 352 LEU A C 1
ATOM 2711 O O . LEU A 1 352 ? -7.384 -9.365 -12.070 1.00 72.00 352 LEU A O 1
ATOM 2715 N N . THR A 1 353 ? -7.563 -11.447 -11.216 1.00 72.31 353 THR A N 1
ATOM 2716 C CA . THR A 1 353 ? -7.794 -12.144 -12.494 1.00 72.31 353 THR A CA 1
ATOM 2717 C C . THR A 1 353 ? -9.261 -12.165 -12.942 1.00 72.31 353 THR A C 1
ATOM 2719 O O . THR A 1 353 ? -9.542 -12.493 -14.093 1.00 72.31 353 THR A O 1
ATOM 2722 N N . LYS A 1 354 ? -10.218 -11.811 -12.069 1.00 77.75 354 LYS A N 1
ATOM 2723 C CA . LYS A 1 354 ? -11.654 -11.686 -12.399 1.00 77.75 354 LYS A CA 1
ATOM 2724 C C . LYS A 1 354 ? -12.277 -10.390 -11.839 1.00 77.75 354 LYS A C 1
ATOM 2726 O O . LYS A 1 354 ? -13.237 -10.459 -11.067 1.00 77.75 354 LYS A O 1
ATOM 2731 N N . PRO A 1 355 ? -11.756 -9.200 -12.199 1.00 80.94 355 PRO A N 1
ATOM 2732 C CA . PRO A 1 355 ? -12.319 -7.930 -11.748 1.00 80.94 355 PRO A CA 1
ATOM 2733 C C . PRO A 1 355 ? -13.702 -7.675 -12.387 1.00 80.94 355 PRO A C 1
ATOM 2735 O O . PRO A 1 355 ? -13.979 -8.205 -13.469 1.00 80.94 355 PRO A O 1
ATOM 2738 N N . PRO A 1 356 ? -14.581 -6.858 -11.768 1.00 81.81 356 PRO A N 1
ATOM 2739 C CA . PRO A 1 356 ? -15.905 -6.563 -12.314 1.00 81.81 356 PRO A CA 1
ATOM 2740 C C . PRO A 1 356 ? -15.835 -5.947 -13.705 1.00 81.81 356 PRO A C 1
ATOM 2742 O O . PRO A 1 356 ? -15.161 -4.937 -13.894 1.00 81.81 356 PRO A O 1
ATOM 2745 N N . GLN A 1 357 ? -16.590 -6.518 -14.640 1.00 87.38 357 GLN A N 1
ATOM 2746 C CA . GLN A 1 357 ? -16.770 -5.989 -15.989 1.00 87.38 357 GLN A CA 1
ATOM 2747 C C . GLN A 1 357 ? -18.120 -5.275 -16.101 1.00 87.38 357 GLN A C 1
ATOM 2749 O O . GLN A 1 357 ? -19.119 -5.705 -15.517 1.00 87.38 357 GLN A O 1
ATOM 2754 N N . ALA A 1 358 ? -18.155 -4.187 -16.863 1.00 82.38 358 ALA A N 1
ATOM 2755 C CA . ALA A 1 358 ? -19.387 -3.563 -17.321 1.00 82.38 358 ALA A CA 1
ATOM 2756 C C . ALA A 1 358 ? -20.032 -4.385 -18.458 1.00 82.38 358 ALA A C 1
ATOM 2758 O O . ALA A 1 358 ? -19.439 -5.320 -18.996 1.00 82.38 358 ALA A O 1
ATOM 2759 N N . GLY A 1 359 ? -21.270 -4.039 -18.828 1.00 75.62 359 GLY A N 1
ATOM 2760 C CA . GLY A 1 359 ? -21.972 -4.694 -19.938 1.00 75.62 359 GLY A CA 1
ATOM 2761 C C . GLY A 1 359 ? -21.305 -4.466 -21.310 1.00 75.62 359 GLY A C 1
ATOM 2762 O O . GLY A 1 359 ? -20.472 -3.567 -21.445 1.00 75.62 359 GLY A O 1
ATOM 2763 N N . PRO A 1 360 ? -21.686 -5.238 -22.349 1.00 77.81 360 PRO A N 1
ATOM 2764 C CA . PRO A 1 360 ? -21.098 -5.140 -23.686 1.00 77.81 360 PRO A CA 1
ATOM 2765 C C . PRO A 1 360 ? -21.075 -3.711 -24.250 1.00 77.81 360 PRO A C 1
ATOM 2767 O O . PRO A 1 360 ? -22.037 -2.955 -24.106 1.00 77.81 360 PRO A O 1
ATOM 2770 N N . GLY A 1 361 ? -19.974 -3.341 -24.913 1.00 77.12 361 GLY A N 1
ATOM 2771 C CA . GLY A 1 361 ? -19.789 -1.995 -25.473 1.00 77.12 361 GLY A CA 1
ATOM 2772 C C . GLY A 1 361 ? -19.484 -0.906 -24.433 1.00 77.12 361 GLY A C 1
ATOM 2773 O O . GLY A 1 361 ? -19.759 0.271 -24.678 1.00 77.12 361 GLY A O 1
ATOM 2774 N N . LYS A 1 362 ? -18.947 -1.278 -23.264 1.00 78.06 362 LYS A N 1
ATOM 2775 C CA . LYS A 1 362 ? -18.407 -0.368 -22.239 1.00 78.06 362 LYS A CA 1
ATOM 2776 C C . LYS A 1 362 ? -16.913 -0.645 -22.008 1.00 78.06 362 LYS A C 1
ATOM 2778 O O . LYS A 1 362 ? -16.471 -1.747 -22.328 1.00 78.06 362 LYS A O 1
ATOM 2783 N N . PRO A 1 363 ? -16.143 0.316 -21.456 1.00 75.69 363 PRO A N 1
ATOM 2784 C CA . PRO A 1 363 ? -14.728 0.112 -21.153 1.00 75.69 363 PRO A CA 1
ATOM 2785 C C . PRO A 1 363 ? -14.514 -1.109 -20.257 1.00 75.69 363 PRO A C 1
ATOM 2787 O O . PRO A 1 363 ? -15.137 -1.222 -19.194 1.00 75.69 363 PRO A O 1
ATOM 2790 N N . LEU A 1 364 ? -13.638 -2.013 -20.690 1.00 80.38 364 LEU A N 1
ATOM 2791 C CA . LEU A 1 364 ? -13.251 -3.187 -19.915 1.00 80.38 364 LEU A CA 1
ATOM 2792 C C . LEU A 1 364 ? -12.521 -2.764 -18.635 1.00 80.38 364 LEU A C 1
ATOM 2794 O O . LEU A 1 364 ? -11.908 -1.699 -18.559 1.00 80.38 364 LEU A O 1
ATOM 2798 N N . ASN A 1 365 ? -12.589 -3.610 -17.615 1.00 78.69 365 ASN A N 1
ATOM 2799 C CA . ASN A 1 365 ? -11.739 -3.509 -16.440 1.00 78.69 365 ASN A CA 1
ATOM 2800 C C . ASN A 1 365 ? -10.533 -4.430 -16.667 1.00 78.69 365 ASN A C 1
ATOM 2802 O O . ASN A 1 365 ? -10.744 -5.646 -16.720 1.00 78.69 365 ASN A O 1
ATOM 2806 N N . PRO A 1 366 ? -9.304 -3.904 -16.838 1.00 80.19 366 PRO A N 1
ATOM 2807 C CA . PRO A 1 366 ? -8.161 -4.727 -17.220 1.00 80.19 366 PRO A CA 1
ATOM 2808 C C . PRO A 1 366 ? -7.949 -5.897 -16.261 1.00 80.19 366 PRO A C 1
ATOM 2810 O O . PRO A 1 366 ? -7.992 -5.713 -15.038 1.00 80.19 366 PRO A O 1
ATOM 2813 N N . ILE A 1 367 ? -7.721 -7.085 -16.816 1.00 79.06 367 ILE A N 1
ATOM 2814 C CA . ILE A 1 367 ? -7.369 -8.284 -16.056 1.00 79.06 367 ILE A CA 1
ATOM 2815 C C . ILE A 1 367 ? -5.904 -8.145 -15.629 1.00 79.06 367 ILE A C 1
ATOM 2817 O O . ILE A 1 367 ? -5.045 -7.830 -16.449 1.00 79.06 367 ILE A O 1
ATOM 2821 N N . LYS A 1 368 ? -5.607 -8.340 -14.341 1.00 74.62 368 LYS A N 1
ATOM 2822 C CA . LYS A 1 368 ? -4.230 -8.308 -13.827 1.00 74.62 368 LYS A CA 1
ATOM 2823 C C . LYS A 1 368 ? -3.731 -9.735 -13.659 1.00 74.62 368 LYS A C 1
ATOM 2825 O O . LYS A 1 368 ? -4.486 -10.601 -13.207 1.00 74.62 368 LYS A O 1
ATOM 2830 N N . LEU A 1 369 ? -2.466 -9.976 -13.994 1.00 60.81 369 LEU A N 1
ATOM 2831 C CA . LEU A 1 369 ? -1.831 -11.248 -13.662 1.00 60.81 369 LEU A CA 1
ATOM 2832 C C . LEU A 1 369 ? -1.654 -11.393 -12.138 1.00 60.81 369 LEU A C 1
ATOM 2834 O O . LEU A 1 369 ? -1.580 -10.391 -11.417 1.00 60.81 369 LEU A O 1
ATOM 2838 N N . PRO A 1 370 ? -1.504 -12.631 -11.634 1.00 59.84 370 PRO A N 1
ATOM 2839 C CA . PRO A 1 370 ? -0.738 -12.871 -10.417 1.00 59.84 370 PRO A CA 1
ATOM 2840 C C . PRO A 1 370 ? 0.658 -12.232 -10.526 1.00 59.84 370 PRO A C 1
ATOM 2842 O O . PRO A 1 370 ? 1.194 -12.049 -11.619 1.00 59.84 370 PRO A O 1
ATOM 2845 N N . ILE A 1 371 ? 1.280 -11.896 -9.396 1.00 66.06 371 ILE A N 1
ATOM 2846 C CA . ILE A 1 371 ? 2.606 -11.266 -9.407 1.00 66.06 371 ILE A CA 1
ATOM 2847 C C . ILE A 1 371 ? 3.678 -12.338 -9.676 1.00 66.06 371 ILE A C 1
ATOM 2849 O O . ILE A 1 371 ? 4.188 -12.987 -8.766 1.00 66.06 371 ILE A O 1
ATOM 2853 N N . GLU A 1 372 ? 3.981 -12.538 -10.962 1.00 74.19 372 GLU A N 1
ATOM 2854 C CA . GLU A 1 372 ? 4.955 -13.519 -11.470 1.00 74.19 372 GLU A CA 1
ATOM 2855 C C . GLU A 1 372 ? 6.375 -12.947 -11.659 1.00 74.19 372 GLU A C 1
ATOM 2857 O O . GLU A 1 372 ? 7.334 -13.701 -11.839 1.00 74.19 372 GLU A O 1
ATOM 2862 N N . GLU A 1 373 ? 6.541 -11.623 -11.592 1.00 85.44 373 GLU A N 1
ATOM 2863 C CA . GLU A 1 373 ? 7.850 -10.959 -11.662 1.00 85.44 373 GLU A CA 1
ATOM 2864 C C . GLU A 1 373 ? 8.778 -11.402 -10.511 1.00 85.44 373 GLU A C 1
ATOM 2866 O O . GLU A 1 373 ? 8.316 -11.547 -9.378 1.00 85.44 373 GLU A O 1
ATOM 2871 N N . PRO A 1 374 ? 10.100 -11.566 -10.735 1.00 86.75 374 PRO A N 1
ATOM 2872 C CA . PRO A 1 374 ? 11.046 -11.810 -9.652 1.00 86.75 374 PRO A CA 1
ATOM 2873 C C . PRO A 1 374 ? 11.120 -10.592 -8.719 1.00 86.75 374 PRO A C 1
ATOM 2875 O O . PRO A 1 374 ? 11.748 -9.578 -9.040 1.00 86.75 374 PRO A O 1
ATOM 2878 N N . LEU A 1 375 ? 10.488 -10.708 -7.554 1.00 86.81 375 LEU A N 1
ATOM 2879 C CA . LEU A 1 375 ? 10.433 -9.687 -6.511 1.00 86.81 375 LEU A CA 1
ATOM 2880 C C . LEU A 1 375 ? 11.701 -9.695 -5.654 1.00 86.81 375 LEU A C 1
ATOM 2882 O O . LEU A 1 375 ? 12.227 -10.766 -5.354 1.00 86.81 375 LEU A O 1
ATOM 2886 N N . TYR A 1 376 ? 12.151 -8.523 -5.199 1.00 87.25 376 TYR A N 1
ATOM 2887 C CA . TYR A 1 376 ? 13.197 -8.376 -4.178 1.00 87.25 376 TYR A CA 1
ATOM 2888 C C . TYR A 1 376 ? 12.672 -7.621 -2.955 1.00 87.25 376 TYR A C 1
ATOM 2890 O O . TYR A 1 376 ? 11.888 -6.688 -3.106 1.00 87.25 376 TYR A O 1
ATOM 2898 N N . ILE A 1 377 ? 13.124 -8.016 -1.762 1.00 84.88 377 ILE A N 1
ATOM 2899 C CA . ILE A 1 377 ? 12.677 -7.438 -0.485 1.00 84.88 377 ILE A CA 1
ATOM 2900 C C . ILE A 1 377 ? 13.460 -6.150 -0.178 1.00 84.88 377 ILE A C 1
ATOM 2902 O O . ILE A 1 377 ? 14.670 -6.072 -0.415 1.00 84.88 377 ILE A O 1
ATOM 2906 N N . ILE A 1 378 ? 12.770 -5.152 0.369 1.00 87.19 378 ILE A N 1
ATOM 2907 C CA . ILE A 1 378 ? 13.276 -3.841 0.776 1.00 87.19 378 ILE A CA 1
ATOM 2908 C C . ILE A 1 378 ? 12.887 -3.591 2.236 1.00 87.19 378 ILE A C 1
ATOM 2910 O O . ILE A 1 378 ? 11.793 -3.942 2.673 1.00 87.19 378 ILE A O 1
ATOM 2914 N N . PHE A 1 379 ? 13.803 -2.963 2.972 1.00 85.44 379 PHE A N 1
ATOM 2915 C CA . PHE A 1 379 ? 13.635 -2.549 4.361 1.00 85.44 379 PHE A CA 1
ATOM 2916 C C . PHE A 1 379 ? 14.059 -1.083 4.487 1.00 85.44 379 PHE A C 1
ATOM 2918 O O . PHE A 1 379 ? 15.184 -0.740 4.114 1.00 85.44 379 PHE A O 1
ATOM 2925 N N . ASN A 1 380 ? 13.193 -0.216 5.010 1.00 87.25 380 ASN A N 1
ATOM 2926 C CA . ASN A 1 380 ? 13.494 1.203 5.212 1.00 87.25 380 ASN A CA 1
ATOM 2927 C C . ASN A 1 380 ? 12.816 1.784 6.455 1.00 87.25 380 ASN A C 1
ATOM 2929 O O . ASN A 1 380 ? 11.860 1.232 6.988 1.00 87.25 380 ASN A O 1
ATOM 2933 N N . ILE A 1 381 ? 13.290 2.962 6.860 1.00 86.88 381 ILE A N 1
ATOM 2934 C CA . ILE A 1 381 ? 12.616 3.859 7.799 1.00 86.88 381 ILE A CA 1
ATOM 2935 C C . ILE A 1 381 ? 12.524 5.213 7.100 1.00 86.88 381 ILE A C 1
ATOM 2937 O O . ILE A 1 381 ? 13.546 5.759 6.686 1.00 86.88 381 ILE A O 1
ATOM 2941 N N . ALA A 1 382 ? 11.313 5.735 6.936 1.00 83.50 382 ALA A N 1
ATOM 2942 C CA . ALA A 1 382 ? 11.054 7.044 6.346 1.00 83.50 382 ALA A CA 1
ATOM 2943 C C . ALA A 1 382 ? 10.399 8.000 7.361 1.00 83.50 382 ALA A C 1
ATOM 2945 O O . ALA A 1 382 ? 10.049 7.619 8.478 1.00 83.50 382 ALA A O 1
ATOM 2946 N N . VAL A 1 383 ? 10.218 9.257 6.955 1.00 82.38 383 VAL A N 1
ATOM 2947 C CA . VAL A 1 383 ? 9.329 10.228 7.610 1.00 82.38 383 VAL A CA 1
ATOM 2948 C C . VAL A 1 383 ? 8.427 10.831 6.534 1.00 82.38 383 VAL A C 1
ATOM 2950 O O . VAL A 1 383 ? 8.908 11.254 5.486 1.00 82.38 383 VAL A O 1
ATOM 2953 N N . ALA A 1 384 ? 7.114 10.818 6.756 1.00 72.31 384 ALA A N 1
ATOM 2954 C CA . ALA A 1 384 ? 6.116 10.985 5.704 1.00 72.31 384 ALA A CA 1
ATOM 2955 C C . ALA A 1 384 ? 4.982 11.934 6.128 1.00 72.31 384 ALA A C 1
ATOM 2957 O O . ALA A 1 384 ? 3.948 11.520 6.653 1.00 72.31 384 ALA A O 1
ATOM 2958 N N . ARG A 1 385 ? 5.140 13.233 5.832 1.00 70.38 385 ARG A N 1
ATOM 2959 C CA . ARG A 1 385 ? 4.145 14.284 6.147 1.00 70.38 385 ARG A CA 1
ATOM 2960 C C . ARG A 1 385 ? 2.784 14.067 5.477 1.00 70.38 385 ARG A C 1
ATOM 2962 O O . ARG A 1 385 ? 1.769 14.470 6.033 1.00 70.38 385 ARG A O 1
ATOM 2969 N N . ALA A 1 386 ? 2.746 13.401 4.322 1.00 65.19 386 ALA A N 1
ATOM 2970 C CA . ALA A 1 386 ? 1.499 13.028 3.649 1.00 65.19 386 ALA A CA 1
ATOM 2971 C C . ALA A 1 386 ? 0.696 11.944 4.400 1.00 65.19 386 ALA A C 1
ATOM 2973 O O . ALA A 1 386 ? -0.523 11.884 4.245 1.00 65.19 386 ALA A O 1
ATOM 2974 N N . TRP A 1 387 ? 1.369 11.130 5.222 1.00 61.81 387 TRP A N 1
ATOM 2975 C CA . TRP A 1 387 ? 0.818 9.940 5.879 1.00 61.81 387 TRP A CA 1
ATOM 2976 C C . TRP A 1 387 ? 0.825 10.025 7.419 1.00 61.81 387 TRP A C 1
ATOM 2978 O O . TRP A 1 387 ? 0.582 9.038 8.103 1.00 61.81 387 TRP A O 1
ATOM 2988 N N . GLY A 1 388 ? 1.094 11.207 7.987 1.00 66.44 388 GLY A N 1
ATOM 2989 C CA . GLY A 1 388 ? 1.028 11.478 9.433 1.00 66.44 388 GLY A CA 1
ATOM 2990 C C . GLY A 1 388 ? 2.224 10.991 10.265 1.00 66.44 388 GLY A C 1
ATOM 2991 O O . GLY A 1 388 ? 2.394 11.436 11.399 1.00 66.44 388 GLY A O 1
ATOM 2992 N N . ALA A 1 389 ? 3.090 10.144 9.710 1.00 76.75 389 ALA A N 1
ATOM 2993 C CA . ALA A 1 389 ? 4.303 9.666 10.367 1.00 76.75 389 ALA A CA 1
ATOM 2994 C C . ALA A 1 389 ? 5.442 10.695 10.273 1.00 76.75 389 ALA A C 1
ATOM 2996 O O . ALA A 1 389 ? 6.353 10.584 9.448 1.00 76.75 389 ALA A O 1
ATOM 2997 N N . THR A 1 390 ? 5.369 11.726 11.113 1.00 84.69 390 THR A N 1
ATOM 2998 C CA . THR A 1 390 ? 6.382 12.787 11.213 1.00 84.69 390 THR A CA 1
ATOM 2999 C C . THR A 1 390 ? 6.845 13.022 12.646 1.00 84.69 390 THR A C 1
ATOM 3001 O O . THR A 1 390 ? 6.026 12.945 13.565 1.00 84.69 390 THR A O 1
ATOM 3004 N N . PRO A 1 391 ? 8.110 13.442 12.848 1.00 87.94 391 PRO A N 1
ATOM 3005 C CA . PRO A 1 391 ? 8.547 14.054 14.097 1.00 87.94 391 PRO A CA 1
ATOM 3006 C C . PRO A 1 391 ? 7.628 15.213 14.520 1.00 87.94 391 PRO A C 1
ATOM 3008 O O . PRO A 1 391 ? 7.094 15.916 13.652 1.00 87.94 391 PRO A O 1
ATOM 3011 N N . PRO A 1 392 ? 7.469 15.466 15.833 1.00 90.19 392 PRO A N 1
ATOM 3012 C CA . PRO A 1 392 ? 6.777 16.650 16.329 1.00 90.19 392 PRO A CA 1
ATOM 3013 C C . PRO A 1 392 ? 7.249 17.938 15.641 1.00 90.19 392 PRO A C 1
ATOM 3015 O O . PRO A 1 392 ? 8.419 18.082 15.300 1.00 90.19 392 PRO A O 1
ATOM 3018 N N . ASN A 1 393 ? 6.348 18.909 15.482 1.00 89.94 393 ASN A N 1
ATOM 3019 C CA . ASN A 1 393 ? 6.660 20.256 14.981 1.00 89.94 393 ASN A CA 1
ATOM 3020 C C . ASN A 1 393 ? 7.167 20.350 13.522 1.00 89.94 393 ASN A C 1
ATOM 3022 O O . ASN A 1 393 ? 7.621 21.422 13.123 1.00 89.94 393 ASN A O 1
ATOM 3026 N N . ALA A 1 394 ? 7.023 19.298 12.706 1.00 86.19 394 ALA A N 1
ATOM 3027 C CA . ALA A 1 394 ? 7.462 19.273 11.302 1.00 86.19 394 ALA A CA 1
ATOM 3028 C C . ALA A 1 394 ? 6.888 20.400 10.407 1.00 86.19 394 ALA A C 1
ATOM 3030 O O . ALA A 1 394 ? 7.485 20.734 9.388 1.00 86.19 394 ALA A O 1
ATOM 3031 N N . ASP A 1 395 ? 5.763 21.019 10.785 1.00 84.06 395 ASP A N 1
ATOM 3032 C CA . ASP A 1 395 ? 5.188 22.176 10.080 1.00 84.06 395 ASP A CA 1
ATOM 3033 C C . ASP A 1 395 ? 5.881 23.520 10.399 1.00 84.06 395 ASP A C 1
ATOM 3035 O O . ASP A 1 395 ? 5.638 24.507 9.706 1.00 84.06 395 ASP A O 1
ATOM 3039 N N . ILE A 1 396 ? 6.703 23.588 11.457 1.00 87.50 396 ILE A N 1
ATOM 3040 C CA . ILE A 1 396 ? 7.259 24.843 12.007 1.00 87.50 396 ILE A CA 1
ATOM 3041 C C . ILE A 1 396 ? 8.778 24.822 12.262 1.00 87.50 396 ILE A C 1
ATOM 3043 O O . ILE A 1 396 ? 9.319 25.824 12.742 1.00 87.50 396 ILE A O 1
ATOM 3047 N N . GLY A 1 397 ? 9.465 23.705 11.995 1.00 85.12 397 GLY A N 1
ATOM 3048 C CA . GLY A 1 397 ? 10.913 23.579 12.171 1.00 85.12 397 GLY A CA 1
ATOM 3049 C C . GLY A 1 397 ? 11.379 22.158 12.529 1.00 85.12 397 GLY A C 1
ATOM 3050 O O . GLY A 1 397 ? 10.741 21.183 12.136 1.00 85.12 397 GLY A O 1
ATOM 3051 N N . PRO A 1 398 ? 12.508 22.014 13.252 1.00 89.25 398 PRO A N 1
ATOM 3052 C CA . PRO A 1 398 ? 13.028 20.711 13.667 1.00 89.25 398 PRO A CA 1
ATOM 3053 C C . PRO A 1 398 ? 12.161 20.076 14.766 1.00 89.25 398 PRO A C 1
ATOM 3055 O O . PRO A 1 398 ? 11.400 20.769 15.438 1.00 89.25 398 PRO A O 1
ATOM 3058 N N . CYS A 1 399 ? 12.363 18.775 15.025 1.00 91.44 399 CYS A N 1
ATOM 3059 C CA . CYS A 1 399 ? 11.609 17.961 15.999 1.00 91.44 399 CYS A CA 1
ATOM 3060 C C . CYS A 1 399 ? 11.248 18.706 17.303 1.00 91.44 399 CYS A C 1
ATOM 3062 O O . CYS A 1 399 ? 10.104 18.716 17.758 1.00 91.44 399 CYS A O 1
ATOM 3064 N N . ARG A 1 400 ? 12.236 19.377 17.914 1.00 92.69 400 ARG A N 1
ATOM 3065 C CA . ARG A 1 400 ? 12.093 20.046 19.219 1.00 92.69 400 ARG A CA 1
ATOM 3066 C C . ARG A 1 400 ? 11.281 21.350 19.183 1.00 92.69 400 ARG A C 1
ATOM 3068 O O . ARG A 1 400 ? 11.119 21.950 20.249 1.00 92.69 400 ARG A O 1
ATOM 3075 N N . GLY A 1 401 ? 10.786 21.766 18.019 1.00 91.19 401 GLY A N 1
ATOM 3076 C CA . GLY A 1 401 ? 10.093 23.030 17.794 1.00 91.19 401 GLY A CA 1
ATOM 3077 C C . GLY A 1 401 ? 11.034 24.200 17.497 1.00 91.19 401 GLY A C 1
ATOM 3078 O O . GLY A 1 401 ? 12.221 24.018 17.223 1.00 91.19 401 GLY A O 1
ATOM 3079 N N . ASN A 1 402 ? 10.489 25.413 17.566 1.00 87.94 402 ASN A N 1
ATOM 3080 C CA . ASN A 1 402 ? 11.216 26.673 17.408 1.00 87.94 402 ASN A CA 1
ATOM 3081 C C . ASN A 1 402 ? 11.267 27.459 18.737 1.00 87.94 402 ASN A C 1
ATOM 3083 O O . ASN A 1 402 ? 10.895 26.944 19.791 1.00 87.94 402 ASN A O 1
ATOM 3087 N N . ALA A 1 403 ? 11.733 28.711 18.702 1.00 83.38 403 ALA A N 1
ATOM 3088 C CA . ALA A 1 403 ? 11.936 29.542 19.894 1.00 83.38 403 ALA A CA 1
ATOM 3089 C C . ALA A 1 403 ? 10.657 29.876 20.700 1.00 83.38 403 ALA A C 1
ATOM 3091 O O . ALA A 1 403 ? 10.762 30.414 21.800 1.00 83.38 403 ALA A O 1
ATOM 3092 N N . SER A 1 404 ? 9.454 29.599 20.181 1.00 83.94 404 SER A N 1
ATOM 3093 C CA . SER A 1 404 ? 8.185 29.940 20.854 1.00 83.94 404 SER A CA 1
ATOM 3094 C C . SER A 1 404 ? 7.101 28.857 20.780 1.00 83.94 404 SER A C 1
ATOM 3096 O O . SER A 1 404 ? 6.034 29.024 21.377 1.00 83.94 404 SER A O 1
ATOM 3098 N N . LYS A 1 405 ? 7.334 27.760 20.049 1.00 89.00 405 LYS A N 1
ATOM 3099 C CA . LYS A 1 405 ? 6.394 26.641 19.894 1.00 89.00 405 LYS A CA 1
ATOM 3100 C C . LYS A 1 405 ? 7.142 25.297 19.872 1.00 89.00 405 LYS A C 1
ATOM 3102 O O . LYS A 1 405 ? 8.063 25.168 19.066 1.00 89.00 405 LYS A O 1
ATOM 3107 N N . PRO A 1 406 ? 6.742 24.298 20.686 1.00 90.81 406 PRO A N 1
ATOM 3108 C CA . PRO A 1 406 ? 5.741 24.379 21.758 1.00 90.81 406 PRO A CA 1
ATOM 3109 C C . PRO A 1 406 ? 6.203 25.312 22.893 1.00 90.81 406 PRO A C 1
ATOM 3111 O O . PRO A 1 406 ? 7.380 25.659 22.978 1.00 90.81 406 PRO A O 1
ATOM 3114 N N . VAL A 1 407 ? 5.274 25.765 23.738 1.00 92.31 407 VAL A N 1
ATOM 3115 C CA . VAL A 1 407 ? 5.573 26.755 24.789 1.00 92.31 407 VAL A CA 1
ATOM 3116 C C . VAL A 1 407 ? 6.303 26.067 25.955 1.00 92.31 407 VAL A C 1
ATOM 3118 O O . VAL A 1 407 ? 5.797 25.063 26.452 1.00 92.31 407 VAL A O 1
ATOM 3121 N N . PRO A 1 408 ? 7.470 26.559 26.414 1.00 92.12 408 PRO A N 1
ATOM 3122 C CA . PRO A 1 408 ? 8.198 25.955 27.529 1.00 92.12 408 PRO A CA 1
ATOM 3123 C C . PRO A 1 408 ? 7.335 25.731 28.776 1.00 92.12 408 PRO A C 1
ATOM 3125 O O . PRO A 1 408 ? 6.596 26.617 29.197 1.00 92.12 408 PRO A O 1
ATOM 3128 N N . GLY A 1 409 ? 7.449 24.538 29.365 1.00 87.12 409 GLY A N 1
ATOM 3129 C CA . GLY A 1 409 ? 6.718 24.139 30.571 1.00 87.12 409 GLY A CA 1
ATOM 3130 C C . GLY A 1 409 ? 5.322 23.545 30.344 1.00 87.12 409 GLY A C 1
ATOM 3131 O O . GLY A 1 409 ? 4.744 23.036 31.302 1.00 87.12 409 GLY A O 1
ATOM 3132 N N . THR A 1 410 ? 4.775 23.551 29.120 1.00 93.19 410 THR A N 1
ATOM 3133 C CA . THR A 1 410 ? 3.472 22.913 28.849 1.00 93.19 410 THR A CA 1
ATOM 3134 C C . THR A 1 410 ? 3.587 21.393 28.634 1.00 93.19 410 THR A C 1
ATOM 3136 O O . THR A 1 410 ? 4.667 20.897 28.284 1.00 93.19 410 THR A O 1
ATOM 3139 N N . PRO A 1 411 ? 2.492 20.617 28.790 1.00 90.62 411 PRO A N 1
ATOM 3140 C CA . PRO A 1 411 ? 2.496 19.176 28.520 1.00 90.62 411 PRO A CA 1
ATOM 3141 C C . PRO A 1 411 ? 2.961 18.829 27.097 1.00 90.62 411 PRO A C 1
ATOM 3143 O O . PRO A 1 411 ? 3.714 17.875 26.907 1.00 90.62 411 PRO A O 1
ATOM 3146 N N . GLU A 1 412 ? 2.591 19.641 26.103 1.00 90.88 412 GLU A N 1
ATOM 3147 C CA . GLU A 1 412 ? 2.965 19.455 24.695 1.00 90.88 412 GLU A CA 1
ATOM 3148 C C . GLU A 1 412 ? 4.464 19.687 24.475 1.00 90.88 412 GLU A C 1
ATOM 3150 O O . GLU A 1 412 ? 5.078 19.010 23.647 1.00 90.88 412 GLU A O 1
ATOM 3155 N N . PHE A 1 413 ? 5.075 20.610 25.227 1.00 92.88 413 PHE A N 1
ATOM 3156 C CA . PHE A 1 413 ? 6.523 20.808 25.231 1.00 92.88 413 PHE A CA 1
ATOM 3157 C C . PHE A 1 413 ? 7.239 19.612 25.852 1.00 92.88 413 PHE A C 1
ATOM 3159 O O . PHE A 1 413 ? 8.174 19.099 25.240 1.00 92.88 413 PHE A O 1
ATOM 3166 N N . ASN A 1 414 ? 6.777 19.123 27.004 1.00 92.31 414 ASN A N 1
ATOM 3167 C CA . ASN A 1 414 ? 7.385 17.975 27.682 1.00 92.31 414 ASN A CA 1
ATOM 3168 C C . ASN A 1 414 ? 7.303 16.708 26.811 1.00 92.31 414 ASN A C 1
ATOM 3170 O O . ASN A 1 414 ? 8.331 16.090 26.531 1.00 92.31 414 ASN A O 1
ATOM 3174 N N . LYS A 1 415 ? 6.115 16.404 26.265 1.00 93.31 415 LYS A N 1
ATOM 3175 C CA . LYS A 1 415 ? 5.903 15.336 25.275 1.00 93.31 415 LYS A CA 1
ATOM 3176 C C . LYS A 1 415 ? 6.787 15.510 24.037 1.00 93.31 415 LYS A C 1
ATOM 3178 O O . LYS A 1 415 ? 7.438 14.558 23.616 1.00 93.31 415 LYS A O 1
ATOM 3183 N N . THR A 1 416 ? 6.872 16.725 23.484 1.00 94.06 416 THR A N 1
ATOM 3184 C CA . THR A 1 416 ? 7.765 17.029 22.351 1.00 94.06 416 THR A CA 1
ATOM 3185 C C . THR A 1 416 ? 9.218 16.701 22.675 1.00 94.06 416 THR A C 1
ATOM 3187 O O . THR A 1 416 ? 9.871 16.032 21.879 1.00 94.06 416 THR A O 1
ATOM 3190 N N . LYS A 1 417 ? 9.756 17.163 23.816 1.00 93.38 417 LYS A N 1
ATOM 3191 C CA . LYS A 1 417 ? 11.163 16.892 24.147 1.00 93.38 417 LYS A CA 1
ATOM 3192 C C . LYS A 1 417 ? 11.390 15.394 24.314 1.00 93.38 417 LYS A C 1
ATOM 3194 O O . LYS A 1 417 ? 12.311 14.891 23.691 1.00 93.38 417 LYS A O 1
ATOM 3199 N N . ASN A 1 418 ? 10.501 14.695 25.015 1.00 94.50 418 ASN A N 1
ATOM 3200 C CA . ASN A 1 418 ? 10.587 13.255 25.245 1.00 94.50 418 ASN A CA 1
ATOM 3201 C C . ASN A 1 418 ? 10.597 12.417 23.944 1.00 94.50 418 ASN A C 1
ATOM 3203 O O . ASN A 1 418 ? 11.454 11.552 23.769 1.00 94.50 418 ASN A O 1
ATOM 3207 N N . ILE A 1 419 ? 9.718 12.729 22.983 1.00 94.25 419 ILE A N 1
ATOM 3208 C CA . ILE A 1 419 ? 9.724 12.078 21.659 1.00 94.25 419 ILE A CA 1
ATOM 3209 C C . ILE A 1 419 ? 11.034 12.377 20.910 1.00 94.25 419 ILE A C 1
ATOM 3211 O O . ILE A 1 419 ? 11.619 11.482 20.306 1.00 94.25 419 ILE A O 1
ATOM 3215 N N . CYS A 1 420 ? 11.540 13.613 20.976 1.00 93.88 420 CYS A N 1
ATOM 3216 C CA . CYS A 1 420 ? 12.801 13.994 20.330 1.00 93.88 420 CYS A CA 1
ATOM 3217 C C . CYS A 1 420 ? 14.068 13.504 21.059 1.00 93.88 420 CYS A C 1
ATOM 3219 O O . CYS A 1 420 ? 15.135 13.487 20.450 1.00 93.88 420 CYS A O 1
ATOM 3221 N N . ASP A 1 421 ? 13.975 13.132 22.338 1.00 93.62 421 ASP A N 1
ATOM 3222 C CA . ASP A 1 421 ? 15.030 12.446 23.102 1.00 93.62 421 ASP A CA 1
ATOM 3223 C C . ASP A 1 421 ? 15.136 10.964 22.713 1.00 93.62 421 ASP A C 1
ATOM 3225 O O . ASP A 1 421 ? 16.170 10.340 22.929 1.00 93.62 421 ASP A O 1
ATOM 3229 N N . SER A 1 422 ? 14.078 10.416 22.108 1.00 92.12 422 SER A N 1
ATOM 3230 C CA . SER A 1 422 ? 13.988 9.023 21.656 1.00 92.12 422 SER A CA 1
ATOM 3231 C C . SER A 1 422 ? 14.547 8.805 20.240 1.00 92.12 422 SER A C 1
ATOM 3233 O O . SER A 1 422 ? 14.251 7.793 19.614 1.00 92.12 422 SER A O 1
ATOM 3235 N N . PHE A 1 423 ? 15.315 9.760 19.701 1.00 91.12 423 PHE A N 1
ATOM 3236 C CA . PHE A 1 423 ? 16.037 9.621 18.432 1.00 91.12 423 PHE A CA 1
ATOM 3237 C C . PHE A 1 423 ? 17.545 9.458 18.691 1.00 91.12 423 PHE A C 1
ATOM 3239 O O . PHE A 1 423 ? 18.078 10.169 19.545 1.00 91.12 423 PHE A O 1
ATOM 3246 N N . PRO A 1 424 ? 18.270 8.639 17.902 1.00 91.00 424 PRO A N 1
ATOM 3247 C CA . PRO A 1 424 ? 17.822 7.905 16.711 1.00 91.00 424 PRO A CA 1
ATOM 3248 C C . PRO A 1 424 ? 16.987 6.650 17.019 1.00 91.00 424 PRO A C 1
ATOM 3250 O O . PRO A 1 424 ? 17.409 5.783 17.772 1.00 91.00 424 PRO A O 1
ATOM 3253 N N . MET A 1 425 ? 15.835 6.518 16.357 1.00 86.50 425 MET A N 1
ATOM 3254 C CA . MET A 1 425 ? 15.020 5.298 16.405 1.00 86.50 425 MET A CA 1
ATOM 3255 C C . MET A 1 425 ? 15.555 4.248 15.423 1.00 86.50 425 MET A C 1
ATOM 3257 O O . MET A 1 425 ? 16.011 4.593 14.330 1.00 86.50 425 MET A O 1
ATOM 3261 N N . TYR A 1 426 ? 15.448 2.971 15.790 1.00 82.19 426 TYR A N 1
ATOM 3262 C CA . TYR A 1 426 ? 15.943 1.837 15.007 1.00 82.19 426 TYR A CA 1
ATOM 3263 C C . TYR A 1 426 ? 14.803 0.907 14.592 1.00 82.19 426 TYR A C 1
ATOM 3265 O O . TYR A 1 426 ? 13.849 0.725 15.340 1.00 82.19 426 TYR A O 1
ATOM 3273 N N . MET A 1 427 ? 14.933 0.291 13.417 1.00 80.06 427 MET A N 1
ATOM 3274 C CA . MET A 1 427 ? 14.206 -0.929 13.074 1.00 80.06 427 MET A CA 1
ATOM 3275 C C . MET A 1 427 ? 15.179 -2.088 13.263 1.00 80.06 427 MET A C 1
ATOM 3277 O O . MET A 1 427 ? 16.217 -2.137 12.600 1.00 80.06 427 MET A O 1
ATOM 3281 N N . GLU A 1 428 ? 14.874 -2.983 14.191 1.00 74.94 428 GLU A N 1
ATOM 3282 C CA . GLU A 1 428 ? 15.703 -4.143 14.512 1.00 74.94 428 GLU A CA 1
ATOM 3283 C C . GLU A 1 428 ? 15.113 -5.356 13.787 1.00 74.94 428 GLU A C 1
ATOM 3285 O O . GLU A 1 428 ? 13.943 -5.676 13.971 1.00 74.94 428 GLU A O 1
ATOM 3290 N N . ILE A 1 429 ? 15.903 -6.010 12.932 1.00 72.50 429 ILE A N 1
ATOM 3291 C CA . ILE A 1 429 ? 15.496 -7.219 12.201 1.00 72.50 429 ILE A CA 1
ATOM 3292 C C . ILE A 1 429 ? 16.206 -8.399 12.856 1.00 72.50 429 ILE A C 1
ATOM 3294 O O . ILE A 1 429 ? 17.437 -8.443 12.853 1.00 72.50 429 ILE A O 1
ATOM 3298 N N . GLU A 1 430 ? 15.441 -9.341 13.400 1.00 60.78 430 GLU A N 1
ATOM 3299 C CA . GLU A 1 430 ? 15.984 -10.557 14.008 1.00 60.78 430 GLU A CA 1
ATOM 3300 C C . GLU A 1 430 ? 16.266 -11.606 12.931 1.00 60.78 430 GLU A C 1
ATOM 3302 O O . GLU A 1 430 ? 17.398 -12.072 12.789 1.00 60.78 430 GLU A O 1
ATOM 3307 N N . TYR A 1 431 ? 15.265 -11.912 12.100 1.00 62.31 431 TYR A N 1
ATOM 3308 C CA . TYR A 1 431 ? 15.427 -12.823 10.974 1.00 62.31 431 TYR A CA 1
ATOM 3309 C C . TYR A 1 431 ? 14.531 -12.472 9.782 1.00 62.31 431 TYR A C 1
ATOM 3311 O O . TYR A 1 431 ? 13.507 -11.797 9.896 1.00 62.31 431 TYR A O 1
ATOM 3319 N N . ILE A 1 432 ? 14.924 -12.999 8.621 1.00 71.50 432 ILE A N 1
ATOM 3320 C CA . ILE A 1 432 ? 14.120 -13.057 7.398 1.00 71.50 432 ILE A CA 1
ATOM 3321 C C . ILE A 1 432 ? 14.202 -14.503 6.902 1.00 71.50 432 ILE A C 1
ATOM 3323 O O . ILE A 1 432 ? 15.309 -14.984 6.639 1.00 71.50 432 ILE A O 1
ATOM 3327 N N . ARG A 1 433 ? 13.069 -15.200 6.768 1.00 68.19 433 ARG A N 1
ATOM 3328 C CA . ARG A 1 433 ? 12.997 -16.533 6.142 1.00 68.19 433 ARG A CA 1
ATOM 3329 C C . ARG A 1 433 ? 12.162 -16.440 4.865 1.00 68.19 433 ARG A C 1
ATOM 3331 O O . ARG A 1 433 ? 11.225 -15.651 4.771 1.00 68.19 433 ARG A O 1
ATOM 3338 N N . VAL A 1 434 ? 12.541 -17.211 3.851 1.00 72.94 434 VAL A N 1
ATOM 3339 C CA . VAL A 1 434 ? 11.822 -17.288 2.575 1.00 72.94 434 VAL A CA 1
ATOM 3340 C C . VAL A 1 434 ? 11.681 -18.752 2.205 1.00 72.94 434 VAL A C 1
ATOM 3342 O O . VAL A 1 434 ? 12.679 -19.469 2.105 1.00 72.94 434 VAL A O 1
ATOM 3345 N N . TYR A 1 435 ? 10.446 -19.177 1.970 1.00 70.06 435 TYR A N 1
ATOM 3346 C CA . TYR A 1 435 ? 10.105 -20.531 1.563 1.00 70.06 435 TYR A CA 1
ATOM 3347 C C . TYR A 1 435 ? 9.507 -20.479 0.159 1.00 70.06 435 TYR A C 1
ATOM 3349 O O . TYR A 1 435 ? 8.648 -19.649 -0.130 1.00 70.06 435 TYR A O 1
ATOM 3357 N N . GLN A 1 436 ? 9.945 -21.364 -0.729 1.00 70.56 436 GLN A N 1
ATOM 3358 C CA . GLN A 1 436 ? 9.358 -21.528 -2.058 1.00 70.56 436 GLN A CA 1
ATOM 3359 C C . GLN A 1 436 ? 9.153 -23.019 -2.321 1.00 70.56 436 GLN A C 1
ATOM 3361 O O . GLN A 1 436 ? 9.927 -23.851 -1.840 1.00 70.56 436 GLN A O 1
ATOM 3366 N N . GLU A 1 437 ? 8.127 -23.355 -3.098 1.00 68.69 437 GLU A N 1
ATOM 3367 C CA . GLU A 1 437 ? 7.834 -24.742 -3.454 1.00 68.69 437 GLU A CA 1
ATOM 3368 C C . GLU A 1 437 ? 8.940 -25.319 -4.355 1.00 68.69 437 GLU A C 1
ATOM 3370 O O . GLU A 1 437 ? 9.346 -24.717 -5.351 1.00 68.69 437 GLU A O 1
ATOM 3375 N N . LYS A 1 438 ? 9.460 -26.497 -3.992 1.00 66.00 438 LYS A N 1
ATOM 3376 C CA . LYS A 1 438 ? 10.651 -27.111 -4.608 1.00 66.00 438 LYS A CA 1
ATOM 3377 C C . LYS A 1 438 ? 10.479 -27.429 -6.091 1.00 66.00 438 LYS A C 1
ATOM 3379 O O . LYS A 1 438 ? 11.464 -27.398 -6.823 1.00 66.00 438 LYS A O 1
ATOM 3384 N N . SER A 1 439 ? 9.262 -27.740 -6.525 1.00 68.00 439 SER A N 1
ATOM 3385 C CA . SER A 1 439 ? 8.942 -28.052 -7.921 1.00 68.00 439 SER A CA 1
ATOM 3386 C C . SER A 1 439 ? 8.805 -26.822 -8.828 1.00 68.00 439 SER A C 1
ATOM 3388 O O . SER A 1 439 ? 8.910 -26.973 -10.044 1.00 68.00 439 SER A O 1
ATOM 3390 N N . SER A 1 440 ? 8.618 -25.617 -8.270 1.00 65.94 440 SER A N 1
ATOM 3391 C CA . SER A 1 440 ? 8.382 -24.383 -9.039 1.00 65.94 440 SER A CA 1
ATOM 3392 C C . SER A 1 440 ? 9.327 -23.218 -8.712 1.00 65.94 440 SER A C 1
ATOM 3394 O O . SER A 1 440 ? 9.252 -22.179 -9.366 1.00 65.94 440 SER A O 1
ATOM 3396 N N . MET A 1 441 ? 10.200 -23.344 -7.707 1.00 69.12 441 MET A N 1
ATOM 3397 C CA . MET A 1 441 ? 11.120 -22.273 -7.313 1.00 69.12 441 MET A CA 1
ATOM 3398 C C . MET A 1 441 ? 12.148 -21.935 -8.404 1.00 69.12 441 MET A C 1
ATOM 3400 O O . MET A 1 441 ? 12.756 -22.810 -9.021 1.00 69.12 441 MET A O 1
ATOM 3404 N N . PHE A 1 442 ? 12.440 -20.643 -8.550 1.00 70.31 442 PHE A N 1
ATOM 3405 C CA . PHE A 1 442 ? 13.667 -20.162 -9.177 1.00 70.31 442 PHE A CA 1
ATOM 3406 C C . PHE A 1 442 ? 14.406 -19.248 -8.198 1.00 70.31 442 PHE A C 1
ATOM 3408 O O . PHE A 1 442 ? 13.804 -18.325 -7.646 1.00 70.31 442 PHE A O 1
ATOM 3415 N N . LEU A 1 443 ? 15.708 -19.484 -7.993 1.00 68.38 443 LEU A N 1
ATOM 3416 C CA . LEU A 1 443 ? 16.516 -18.642 -7.114 1.00 68.38 443 LEU A CA 1
ATOM 3417 C C . LEU A 1 443 ? 17.198 -17.509 -7.889 1.00 68.38 443 LEU A C 1
ATOM 3419 O O . LEU A 1 443 ? 18.131 -17.729 -8.667 1.00 68.38 443 LEU A O 1
ATOM 3423 N N . GLY A 1 444 ? 16.810 -16.278 -7.564 1.00 74.94 444 GLY A N 1
ATOM 3424 C CA . GLY A 1 444 ? 17.472 -15.065 -8.024 1.00 74.94 444 GLY A CA 1
ATOM 3425 C C . GLY A 1 444 ? 16.758 -14.353 -9.170 1.00 74.94 444 GLY A C 1
ATOM 3426 O O . GLY A 1 444 ? 15.814 -14.829 -9.785 1.00 74.94 444 GLY A O 1
ATOM 3427 N N . CYS A 1 445 ? 17.226 -13.142 -9.449 1.00 83.19 445 CYS A N 1
ATOM 3428 C CA . CYS A 1 445 ? 16.448 -12.132 -10.168 1.00 83.19 445 CYS A CA 1
ATOM 3429 C C . CYS A 1 445 ? 16.491 -12.216 -11.703 1.00 83.19 445 CYS A C 1
ATOM 3431 O O . CYS A 1 445 ? 16.463 -11.180 -12.359 1.00 83.19 445 CYS A O 1
ATOM 3433 N N . ASP A 1 446 ? 16.713 -13.396 -12.277 1.00 86.31 446 ASP A N 1
ATOM 3434 C CA . ASP A 1 446 ? 16.912 -13.574 -13.726 1.00 86.31 446 ASP A CA 1
ATOM 3435 C C . ASP A 1 446 ? 16.384 -14.943 -14.217 1.00 86.31 446 ASP A C 1
ATOM 3437 O O . ASP A 1 446 ? 17.153 -15.739 -14.761 1.00 86.31 446 ASP A O 1
ATOM 3441 N N . PRO A 1 447 ? 15.104 -15.264 -13.943 1.00 85.75 447 PRO A N 1
ATOM 3442 C CA . PRO A 1 447 ? 14.489 -16.548 -14.277 1.00 85.75 447 PRO A CA 1
ATOM 3443 C C . PRO A 1 447 ? 14.265 -16.717 -15.789 1.00 85.75 447 PRO A C 1
ATOM 3445 O O . PRO A 1 447 ? 13.913 -15.747 -16.460 1.00 85.75 447 PRO A O 1
ATOM 3448 N N . PRO A 1 448 ? 14.342 -17.948 -16.333 1.00 86.94 448 PRO A N 1
ATOM 3449 C CA . PRO A 1 448 ? 14.016 -18.226 -17.733 1.00 86.94 448 PRO A CA 1
ATOM 3450 C C . PRO A 1 448 ? 12.584 -17.874 -18.163 1.00 86.94 448 PRO A C 1
ATOM 3452 O O . PRO A 1 448 ? 12.347 -17.766 -19.356 1.00 86.94 448 PRO A O 1
ATOM 3455 N N . THR A 1 449 ? 11.631 -17.704 -17.237 1.00 86.12 449 THR A N 1
ATOM 3456 C CA . THR A 1 449 ? 10.246 -17.287 -17.550 1.00 86.12 449 THR A CA 1
ATOM 3457 C C . THR A 1 449 ? 10.063 -15.768 -17.572 1.00 86.12 449 THR A C 1
ATOM 3459 O O . THR A 1 449 ? 9.190 -15.260 -18.271 1.00 86.12 449 THR A O 1
ATOM 3462 N N . HIS A 1 450 ? 10.892 -15.042 -16.819 1.00 91.44 450 HIS A N 1
ATOM 3463 C CA . HIS A 1 450 ? 10.791 -13.600 -16.586 1.00 91.44 450 HIS A CA 1
ATOM 3464 C C . HIS A 1 450 ? 12.199 -12.957 -16.571 1.00 91.44 450 HIS A C 1
ATOM 3466 O O . HIS A 1 450 ? 12.587 -12.333 -15.576 1.00 91.44 450 HIS A O 1
ATOM 3472 N N . PRO A 1 451 ? 12.999 -13.095 -17.648 1.00 92.56 451 PRO A N 1
ATOM 3473 C CA . PRO A 1 451 ? 14.389 -12.634 -17.687 1.00 92.56 451 PRO A CA 1
ATOM 3474 C C . PRO A 1 451 ? 14.491 -11.129 -17.423 1.00 92.56 451 PRO A C 1
ATOM 3476 O O . PRO A 1 451 ? 13.587 -10.373 -17.787 1.00 92.56 451 PRO A O 1
ATOM 3479 N N . THR A 1 452 ? 15.586 -10.675 -16.798 1.00 91.75 452 THR A N 1
ATOM 3480 C CA . THR A 1 452 ? 15.792 -9.234 -16.529 1.00 91.75 452 THR A CA 1
ATOM 3481 C C . THR A 1 452 ? 17.231 -8.752 -16.714 1.00 91.75 452 THR A C 1
ATOM 3483 O O . THR A 1 452 ? 17.443 -7.552 -16.886 1.00 91.75 452 THR A O 1
ATOM 3486 N N . LYS A 1 453 ? 18.248 -9.625 -16.660 1.00 88.44 453 LYS A N 1
ATOM 3487 C CA . LYS A 1 453 ? 19.658 -9.196 -16.608 1.00 88.44 453 LYS A CA 1
ATOM 3488 C C . LYS A 1 453 ? 20.053 -8.372 -17.825 1.00 88.44 453 LYS A C 1
ATOM 3490 O O . LYS A 1 453 ? 20.553 -7.269 -17.657 1.00 88.44 453 LYS A O 1
ATOM 3495 N N . LYS A 1 454 ? 19.816 -8.888 -19.033 1.00 92.75 454 LYS A N 1
ATOM 3496 C CA . LYS A 1 454 ? 20.191 -8.205 -20.282 1.00 92.75 454 LYS A CA 1
ATOM 3497 C C . LYS A 1 454 ? 19.481 -6.845 -20.438 1.00 92.75 454 LYS A C 1
ATOM 3499 O O . LYS A 1 454 ? 20.079 -5.929 -20.996 1.00 92.75 454 LYS A O 1
ATOM 3504 N N . TRP A 1 455 ? 18.271 -6.689 -19.890 1.00 94.25 455 TRP A N 1
ATOM 3505 C CA . TRP A 1 455 ? 17.563 -5.405 -19.811 1.00 94.25 455 TRP A CA 1
ATOM 3506 C C . TRP A 1 455 ? 18.246 -4.423 -18.857 1.00 94.25 455 TRP A C 1
ATOM 3508 O O . TRP A 1 455 ? 18.561 -3.311 -19.265 1.00 94.25 455 TRP A O 1
ATOM 3518 N N . ILE A 1 456 ? 18.527 -4.834 -17.618 1.00 91.00 456 ILE A N 1
ATOM 3519 C CA . ILE A 1 456 ? 19.179 -3.979 -16.608 1.00 91.00 456 ILE A CA 1
ATOM 3520 C C . ILE A 1 456 ? 20.605 -3.609 -17.047 1.00 91.00 456 ILE A C 1
ATOM 3522 O O . ILE A 1 456 ? 20.995 -2.452 -16.922 1.00 91.00 456 ILE A O 1
ATOM 3526 N N . ASP A 1 457 ? 21.363 -4.556 -17.611 1.00 89.94 457 ASP A N 1
ATOM 3527 C CA . ASP A 1 457 ? 22.698 -4.307 -18.171 1.00 89.94 457 ASP A CA 1
ATOM 3528 C C . ASP A 1 457 ? 22.637 -3.260 -19.302 1.00 89.94 457 ASP A C 1
ATOM 3530 O O . ASP A 1 457 ? 23.431 -2.320 -19.328 1.00 89.94 457 ASP A O 1
ATOM 3534 N N . GLY A 1 458 ? 21.677 -3.404 -20.227 1.00 92.25 458 GLY A N 1
ATOM 3535 C CA . GLY A 1 458 ? 21.479 -2.487 -21.354 1.00 92.25 458 GLY A CA 1
ATOM 3536 C C . GLY A 1 458 ? 21.010 -1.088 -20.944 1.00 92.25 458 GLY A C 1
ATOM 3537 O O . GLY A 1 458 ? 21.357 -0.107 -21.598 1.00 92.25 458 GLY A O 1
ATOM 3538 N N . HIS A 1 459 ? 20.284 -0.990 -19.829 1.00 93.00 459 HIS A N 1
ATOM 3539 C CA . HIS A 1 459 ? 19.699 0.246 -19.309 1.00 93.00 459 HIS A CA 1
ATOM 3540 C C . HIS A 1 459 ? 20.370 0.734 -18.014 1.00 93.00 459 HIS A C 1
ATOM 3542 O O . HIS A 1 459 ? 19.769 1.491 -17.260 1.00 93.00 459 HIS A O 1
ATOM 3548 N N . ILE A 1 460 ? 21.623 0.348 -17.734 1.00 89.50 460 ILE A N 1
ATOM 3549 C CA . ILE A 1 460 ? 22.297 0.545 -16.431 1.00 89.50 460 ILE A CA 1
ATOM 3550 C C . ILE A 1 460 ? 22.261 1.986 -15.874 1.00 89.50 460 ILE A C 1
ATOM 3552 O O . ILE A 1 460 ? 22.239 2.182 -14.658 1.00 89.50 460 ILE A O 1
ATOM 3556 N N . LYS A 1 461 ? 22.179 3.003 -16.745 1.00 90.38 461 LYS A N 1
ATOM 3557 C CA . LYS A 1 461 ? 22.019 4.426 -16.378 1.00 90.38 461 LYS A CA 1
ATOM 3558 C C . LYS A 1 461 ? 20.670 4.760 -15.720 1.00 90.38 461 LYS A C 1
ATOM 3560 O O . LYS A 1 461 ? 20.560 5.788 -15.069 1.00 90.38 461 LYS A O 1
ATOM 3565 N N . TRP A 1 462 ? 19.651 3.920 -15.885 1.00 90.44 462 TRP A N 1
ATOM 3566 C CA . TRP A 1 462 ? 18.366 4.033 -15.185 1.00 90.44 462 TRP A CA 1
ATOM 3567 C C . TRP A 1 462 ? 18.418 3.436 -13.774 1.00 90.44 462 TRP A C 1
ATOM 3569 O O . TRP A 1 462 ? 17.574 3.753 -12.943 1.00 90.44 462 TRP A O 1
ATOM 3579 N N . PHE A 1 463 ? 19.409 2.579 -13.504 1.00 88.25 463 PHE A N 1
ATOM 3580 C CA . PHE A 1 463 ? 19.563 1.821 -12.259 1.00 88.25 463 PHE A CA 1
ATOM 3581 C C . PHE A 1 463 ? 20.744 2.297 -11.400 1.00 88.25 463 PHE A C 1
ATOM 3583 O O . PHE A 1 463 ? 20.937 1.766 -10.307 1.00 88.25 463 PHE A O 1
ATOM 3590 N N . THR A 1 464 ? 21.570 3.235 -11.877 1.00 86.81 464 THR A N 1
ATOM 3591 C CA . THR A 1 464 ? 22.796 3.687 -11.193 1.00 86.81 464 THR A CA 1
ATOM 3592 C C . THR A 1 464 ? 23.132 5.146 -11.487 1.00 86.81 464 THR A C 1
ATOM 3594 O O . THR A 1 464 ? 22.878 5.642 -12.582 1.00 86.81 464 THR A O 1
ATOM 3597 N N . ASP A 1 465 ? 23.761 5.806 -10.515 1.00 84.38 465 ASP A N 1
ATOM 3598 C CA . ASP A 1 465 ? 24.389 7.121 -10.661 1.00 84.38 465 ASP A CA 1
ATOM 3599 C C . ASP A 1 465 ? 25.748 7.150 -9.918 1.00 84.38 465 ASP A C 1
ATOM 3601 O O . ASP A 1 465 ? 26.200 6.127 -9.397 1.00 84.38 465 ASP A O 1
ATOM 3605 N N . ALA A 1 466 ? 26.423 8.304 -9.889 1.00 83.75 466 ALA A N 1
ATOM 3606 C CA . ALA A 1 466 ? 27.749 8.459 -9.281 1.00 83.75 466 ALA A CA 1
ATOM 3607 C C . ALA A 1 466 ? 27.774 8.403 -7.734 1.00 83.75 466 ALA A C 1
ATOM 3609 O O . ALA A 1 466 ? 28.806 8.054 -7.163 1.00 83.75 466 ALA A O 1
ATOM 3610 N N . LYS A 1 467 ? 26.668 8.731 -7.053 1.00 80.94 467 LYS A N 1
ATOM 3611 C CA . LYS A 1 467 ? 26.479 8.583 -5.597 1.00 80.94 467 LYS A CA 1
ATOM 3612 C C . LYS A 1 467 ? 26.002 7.177 -5.231 1.00 80.94 467 LYS A C 1
ATOM 3614 O O . LYS A 1 467 ? 26.415 6.623 -4.216 1.00 80.94 467 LYS A O 1
ATOM 3619 N N . ASN A 1 468 ? 25.135 6.603 -6.068 1.00 77.50 468 ASN A N 1
ATOM 3620 C CA . ASN A 1 468 ? 24.448 5.327 -5.857 1.00 77.50 468 ASN A CA 1
ATOM 3621 C C . ASN A 1 468 ? 24.841 4.256 -6.909 1.00 77.50 468 ASN A C 1
ATOM 3623 O O . ASN A 1 468 ? 23.954 3.689 -7.570 1.00 77.50 468 ASN A O 1
ATOM 3627 N N . PRO A 1 469 ? 26.138 3.937 -7.094 1.00 74.69 469 PRO A N 1
ATOM 3628 C CA . PRO A 1 469 ? 26.590 3.019 -8.140 1.00 74.69 469 PRO A CA 1
ATOM 3629 C C . PRO A 1 469 ? 26.100 1.578 -7.915 1.00 74.69 469 PRO A C 1
ATOM 3631 O O . PRO A 1 469 ? 25.660 1.199 -6.824 1.00 74.69 469 PRO A O 1
ATOM 3634 N N . MET A 1 470 ? 26.224 0.733 -8.945 1.00 69.62 470 MET A N 1
ATOM 3635 C CA . MET A 1 470 ? 26.106 -0.719 -8.785 1.00 69.62 470 MET A CA 1
ATOM 3636 C C . MET A 1 470 ? 27.365 -1.249 -8.091 1.00 69.62 470 MET A C 1
ATOM 3638 O O . MET A 1 470 ? 28.343 -1.633 -8.729 1.00 69.62 470 MET A O 1
ATOM 3642 N N . ILE A 1 471 ? 27.330 -1.281 -6.762 1.00 64.75 471 ILE A N 1
ATOM 3643 C CA . ILE A 1 471 ? 28.343 -1.965 -5.960 1.00 64.75 471 ILE A CA 1
ATOM 3644 C C . ILE A 1 471 ? 28.116 -3.471 -6.122 1.00 64.75 471 ILE A C 1
ATOM 3646 O O . ILE A 1 471 ? 27.054 -3.981 -5.758 1.00 64.75 471 ILE A O 1
ATOM 3650 N N . ARG A 1 472 ? 29.096 -4.183 -6.693 1.00 54.91 472 ARG A N 1
ATOM 3651 C CA . ARG A 1 472 ? 29.138 -5.653 -6.691 1.00 54.91 472 ARG A CA 1
ATOM 3652 C C . ARG A 1 472 ? 29.338 -6.137 -5.256 1.00 54.91 472 ARG A C 1
ATOM 3654 O O . ARG A 1 472 ? 30.242 -5.660 -4.575 1.00 54.91 472 ARG A O 1
ATOM 3661 N N . VAL A 1 473 ? 28.520 -7.093 -4.824 1.00 49.88 473 VAL A N 1
ATOM 3662 C CA . VAL A 1 473 ? 28.649 -7.731 -3.511 1.00 49.88 473 VAL A CA 1
ATOM 3663 C C . VAL A 1 473 ? 28.668 -9.241 -3.717 1.00 49.88 473 VAL A C 1
ATOM 3665 O O . VAL A 1 473 ? 27.746 -9.815 -4.295 1.00 49.88 473 VAL A O 1
ATOM 3668 N N . ASP A 1 474 ? 29.745 -9.877 -3.269 1.00 48.12 474 ASP A N 1
ATOM 3669 C CA . ASP A 1 474 ? 29.986 -11.313 -3.406 1.00 48.12 474 ASP A CA 1
ATOM 3670 C C . ASP A 1 474 ? 29.810 -12.031 -2.064 1.00 48.12 474 ASP A C 1
ATOM 3672 O O . ASP A 1 474 ? 30.157 -11.495 -1.010 1.00 48.12 474 ASP A O 1
ATOM 3676 N N . GLY A 1 475 ? 29.299 -13.264 -2.116 1.00 50.25 475 GLY A N 1
ATOM 3677 C CA . GLY A 1 475 ? 29.148 -14.116 -0.938 1.00 50.25 475 GLY A CA 1
ATOM 3678 C C . GLY A 1 475 ? 30.474 -14.691 -0.420 1.00 50.25 475 GLY A C 1
ATOM 3679 O O . GLY A 1 475 ? 31.541 -14.510 -1.007 1.00 50.25 475 GLY A O 1
ATOM 3680 N N . GLY A 1 476 ? 30.401 -15.438 0.686 1.00 55.44 476 GLY A N 1
ATOM 3681 C CA . GLY A 1 476 ? 31.569 -16.062 1.310 1.00 55.44 476 GLY A CA 1
ATOM 3682 C C . GLY A 1 476 ? 32.351 -15.067 2.165 1.00 55.44 476 GLY A C 1
ATOM 3683 O O . GLY A 1 476 ? 33.335 -14.477 1.710 1.00 55.44 476 GLY A O 1
ATOM 3684 N N . ALA A 1 477 ? 31.937 -14.902 3.424 1.00 57.16 477 ALA A N 1
ATOM 3685 C CA . ALA A 1 477 ? 32.669 -14.086 4.396 1.00 57.16 477 ALA A CA 1
ATOM 3686 C C . ALA A 1 477 ? 34.127 -14.571 4.541 1.00 57.16 477 ALA A C 1
ATOM 3688 O O . ALA A 1 477 ? 34.413 -15.763 4.393 1.00 57.16 477 ALA A O 1
ATOM 3689 N N . THR A 1 478 ? 35.065 -13.656 4.792 1.00 65.94 478 THR A N 1
ATOM 3690 C CA . THR A 1 478 ? 36.480 -14.003 4.996 1.00 65.94 478 THR A CA 1
ATOM 3691 C C . THR A 1 478 ? 36.693 -14.629 6.366 1.00 65.94 478 THR A C 1
ATOM 3693 O O . THR A 1 478 ? 36.365 -14.010 7.373 1.00 65.94 478 THR A O 1
ATOM 3696 N N . CYS A 1 479 ? 37.309 -15.807 6.403 1.00 72.75 479 CYS A N 1
ATOM 3697 C CA . CYS A 1 479 ? 37.494 -16.599 7.619 1.00 72.75 479 CYS A CA 1
ATOM 3698 C C . CYS A 1 479 ? 38.943 -17.072 7.792 1.00 72.75 479 CYS A C 1
ATOM 3700 O O . CYS A 1 479 ? 39.705 -17.181 6.827 1.00 72.75 479 CYS A O 1
ATOM 3702 N N . ASN A 1 480 ? 39.310 -17.382 9.032 1.00 76.56 480 ASN A N 1
ATOM 3703 C CA . ASN A 1 480 ? 40.557 -18.029 9.434 1.00 76.56 480 ASN A CA 1
ATOM 3704 C C . ASN A 1 480 ? 40.317 -19.501 9.784 1.00 76.56 480 ASN A C 1
ATOM 3706 O O . ASN A 1 480 ? 41.094 -20.360 9.373 1.00 76.56 480 ASN A O 1
ATOM 3710 N N . LYS A 1 481 ? 39.241 -19.773 10.530 1.00 76.00 481 LYS A N 1
ATOM 3711 C CA . LYS A 1 481 ? 38.868 -21.088 11.074 1.00 76.00 481 LYS A CA 1
ATOM 3712 C C . LYS A 1 481 ? 37.372 -21.363 10.891 1.00 76.00 481 LYS A C 1
ATOM 3714 O O . LYS A 1 481 ? 36.617 -20.472 10.516 1.00 76.00 481 LYS A O 1
ATOM 3719 N N . GLY A 1 482 ? 36.947 -22.606 11.133 1.00 69.50 482 GLY A N 1
ATOM 3720 C CA . GLY A 1 482 ? 35.548 -23.029 10.975 1.00 69.50 482 GLY A CA 1
ATOM 3721 C C . GLY A 1 482 ? 34.559 -22.264 11.859 1.00 69.50 482 GLY A C 1
ATOM 3722 O O . GLY A 1 482 ? 33.429 -22.043 11.436 1.00 69.50 482 GLY A O 1
ATOM 3723 N N . ASP A 1 483 ? 34.994 -21.829 13.040 1.00 72.69 483 ASP A N 1
ATOM 3724 C CA . ASP A 1 483 ? 34.191 -21.080 14.013 1.00 72.69 483 ASP A CA 1
ATOM 3725 C C . ASP A 1 483 ? 33.750 -19.716 13.458 1.00 72.69 483 ASP A C 1
ATOM 3727 O O . ASP A 1 483 ? 32.616 -19.300 13.667 1.00 72.69 483 ASP A O 1
ATOM 3731 N N . ASP A 1 484 ? 34.606 -19.081 12.645 1.00 63.81 484 ASP A N 1
ATOM 3732 C CA . ASP A 1 484 ? 34.329 -17.829 11.922 1.00 63.81 484 ASP A CA 1
ATOM 3733 C C . ASP A 1 484 ? 33.237 -18.005 10.835 1.00 63.81 484 ASP A C 1
ATOM 3735 O O . ASP A 1 484 ? 32.983 -17.095 10.048 1.00 63.81 484 ASP A O 1
ATOM 3739 N N . CYS A 1 485 ? 32.640 -19.200 10.744 1.00 65.56 485 CYS A N 1
ATOM 3740 C CA . CYS A 1 485 ? 31.573 -19.581 9.828 1.00 65.56 485 CYS A CA 1
ATOM 3741 C C . CYS A 1 485 ? 30.414 -20.326 10.536 1.00 65.56 485 CYS A C 1
ATOM 3743 O O . CYS A 1 485 ? 29.750 -21.144 9.892 1.00 65.56 485 CYS A O 1
ATOM 3745 N N . GLN A 1 486 ? 30.156 -20.071 11.829 1.00 62.44 486 GLN A N 1
ATOM 3746 C CA . GLN A 1 486 ? 28.999 -20.615 12.572 1.00 62.44 486 GLN A CA 1
ATOM 3747 C C . GLN A 1 486 ? 27.936 -19.557 12.914 1.00 62.44 486 GLN A C 1
ATOM 3749 O O . GLN A 1 486 ? 28.281 -18.423 13.235 1.00 62.44 486 GLN A O 1
ATOM 3754 N N . SER A 1 487 ? 26.652 -19.942 12.892 1.00 56.09 487 SER A N 1
ATOM 3755 C CA . SER A 1 487 ? 25.581 -19.198 13.580 1.00 56.09 487 SER A CA 1
ATOM 3756 C C . SER A 1 487 ? 25.786 -19.299 15.094 1.00 56.09 487 SER A C 1
ATOM 3758 O O . SER A 1 487 ? 26.182 -20.348 15.605 1.00 56.09 487 SER A O 1
ATOM 3760 N N . MET A 1 488 ? 25.479 -18.219 15.818 1.00 47.94 488 MET A N 1
ATOM 3761 C CA . MET A 1 488 ? 25.647 -18.162 17.277 1.00 47.94 488 MET A CA 1
ATOM 3762 C C . MET A 1 488 ? 24.643 -19.025 18.065 1.00 47.94 488 MET A C 1
ATOM 3764 O O . MET A 1 488 ? 24.831 -19.193 19.266 1.00 47.94 488 MET A O 1
ATOM 3768 N N . SER A 1 489 ? 23.604 -19.568 17.417 1.00 48.53 489 SER A N 1
ATOM 3769 C CA . SER A 1 489 ? 22.523 -20.339 18.059 1.00 48.53 489 SER A CA 1
ATOM 3770 C C . SER A 1 489 ? 22.517 -21.833 17.679 1.00 48.53 489 SER A C 1
ATOM 3772 O O . SER A 1 489 ? 21.660 -22.600 18.117 1.00 48.53 489 SER A O 1
ATOM 3774 N N . SER A 1 490 ? 23.467 -22.284 16.850 1.00 49.75 490 SER A N 1
ATOM 3775 C CA . SER A 1 490 ? 23.436 -23.630 16.262 1.00 49.75 490 SER A CA 1
ATOM 3776 C C . SER A 1 490 ? 24.218 -24.678 17.063 1.00 49.75 490 SER A C 1
ATOM 3778 O O . SER A 1 490 ? 25.435 -24.585 17.220 1.00 49.75 490 SER A O 1
ATOM 3780 N N . SER A 1 491 ? 23.540 -25.752 17.481 1.00 55.16 491 SER A N 1
ATOM 3781 C CA . SER A 1 491 ? 24.155 -26.939 18.103 1.00 55.16 491 SER A CA 1
ATOM 3782 C C . SER A 1 491 ? 24.834 -27.892 17.102 1.00 55.16 491 SER A C 1
ATOM 3784 O O . SER A 1 491 ? 25.522 -28.830 17.507 1.00 55.16 491 SER A O 1
ATOM 3786 N N . MET A 1 492 ? 24.672 -27.653 15.795 1.00 56.94 492 MET A N 1
ATOM 3787 C CA . MET A 1 492 ? 25.352 -28.374 14.712 1.00 56.94 492 MET A CA 1
ATOM 3788 C C . MET A 1 492 ? 26.164 -27.398 13.839 1.00 56.94 492 MET A C 1
ATOM 3790 O O . MET A 1 492 ? 25.780 -26.234 13.727 1.00 56.94 492 MET A O 1
ATOM 3794 N N . PRO A 1 493 ? 27.259 -27.819 13.175 1.00 61.41 493 PRO A N 1
ATOM 3795 C CA . PRO A 1 493 ? 28.053 -26.902 12.357 1.00 61.41 493 PRO A CA 1
ATOM 3796 C C . PRO A 1 493 ? 27.256 -26.383 11.149 1.00 61.41 493 PRO A C 1
ATOM 3798 O O . PRO A 1 493 ? 26.969 -27.152 10.238 1.00 61.41 493 PRO A O 1
ATOM 3801 N N . SER A 1 494 ? 26.925 -25.090 11.114 1.00 62.03 494 SER A N 1
ATOM 3802 C CA . SER A 1 494 ? 26.136 -24.445 10.049 1.00 62.03 494 SER A CA 1
ATOM 3803 C C . SER A 1 494 ? 26.972 -24.072 8.816 1.00 62.03 494 SER A C 1
ATOM 3805 O O . SER A 1 494 ? 26.459 -23.952 7.699 1.00 62.03 494 SER A O 1
ATOM 3807 N N . GLY A 1 495 ? 28.283 -23.902 8.997 1.00 71.31 495 GLY A N 1
ATOM 3808 C CA . GLY A 1 495 ? 29.224 -23.580 7.926 1.00 71.31 495 GLY A CA 1
ATOM 3809 C C . GLY A 1 495 ? 30.642 -24.069 8.210 1.00 71.31 495 GLY A C 1
ATOM 3810 O O . GLY A 1 495 ? 30.925 -24.686 9.236 1.00 71.31 495 GLY A O 1
ATOM 3811 N N . ARG A 1 496 ? 31.548 -23.850 7.254 1.00 76.69 496 ARG A N 1
ATOM 3812 C CA . ARG A 1 496 ? 32.965 -24.241 7.317 1.00 76.69 496 ARG A CA 1
ATOM 3813 C C . ARG A 1 496 ? 33.828 -23.212 6.599 1.00 76.69 496 ARG A C 1
ATOM 3815 O O . ARG A 1 496 ? 33.437 -22.701 5.551 1.00 76.69 496 ARG A O 1
ATOM 3822 N N . CYS A 1 497 ? 35.028 -22.962 7.115 1.00 78.50 497 CYS A N 1
ATOM 3823 C CA . CYS A 1 497 ? 36.013 -22.137 6.424 1.00 78.50 497 CYS A CA 1
ATOM 3824 C C . CYS A 1 497 ? 36.768 -22.968 5.379 1.00 78.50 497 CYS A C 1
ATOM 3826 O O . CYS A 1 497 ? 37.494 -23.900 5.719 1.00 78.50 497 CYS A O 1
ATOM 3828 N N . VAL A 1 498 ? 36.605 -22.625 4.103 1.00 78.06 498 VAL A N 1
ATOM 3829 C CA . VAL A 1 498 ? 37.207 -23.310 2.955 1.00 78.06 498 VAL A CA 1
ATOM 3830 C C . VAL A 1 498 ? 37.998 -22.283 2.151 1.00 78.06 498 VAL A C 1
ATOM 3832 O O . VAL A 1 498 ? 37.438 -21.313 1.653 1.00 78.06 498 VAL A O 1
ATOM 3835 N N . LYS A 1 499 ? 39.321 -22.464 2.027 1.00 82.62 499 LYS A N 1
ATOM 3836 C CA . LYS A 1 499 ? 40.212 -21.536 1.292 1.00 82.62 499 LYS A CA 1
ATOM 3837 C C . LYS A 1 499 ? 40.013 -20.055 1.696 1.00 82.62 499 LYS A C 1
ATOM 3839 O O . LYS A 1 499 ? 39.872 -19.188 0.838 1.00 82.62 499 LYS A O 1
ATOM 3844 N N . ARG A 1 500 ? 39.991 -19.771 3.010 1.00 77.62 500 ARG A N 1
ATOM 3845 C CA . ARG A 1 500 ? 39.755 -18.433 3.612 1.00 77.62 500 ARG A CA 1
ATOM 3846 C C . ARG A 1 500 ? 38.360 -17.824 3.353 1.00 77.62 500 ARG A C 1
ATOM 3848 O O . ARG A 1 500 ? 38.168 -16.635 3.615 1.00 77.62 500 ARG A O 1
ATOM 3855 N N . ARG A 1 501 ? 37.384 -18.606 2.873 1.00 69.81 501 ARG A N 1
ATOM 3856 C CA . ARG A 1 501 ? 35.990 -18.188 2.631 1.00 69.81 501 ARG A CA 1
ATOM 3857 C C . ARG A 1 501 ? 34.994 -19.121 3.319 1.00 69.81 501 ARG A C 1
ATOM 3859 O O . ARG A 1 501 ? 35.195 -20.333 3.326 1.00 69.81 501 ARG A O 1
ATOM 3866 N N . CYS A 1 502 ? 33.916 -18.582 3.880 1.00 66.44 502 CYS A N 1
ATOM 3867 C CA . CYS A 1 502 ? 32.856 -19.413 4.445 1.00 66.44 502 CYS A CA 1
ATOM 3868 C C . CYS A 1 502 ? 32.055 -20.148 3.359 1.00 66.44 502 CYS A C 1
ATOM 3870 O O . CYS A 1 502 ? 31.754 -19.600 2.298 1.00 66.44 502 CYS A O 1
ATOM 3872 N N . SER A 1 503 ? 31.713 -21.402 3.650 1.00 67.75 503 SER A N 1
ATOM 3873 C CA . SER A 1 503 ? 30.894 -22.296 2.831 1.00 67.75 503 SER A CA 1
ATOM 3874 C C . SER A 1 503 ? 29.854 -22.994 3.719 1.00 67.75 503 SER A C 1
ATOM 3876 O O . SER A 1 503 ? 30.157 -23.322 4.867 1.00 67.75 503 SER A O 1
ATOM 3878 N N . CYS A 1 504 ? 28.625 -23.188 3.233 1.00 62.16 504 CYS A N 1
ATOM 3879 C CA . CYS A 1 504 ? 27.557 -23.835 4.007 1.00 62.16 504 CYS A CA 1
ATOM 3880 C C . CYS A 1 504 ? 27.785 -25.344 4.140 1.00 62.16 504 CYS A C 1
ATOM 3882 O O . CYS A 1 504 ? 28.375 -25.974 3.261 1.00 62.16 504 CYS A O 1
ATOM 3884 N N . VAL A 1 505 ? 27.249 -25.939 5.208 1.00 64.50 505 VAL A N 1
ATOM 3885 C CA . VAL A 1 505 ? 26.959 -27.380 5.195 1.00 64.50 505 VAL A CA 1
ATOM 3886 C C . VAL A 1 505 ? 25.665 -27.653 4.426 1.00 64.50 505 VAL A C 1
ATOM 3888 O O . VAL A 1 505 ? 24.812 -26.774 4.285 1.00 64.50 505 VAL A O 1
ATOM 3891 N N . THR A 1 506 ? 25.495 -28.884 3.948 1.00 52.50 506 THR A N 1
ATOM 3892 C CA . THR A 1 506 ? 24.251 -29.337 3.314 1.00 52.50 506 THR A CA 1
ATOM 3893 C C . THR A 1 506 ? 23.056 -29.105 4.242 1.00 52.50 506 THR A C 1
ATOM 3895 O O . THR A 1 506 ? 23.057 -29.585 5.372 1.00 52.50 506 THR A O 1
ATOM 3898 N N . GLY A 1 507 ? 22.040 -28.385 3.761 1.00 47.16 507 GLY A N 1
ATOM 3899 C CA . GLY A 1 507 ? 20.822 -28.070 4.517 1.00 47.16 507 GLY A CA 1
ATOM 3900 C C . GLY A 1 507 ? 20.813 -26.705 5.217 1.00 47.16 507 GLY A C 1
ATOM 3901 O O . GLY A 1 507 ? 19.741 -26.267 5.615 1.00 47.16 507 GLY A O 1
ATOM 3902 N N . TYR A 1 508 ? 21.949 -26.002 5.316 1.00 45.25 508 TYR A N 1
ATOM 3903 C CA . TYR A 1 508 ? 21.992 -24.621 5.818 1.00 45.25 508 TYR A CA 1
ATOM 3904 C C . TYR A 1 508 ? 21.990 -23.587 4.686 1.00 45.25 508 TYR A C 1
ATOM 3906 O O . TYR A 1 508 ? 22.546 -23.814 3.613 1.00 45.25 508 TYR A O 1
ATOM 3914 N N . GLY A 1 509 ? 21.384 -22.428 4.957 1.00 49.12 509 GLY A N 1
ATOM 3915 C CA . GLY A 1 509 ? 21.232 -21.329 3.999 1.00 49.12 509 GLY A CA 1
ATOM 3916 C C . GLY A 1 509 ? 20.592 -20.090 4.628 1.00 49.12 509 GLY A C 1
ATOM 3917 O O . GLY A 1 509 ? 19.534 -19.655 4.192 1.00 49.12 509 GLY A O 1
ATOM 3918 N N . GLY A 1 510 ? 21.210 -19.547 5.678 1.00 40.19 510 GLY A N 1
ATOM 3919 C CA . GLY A 1 510 ? 20.709 -18.397 6.436 1.00 40.19 510 GLY A CA 1
ATOM 3920 C C . GLY A 1 510 ? 21.808 -17.776 7.302 1.00 40.19 510 GLY A C 1
ATOM 3921 O O . GLY A 1 510 ? 22.868 -18.380 7.481 1.00 40.19 510 GLY A O 1
ATOM 3922 N N . LYS A 1 511 ? 21.577 -16.560 7.808 1.00 37.22 511 LYS A N 1
ATOM 3923 C CA . LYS A 1 511 ? 22.558 -15.783 8.579 1.00 37.22 511 LYS A CA 1
ATOM 3924 C C . LYS A 1 511 ? 22.005 -15.420 9.953 1.00 37.22 511 LYS A C 1
ATOM 3926 O O . LYS A 1 511 ? 21.184 -14.520 10.059 1.00 37.22 511 LYS A O 1
ATOM 3931 N N . GLU A 1 512 ? 22.600 -15.997 10.987 1.00 30.11 512 GLU A N 1
ATOM 3932 C CA . GLU A 1 512 ? 22.701 -15.362 12.299 1.00 30.11 512 GLU A CA 1
ATOM 3933 C C . GLU A 1 512 ? 24.169 -15.001 12.516 1.00 30.11 512 GLU A C 1
ATOM 3935 O O . GLU A 1 512 ? 25.034 -15.869 12.463 1.00 30.11 512 GLU A O 1
ATOM 3940 N N . ASN A 1 513 ? 24.430 -13.706 12.691 1.00 35.09 513 ASN A N 1
ATOM 3941 C CA . ASN A 1 513 ? 25.673 -13.101 13.176 1.00 35.09 513 ASN A CA 1
ATOM 3942 C C . ASN A 1 513 ? 27.007 -13.763 12.751 1.00 35.09 513 ASN A C 1
ATOM 3944 O O . ASN A 1 513 ? 27.564 -14.621 13.423 1.00 35.09 513 ASN A O 1
ATOM 3948 N N . ASN A 1 514 ? 27.566 -13.200 11.669 1.00 36.94 514 ASN A N 1
ATOM 3949 C CA . ASN A 1 514 ? 28.920 -13.399 11.124 1.00 36.94 514 ASN A CA 1
ATOM 3950 C C . ASN A 1 514 ? 29.208 -14.639 10.259 1.00 36.94 514 ASN A C 1
ATOM 3952 O O . ASN A 1 514 ? 30.367 -14.997 10.071 1.00 36.94 514 ASN A O 1
ATOM 3956 N N . VAL A 1 515 ? 28.198 -15.164 9.555 1.00 36.94 515 VAL A N 1
ATOM 3957 C CA . VAL A 1 515 ? 28.411 -16.046 8.387 1.00 36.94 515 VAL A CA 1
ATOM 3958 C C . VAL A 1 515 ? 27.729 -15.496 7.133 1.00 36.94 515 VAL A C 1
ATOM 3960 O O . VAL A 1 515 ? 26.594 -15.029 7.188 1.00 36.94 515 VAL A O 1
ATOM 3963 N N . ILE A 1 516 ? 28.400 -15.580 5.979 1.00 44.00 516 ILE A N 1
ATOM 3964 C CA . ILE A 1 516 ? 27.766 -15.445 4.655 1.00 44.00 516 ILE A CA 1
ATOM 3965 C C . ILE A 1 516 ? 28.175 -16.649 3.814 1.00 44.00 516 ILE A C 1
ATOM 3967 O O . ILE A 1 516 ? 29.359 -16.807 3.515 1.00 44.00 516 ILE A O 1
ATOM 3971 N N . CYS A 1 517 ? 27.189 -17.433 3.384 1.00 38.72 517 CYS A N 1
ATOM 3972 C CA . CYS A 1 517 ? 27.341 -18.597 2.518 1.00 38.72 517 CYS A CA 1
ATOM 3973 C C . CYS A 1 517 ? 26.192 -18.613 1.499 1.00 38.72 517 CYS A C 1
ATOM 3975 O O . CYS A 1 517 ? 25.031 -18.614 1.896 1.00 38.72 517 CYS A O 1
ATOM 3977 N N . VAL A 1 518 ? 26.504 -18.608 0.199 1.00 37.47 518 VAL A N 1
ATOM 3978 C CA . VAL A 1 518 ? 25.515 -18.603 -0.897 1.00 37.47 518 VAL A CA 1
ATOM 3979 C C . VAL A 1 518 ? 26.074 -19.404 -2.075 1.00 37.47 518 VAL A C 1
ATOM 3981 O O . VAL A 1 518 ? 27.147 -19.064 -2.559 1.00 37.47 518 VAL A O 1
ATOM 3984 N N . MET A 1 519 ? 25.352 -20.430 -2.541 1.00 27.53 519 MET A N 1
ATOM 3985 C CA . MET A 1 519 ? 25.527 -21.099 -3.846 1.00 27.53 519 MET A CA 1
ATOM 3986 C C . MET A 1 519 ? 24.184 -21.717 -4.264 1.00 27.53 519 MET A C 1
ATOM 3988 O O . MET A 1 519 ? 23.568 -22.418 -3.462 1.00 27.53 519 MET A O 1
ATOM 3992 N N . PRO A 1 520 ? 23.715 -21.462 -5.495 1.00 28.19 520 PRO A N 1
ATOM 3993 C CA . PRO A 1 520 ? 23.613 -22.556 -6.473 1.00 28.19 520 PRO A CA 1
ATOM 3994 C C . PRO A 1 520 ? 24.089 -22.107 -7.879 1.00 28.19 520 PRO A C 1
ATOM 3996 O O . PRO A 1 520 ? 24.339 -20.927 -8.108 1.00 28.19 520 PRO A O 1
ATOM 3999 N N . SER A 1 521 ? 24.253 -22.977 -8.878 1.00 27.78 521 SER A N 1
ATOM 4000 C CA . SER A 1 521 ? 23.869 -24.394 -9.011 1.00 27.78 521 SER A CA 1
ATOM 4001 C C . SER A 1 521 ? 24.980 -25.214 -9.700 1.00 27.78 521 SER A C 1
ATOM 4003 O O . SER A 1 521 ? 26.065 -24.696 -9.966 1.00 27.78 521 SER A O 1
ATOM 4005 N N . ASN A 1 522 ? 24.720 -26.494 -9.995 1.00 28.56 522 ASN A N 1
ATOM 4006 C CA . ASN A 1 522 ? 25.619 -27.341 -10.782 1.00 28.56 522 ASN A CA 1
ATOM 4007 C C . ASN A 1 522 ? 25.784 -26.811 -12.218 1.00 28.56 522 ASN A C 1
ATOM 4009 O O . ASN A 1 522 ? 24.911 -27.015 -13.059 1.00 28.56 522 ASN A O 1
ATOM 4013 N N . GLN A 1 523 ? 26.948 -26.242 -12.526 1.00 26.55 523 GLN A N 1
ATOM 4014 C CA . GLN A 1 523 ? 27.507 -26.239 -13.878 1.00 26.55 523 GLN A CA 1
ATOM 4015 C C . GLN A 1 523 ? 28.960 -26.720 -13.820 1.00 26.55 523 GLN A C 1
ATOM 4017 O O . GLN A 1 523 ? 29.678 -26.457 -12.854 1.00 26.55 523 GLN A O 1
ATOM 4022 N N . THR A 1 524 ? 29.362 -27.497 -14.824 1.00 24.69 524 THR A N 1
ATOM 4023 C CA . THR A 1 524 ? 30.700 -28.090 -14.931 1.00 24.69 524 THR A CA 1
ATOM 4024 C C . THR A 1 524 ? 31.784 -27.021 -15.096 1.00 24.69 524 THR A C 1
ATOM 4026 O O . THR A 1 524 ? 31.505 -25.957 -15.650 1.00 24.69 524 THR A O 1
ATOM 4029 N N . PRO A 1 525 ? 33.021 -27.279 -14.632 1.00 27.55 525 PRO A N 1
ATOM 4030 C CA . PRO A 1 525 ? 34.094 -26.299 -14.703 1.00 27.55 525 PRO A CA 1
ATOM 4031 C C . PRO A 1 525 ? 34.607 -26.159 -16.138 1.00 27.55 525 PRO A C 1
ATOM 4033 O O . PRO A 1 525 ? 35.358 -27.007 -16.611 1.00 27.55 525 PRO A O 1
ATOM 4036 N N . ASP A 1 526 ? 34.256 -25.053 -16.786 1.00 24.72 526 ASP A N 1
ATOM 4037 C CA . ASP A 1 526 ? 34.995 -24.539 -17.938 1.00 24.72 526 ASP A CA 1
ATOM 4038 C C . ASP A 1 526 ? 35.345 -23.055 -17.731 1.00 24.72 526 ASP A C 1
ATOM 4040 O O . ASP A 1 526 ? 34.799 -22.386 -16.847 1.00 24.72 526 ASP A O 1
ATOM 4044 N N . ALA A 1 527 ? 36.376 -22.579 -18.424 1.00 27.88 527 ALA A N 1
ATOM 4045 C CA . ALA A 1 527 ? 37.275 -21.586 -17.838 1.00 27.88 527 ALA A CA 1
ATOM 4046 C C . ALA A 1 527 ? 36.886 -20.098 -18.006 1.00 27.88 527 ALA A C 1
ATOM 4048 O O . ALA A 1 527 ? 36.371 -19.653 -19.028 1.00 27.88 527 ALA A O 1
ATOM 4049 N N . SER A 1 528 ? 37.344 -19.306 -17.026 1.00 26.70 528 SER A N 1
ATOM 4050 C CA . SER A 1 528 ? 37.440 -17.832 -16.982 1.00 26.70 528 SER A CA 1
ATOM 4051 C C . SER A 1 528 ? 36.163 -17.003 -16.707 1.00 26.70 528 SER A C 1
ATOM 4053 O O . SER A 1 528 ? 35.122 -17.136 -17.335 1.00 26.70 528 SER A O 1
ATOM 4055 N N . ASN A 1 529 ? 36.299 -16.069 -15.753 1.00 28.20 529 ASN A N 1
ATOM 4056 C CA . ASN A 1 529 ? 35.458 -14.882 -15.531 1.00 28.20 529 ASN A CA 1
ATOM 4057 C C . ASN A 1 529 ? 33.925 -15.052 -15.381 1.00 28.20 529 ASN A C 1
ATOM 4059 O O . ASN A 1 529 ? 33.152 -14.295 -15.971 1.00 28.20 529 ASN A O 1
ATOM 4063 N N . SER A 1 530 ? 33.458 -15.921 -14.471 1.00 29.61 530 SER A N 1
ATOM 4064 C CA . SER A 1 530 ? 32.083 -15.824 -13.938 1.00 29.61 530 SER A CA 1
ATOM 4065 C C . SER A 1 530 ? 31.929 -16.325 -12.494 1.00 29.61 530 SER A C 1
ATOM 4067 O O . SER A 1 530 ? 32.182 -17.491 -12.215 1.00 29.61 530 SER A O 1
ATOM 4069 N N . THR A 1 531 ? 31.456 -15.462 -11.586 1.00 26.97 531 THR A N 1
ATOM 4070 C CA . THR A 1 531 ? 30.945 -15.798 -10.235 1.00 26.97 531 THR A CA 1
ATOM 4071 C C . THR A 1 531 ? 29.887 -14.770 -9.801 1.00 26.97 531 THR A C 1
ATOM 4073 O O . THR A 1 531 ? 29.861 -13.658 -10.334 1.00 26.97 531 THR A O 1
ATOM 4076 N N . ARG A 1 532 ? 28.969 -15.156 -8.897 1.00 31.97 532 ARG A N 1
ATOM 4077 C CA . ARG A 1 532 ? 27.758 -14.392 -8.501 1.00 31.97 532 ARG A CA 1
ATOM 4078 C C . ARG A 1 532 ? 27.567 -14.405 -6.946 1.00 31.97 532 ARG A C 1
ATOM 4080 O O . ARG A 1 532 ? 28.530 -14.757 -6.269 1.00 31.97 532 ARG A O 1
ATOM 4087 N N . PRO A 1 533 ? 26.446 -13.956 -6.329 1.00 27.56 533 PRO A N 1
ATOM 4088 C CA . PRO A 1 533 ? 26.483 -12.745 -5.500 1.00 27.56 533 PRO A CA 1
ATOM 4089 C C . PRO A 1 533 ? 26.004 -12.936 -4.040 1.00 27.56 533 PRO A C 1
ATOM 4091 O O . PRO A 1 533 ? 25.542 -14.004 -3.643 1.00 27.56 533 PRO A O 1
ATOM 4094 N N . SER A 1 534 ? 26.027 -11.860 -3.250 1.00 26.44 534 SER A N 1
ATOM 4095 C CA . SER A 1 534 ? 25.172 -11.683 -2.062 1.00 26.44 534 SER A CA 1
ATOM 4096 C C . SER A 1 534 ? 24.688 -10.226 -1.949 1.00 26.44 534 SER A C 1
ATOM 4098 O O . SER A 1 534 ? 24.943 -9.420 -2.839 1.00 26.44 534 SER A O 1
ATOM 4100 N N . MET A 1 535 ? 23.944 -9.872 -0.895 1.00 27.52 535 MET A N 1
ATOM 4101 C CA . MET A 1 535 ? 23.314 -8.547 -0.762 1.00 27.52 535 MET A CA 1
ATOM 4102 C C . MET A 1 535 ? 24.093 -7.584 0.134 1.00 27.52 535 MET A C 1
ATOM 4104 O O . MET A 1 535 ? 24.419 -7.937 1.262 1.00 27.52 535 MET A O 1
ATOM 4108 N N . HIS A 1 536 ? 24.279 -6.347 -0.336 1.00 27.77 536 HIS A N 1
ATOM 4109 C CA . HIS A 1 536 ? 24.312 -5.128 0.483 1.00 27.77 536 HIS A CA 1
ATOM 4110 C C . HIS A 1 536 ? 24.180 -3.891 -0.424 1.00 27.77 536 HIS A C 1
ATOM 4112 O O . HIS A 1 536 ? 25.009 -3.676 -1.304 1.00 27.77 536 HIS A O 1
ATOM 4118 N N . GLN A 1 537 ? 23.193 -3.030 -0.168 1.00 30.88 537 GLN A N 1
ATOM 4119 C CA . GLN A 1 537 ? 23.229 -1.632 -0.607 1.00 30.88 537 GLN A CA 1
ATOM 4120 C C . GLN A 1 537 ? 22.526 -0.757 0.434 1.00 30.88 537 GLN A C 1
ATOM 4122 O O . GLN A 1 537 ? 21.320 -0.856 0.619 1.00 30.88 537 GLN A O 1
ATOM 4127 N N . VAL A 1 538 ? 23.295 0.099 1.111 1.00 27.31 538 VAL A N 1
ATOM 4128 C CA . VAL A 1 538 ? 22.770 1.154 1.989 1.00 27.31 538 VAL A CA 1
ATOM 4129 C C . VAL A 1 538 ? 22.886 2.470 1.229 1.00 27.31 538 VAL A C 1
ATOM 4131 O O . VAL A 1 538 ? 23.959 3.069 1.183 1.00 27.31 538 VAL A O 1
ATOM 4134 N N . SER A 1 539 ? 21.797 2.914 0.604 1.00 28.91 539 SER A N 1
ATOM 4135 C CA . SER A 1 539 ? 21.715 4.251 0.010 1.00 28.91 539 SER A CA 1
ATOM 4136 C C . SER A 1 539 ? 21.487 5.285 1.113 1.00 28.91 539 SER A C 1
ATOM 4138 O O . SER A 1 539 ? 20.351 5.585 1.478 1.00 28.91 539 SER A O 1
ATOM 4140 N N . ARG A 1 540 ? 22.580 5.824 1.668 1.00 22.77 540 ARG A N 1
ATOM 4141 C CA . ARG A 1 540 ? 22.533 7.056 2.465 1.00 22.77 540 ARG A CA 1
ATOM 4142 C C . ARG A 1 540 ? 22.434 8.251 1.520 1.00 22.77 540 ARG A C 1
ATOM 4144 O O . ARG A 1 540 ? 23.455 8.744 1.050 1.00 22.77 540 ARG A O 1
ATOM 4151 N N . GLU A 1 541 ? 21.227 8.762 1.325 1.00 29.09 541 GLU A N 1
ATOM 4152 C CA . GLU A 1 541 ? 21.030 10.148 0.905 1.00 29.09 541 GLU A CA 1
ATOM 4153 C C . GLU A 1 541 ? 20.181 10.892 1.931 1.00 29.09 541 GLU A C 1
ATOM 4155 O O . GLU A 1 541 ? 19.297 10.323 2.572 1.00 29.09 541 GLU A O 1
ATOM 4160 N N . GLN A 1 542 ? 20.513 12.164 2.135 1.00 21.97 542 GLN A N 1
ATOM 4161 C CA . GLN A 1 542 ? 19.756 13.050 3.007 1.00 21.97 542 GLN A CA 1
ATOM 4162 C C . GLN A 1 542 ? 18.538 13.549 2.234 1.00 21.97 542 GLN A C 1
ATOM 4164 O O . GLN A 1 542 ? 18.688 14.093 1.142 1.00 21.97 542 GLN A O 1
ATOM 4169 N N . VAL A 1 543 ? 17.350 13.391 2.815 1.00 21.56 543 VAL A N 1
ATOM 4170 C CA . VAL A 1 543 ? 16.156 14.094 2.340 1.00 21.56 543 VAL A CA 1
ATOM 4171 C C . VAL A 1 543 ? 16.348 15.587 2.617 1.00 21.56 543 VAL A C 1
ATOM 4173 O O . VAL A 1 543 ? 16.638 15.967 3.755 1.00 21.56 543 VAL A O 1
ATOM 4176 N N . THR A 1 544 ? 16.198 16.399 1.572 1.00 22.12 544 THR A N 1
ATOM 4177 C CA . THR A 1 544 ? 16.149 17.870 1.606 1.00 22.12 544 THR A CA 1
ATOM 4178 C C . THR A 1 544 ? 14.759 18.340 1.217 1.00 22.12 544 THR A C 1
ATOM 4180 O O . THR A 1 544 ? 14.340 17.936 0.108 1.00 22.12 544 THR A O 1
#

Solvent-accessible surface area (backbone atoms only — not comparable to full-atom values): 30081 Å² total; per-residue (Å²): 84,71,55,54,66,21,39,40,69,66,50,80,44,62,35,44,35,70,51,46,32,55,46,70,60,58,55,98,81,29,80,53,51,41,84,32,38,62,61,70,32,35,45,80,53,98,89,43,79,44,79,43,53,50,38,42,60,52,85,58,34,73,36,15,29,33,28,44,35,36,30,32,36,8,60,66,33,41,90,97,29,61,73,25,26,58,42,18,48,29,25,37,40,63,63,67,44,85,85,54,40,72,36,36,70,41,29,17,69,35,70,73,70,46,53,74,50,58,59,40,48,25,46,35,12,32,36,37,33,70,38,35,33,37,40,38,38,38,34,36,34,39,38,35,18,73,28,75,52,71,90,31,45,58,43,80,80,46,88,89,54,58,93,64,26,30,62,76,29,65,36,82,41,66,16,39,35,31,48,56,28,15,29,80,67,42,60,90,66,85,47,75,34,53,75,47,53,43,35,20,32,47,36,77,76,29,65,64,37,82,86,54,44,34,62,63,65,50,22,50,51,20,63,77,38,50,89,66,29,70,51,55,50,88,43,64,60,46,26,30,62,21,62,36,63,51,41,27,72,51,47,47,97,75,44,85,90,52,39,26,18,43,25,68,66,9,32,36,49,26,27,54,44,50,65,57,51,55,51,48,58,37,87,58,41,61,52,85,71,33,94,72,44,35,56,86,96,61,79,71,80,75,89,61,79,74,36,66,49,43,31,28,32,58,37,33,36,26,66,32,31,70,54,76,35,67,42,55,57,91,93,75,82,53,54,73,42,43,55,57,55,32,52,31,43,35,48,46,47,59,39,40,57,60,43,66,59,58,64,93,97,51,78,76,43,72,61,29,56,72,82,67,52,31,27,28,79,46,79,50,77,45,70,36,80,94,74,70,9,37,51,50,45,64,93,69,47,52,44,72,28,50,101,70,41,56,48,87,89,38,71,67,27,54,52,32,46,44,45,52,40,37,54,88,60,55,72,49,71,77,49,75,51,78,48,57,55,86,92,73,54,52,91,33,39,48,37,96,91,54,50,39,38,53,41,49,67,74,44,41,76,31,70,33,49,96,90,56,55,83,64,87,32,68,43,33,41,79,27,92,43,44,73,56,11,30,43,86,86,57,96,58,81,44,26,33,44,52,97,50,21,24,37,56,35,93,93,50,81,81,68,47,78,71,39,36,50,68,86,87,76,98,72,81,96,74,86,80,96,83,88,76,56,31,72,69,84,83,86,88,73,83,90,129